Protein AF-A0A950EJH2-F1 (afdb_monomer_lite)

pLDDT: mean 76.8, std 22.94, range [27.56, 98.31]

Structure (mmCIF, N/CA/C/O backbone):
data_AF-A0A950EJH2-F1
#
_entry.id   AF-A0A950EJH2-F1
#
loop_
_atom_site.group_PDB
_atom_site.id
_atom_site.type_symbol
_atom_site.label_atom_id
_atom_site.label_alt_id
_atom_site.label_comp_id
_atom_site.label_asym_id
_atom_site.label_entity_id
_atom_site.label_seq_id
_atom_site.pdbx_PDB_ins_code
_atom_site.Cartn_x
_atom_site.Cartn_y
_atom_site.Cartn_z
_atom_site.occupancy
_atom_site.B_iso_or_equiv
_atom_site.auth_seq_id
_atom_site.auth_comp_id
_atom_site.auth_asym_id
_atom_site.auth_atom_id
_atom_site.pdbx_PDB_model_num
ATOM 1 N N . MET A 1 1 ? 50.706 -28.135 11.752 1.00 37.47 1 MET A N 1
ATOM 2 C CA . MET A 1 1 ? 50.086 -29.465 11.939 1.00 37.47 1 MET A CA 1
ATOM 3 C C . MET A 1 1 ? 48.617 -29.351 11.534 1.00 37.47 1 MET A C 1
ATOM 5 O O . MET A 1 1 ? 47.904 -28.573 12.141 1.00 37.47 1 MET A O 1
ATOM 9 N N . SER A 1 2 ? 48.320 -29.670 10.265 1.00 32.16 2 SER A N 1
ATOM 10 C CA . SER A 1 2 ? 47.531 -30.843 9.801 1.00 32.16 2 SER A CA 1
ATOM 11 C C . SER A 1 2 ? 46.023 -30.688 10.068 1.00 32.16 2 SER A C 1
ATOM 13 O O . SER A 1 2 ? 45.582 -30.885 11.189 1.00 32.16 2 SER A O 1
ATOM 15 N N . ARG A 1 3 ? 45.247 -30.133 9.116 1.00 37.31 3 ARG A N 1
ATOM 16 C CA . ARG A 1 3 ? 44.569 -30.818 7.975 1.00 37.31 3 ARG A CA 1
ATOM 17 C C . ARG A 1 3 ? 43.571 -31.875 8.483 1.00 37.31 3 ARG A C 1
ATOM 19 O O . ARG A 1 3 ? 43.980 -32.836 9.113 1.00 37.31 3 ARG A O 1
ATOM 26 N N . THR A 1 4 ? 42.278 -31.768 8.179 1.00 40.50 4 THR A N 1
ATOM 27 C CA . THR A 1 4 ? 41.761 -32.232 6.881 1.00 40.50 4 THR A CA 1
ATOM 28 C C . THR A 1 4 ? 40.369 -31.673 6.553 1.00 40.50 4 THR A C 1
ATOM 30 O O . THR A 1 4 ? 39.426 -31.779 7.325 1.00 40.50 4 THR A O 1
ATOM 33 N N . ALA A 1 5 ? 40.260 -31.146 5.334 1.00 41.28 5 ALA A N 1
ATOM 34 C CA . ALA A 1 5 ? 39.050 -31.091 4.524 1.00 41.28 5 ALA A CA 1
ATOM 35 C C . ALA A 1 5 ? 39.246 -32.046 3.331 1.00 41.28 5 ALA A C 1
ATOM 37 O O . ALA A 1 5 ? 40.377 -32.164 2.853 1.00 41.28 5 ALA A O 1
ATOM 38 N N . ARG A 1 6 ? 38.171 -32.696 2.864 1.00 37.28 6 ARG A N 1
ATOM 39 C CA . ARG A 1 6 ? 37.918 -33.286 1.520 1.00 37.28 6 ARG A CA 1
ATOM 40 C C . ARG A 1 6 ? 36.463 -33.794 1.569 1.00 37.28 6 ARG A C 1
ATOM 42 O O . ARG A 1 6 ? 36.162 -34.585 2.446 1.00 37.28 6 ARG A O 1
ATOM 49 N N . LEU A 1 7 ? 35.465 -33.304 0.833 1.00 33.44 7 LEU A N 1
ATOM 50 C CA . LEU A 1 7 ? 35.352 -32.910 -0.577 1.00 33.44 7 LEU A CA 1
ATOM 51 C C . LEU A 1 7 ? 35.467 -34.121 -1.512 1.00 33.44 7 LEU A C 1
ATOM 53 O O . LEU A 1 7 ? 36.568 -34.554 -1.842 1.00 33.44 7 LEU A O 1
ATOM 57 N N . TRP A 1 8 ? 34.311 -34.607 -1.976 1.00 28.58 8 TRP A N 1
ATOM 58 C CA . TRP A 1 8 ? 34.193 -35.281 -3.265 1.00 28.58 8 TRP A CA 1
ATOM 59 C C . TRP A 1 8 ? 32.993 -34.716 -4.038 1.00 28.58 8 TRP A C 1
ATOM 61 O O . TRP A 1 8 ? 31.855 -34.742 -3.579 1.00 28.58 8 TRP A O 1
ATOM 71 N N . LYS A 1 9 ? 33.327 -34.114 -5.183 1.00 33.38 9 LYS A N 1
ATOM 72 C CA . LYS A 1 9 ? 32.470 -33.682 -6.291 1.00 33.38 9 LYS A CA 1
ATOM 73 C C . LYS A 1 9 ? 32.571 -34.743 -7.393 1.00 33.38 9 LYS A C 1
ATOM 75 O O . LYS A 1 9 ? 33.629 -35.351 -7.534 1.00 33.38 9 LYS A O 1
ATOM 80 N N . GLY A 1 10 ? 31.550 -34.828 -8.243 1.00 31.44 10 GLY A N 1
ATOM 81 C CA . GLY A 1 10 ? 31.610 -35.495 -9.552 1.00 31.44 10 GLY A CA 1
ATOM 82 C C . GLY A 1 10 ? 30.213 -35.670 -10.158 1.00 31.44 10 GLY A C 1
ATOM 83 O O . GLY A 1 10 ? 29.572 -36.652 -9.828 1.00 31.44 10 GLY A O 1
ATOM 84 N N . VAL A 1 11 ? 29.623 -34.632 -10.778 1.00 32.41 11 VAL A N 1
ATOM 85 C CA . VAL A 1 11 ? 29.486 -34.443 -12.255 1.00 32.41 11 VAL A CA 1
ATOM 86 C C . VAL A 1 11 ? 28.396 -35.362 -12.840 1.00 32.41 11 VAL A C 1
ATOM 88 O O . VAL A 1 11 ? 28.562 -36.569 -12.826 1.00 32.41 11 VAL A O 1
ATOM 91 N N . GLY A 1 12 ? 27.207 -34.854 -13.203 1.00 28.64 12 GLY A N 1
ATOM 92 C CA . GLY A 1 12 ? 26.862 -34.269 -14.523 1.00 28.64 12 GLY A CA 1
ATOM 93 C C . GLY A 1 12 ? 26.102 -35.337 -15.346 1.00 28.64 12 GLY A C 1
ATOM 94 O O . GLY A 1 12 ? 26.446 -36.500 -15.232 1.00 28.64 12 GLY A O 1
ATOM 95 N N . ALA A 1 13 ? 25.063 -35.116 -16.153 1.00 29.58 13 ALA A N 1
ATOM 96 C CA . ALA A 1 13 ? 24.490 -33.950 -16.813 1.00 29.58 13 ALA A CA 1
ATOM 97 C C . ALA A 1 13 ? 23.046 -34.286 -17.287 1.00 29.58 13 ALA A C 1
ATOM 99 O O . ALA A 1 13 ? 22.673 -35.452 -17.282 1.00 29.58 13 ALA A O 1
ATOM 100 N N . LEU A 1 14 ? 22.307 -33.265 -17.755 1.00 33.78 14 LEU A N 1
ATOM 101 C CA . LEU A 1 14 ? 21.297 -33.312 -18.836 1.00 33.78 14 LEU A CA 1
ATOM 102 C C . LEU A 1 14 ? 20.178 -34.380 -18.785 1.00 33.78 14 LEU A C 1
ATOM 104 O O . LEU A 1 14 ? 20.426 -35.558 -18.995 1.00 33.78 14 LEU A O 1
ATOM 108 N N . MET A 1 15 ? 18.916 -33.938 -18.723 1.00 33.91 15 MET A N 1
ATOM 109 C CA . MET A 1 15 ? 18.020 -33.997 -19.893 1.00 33.91 15 MET A CA 1
ATOM 110 C C . MET A 1 15 ? 16.686 -33.275 -19.640 1.00 33.91 15 MET A C 1
ATOM 112 O O . MET A 1 15 ? 16.015 -33.449 -18.626 1.00 33.91 15 MET A O 1
ATOM 116 N N . LEU A 1 16 ? 16.337 -32.460 -20.629 1.00 32.06 16 LEU A N 1
ATOM 117 C CA . LEU A 1 16 ? 15.025 -31.905 -20.932 1.00 32.06 16 LEU A CA 1
ATOM 118 C C . LEU A 1 16 ? 14.125 -33.020 -21.495 1.00 32.06 16 LEU A C 1
ATOM 120 O O . LEU A 1 16 ? 14.595 -33.823 -22.293 1.00 32.06 16 LEU A O 1
ATOM 124 N N . GLY A 1 17 ? 12.825 -32.969 -21.193 1.00 27.56 17 GLY A N 1
ATOM 125 C CA . GLY A 1 17 ? 11.789 -33.382 -22.144 1.00 27.56 17 GLY A CA 1
ATOM 126 C C . GLY A 1 17 ? 11.150 -34.764 -21.961 1.00 27.56 17 GLY A C 1
ATOM 127 O O . GLY A 1 17 ? 11.725 -35.781 -22.317 1.00 27.56 17 GLY A O 1
ATOM 128 N N . GLY A 1 18 ? 9.865 -34.742 -21.596 1.00 30.12 18 GLY A N 1
ATOM 129 C CA . GLY A 1 18 ? 8.851 -35.411 -22.412 1.00 30.12 18 GLY A CA 1
ATOM 130 C C . GLY A 1 18 ? 8.385 -36.815 -22.013 1.00 30.12 18 GLY A C 1
ATOM 131 O O . GLY A 1 18 ? 9.153 -37.763 -21.950 1.00 30.12 18 GLY A O 1
ATOM 132 N N . LEU A 1 19 ? 7.054 -36.907 -21.964 1.00 32.12 19 LEU A N 1
ATOM 133 C CA . LEU A 1 19 ? 6.200 -38.059 -22.251 1.00 32.12 19 LEU A CA 1
ATOM 134 C C . LEU A 1 19 ? 5.862 -39.077 -21.141 1.00 32.12 19 LEU A C 1
ATOM 136 O O . LEU A 1 19 ? 6.678 -39.854 -20.667 1.00 32.12 19 LEU A O 1
ATOM 140 N N . LEU A 1 20 ? 4.538 -39.155 -20.959 1.00 33.28 20 LEU A N 1
ATOM 141 C CA . LEU A 1 20 ? 3.708 -40.363 -20.932 1.00 33.28 20 LEU A CA 1
ATOM 142 C C . LEU A 1 20 ? 3.545 -41.152 -19.627 1.00 33.28 20 LEU A C 1
ATOM 144 O O . LEU A 1 20 ? 4.464 -41.720 -19.052 1.00 33.28 20 LEU A O 1
ATOM 148 N N . LEU A 1 21 ? 2.259 -41.246 -19.273 1.00 44.56 21 LEU A N 1
ATOM 149 C CA . LEU A 1 21 ? 1.548 -42.384 -18.694 1.00 44.56 21 LEU A CA 1
ATOM 150 C C . LEU A 1 21 ? 2.399 -43.604 -18.294 1.00 44.56 21 LEU A C 1
ATOM 152 O O . LEU A 1 21 ? 2.775 -44.427 -19.122 1.00 44.56 21 LEU A O 1
ATOM 156 N N . SER A 1 22 ? 2.506 -43.808 -16.987 1.00 36.84 22 SER A N 1
ATOM 157 C CA . SER A 1 22 ? 2.388 -45.108 -16.310 1.00 36.84 22 SER A CA 1
ATOM 158 C C . SER A 1 22 ? 2.117 -44.774 -14.833 1.00 36.84 22 SER A C 1
ATOM 160 O O . SER A 1 22 ? 2.784 -43.932 -14.252 1.00 36.84 22 SER A O 1
ATOM 162 N N . GLY A 1 23 ? 1.045 -45.207 -14.177 1.00 32.94 23 GLY A N 1
ATOM 163 C CA . GLY A 1 23 ? 0.506 -46.557 -14.139 1.00 32.94 23 GLY A CA 1
ATOM 164 C C . GLY A 1 23 ? 0.749 -47.144 -12.745 1.00 32.94 23 GLY A C 1
ATOM 165 O O . GLY A 1 23 ? 1.410 -48.166 -12.629 1.00 32.94 23 GLY A O 1
ATOM 166 N N . VAL A 1 24 ? 0.247 -46.492 -11.686 1.00 36.75 24 VAL A N 1
ATOM 167 C CA . VAL A 1 24 ? 0.100 -47.116 -10.360 1.00 36.75 24 VAL A CA 1
ATOM 168 C C . VAL A 1 24 ? -1.387 -47.368 -10.148 1.00 36.75 24 VAL A C 1
ATOM 170 O O . VAL A 1 24 ? -2.164 -46.459 -9.865 1.00 36.75 24 VAL A O 1
ATOM 173 N N . THR A 1 25 ? -1.796 -48.617 -10.337 1.00 38.41 25 THR A N 1
ATOM 174 C CA . THR A 1 25 ? -3.146 -49.094 -10.047 1.00 38.41 25 THR A CA 1
ATOM 175 C C . THR A 1 25 ? -3.314 -49.265 -8.540 1.00 38.41 25 THR A C 1
ATOM 177 O O . THR A 1 25 ? -3.042 -50.332 -7.992 1.00 38.41 25 THR A O 1
ATOM 180 N N . ALA A 1 26 ? -3.796 -48.222 -7.871 1.00 38.12 26 ALA A N 1
ATOM 181 C CA . ALA A 1 26 ? -4.503 -48.345 -6.603 1.00 38.12 26 ALA A CA 1
ATOM 182 C C . ALA A 1 26 ? -5.965 -47.957 -6.857 1.00 38.12 26 ALA A C 1
ATOM 184 O O . ALA A 1 26 ? -6.248 -46.851 -7.308 1.00 38.12 26 ALA A O 1
ATOM 185 N N . ARG A 1 27 ? -6.888 -48.899 -6.628 1.00 41.88 27 ARG A N 1
ATOM 186 C CA . ARG A 1 27 ? -8.344 -48.699 -6.707 1.00 41.88 27 ARG A CA 1
ATOM 187 C C . ARG A 1 27 ? -8.755 -47.519 -5.814 1.00 41.88 27 ARG A C 1
ATOM 189 O O . ARG A 1 27 ? -8.909 -47.689 -4.609 1.00 41.88 27 ARG A O 1
ATOM 196 N N . ALA A 1 28 ? -8.973 -46.356 -6.410 1.00 35.62 28 ALA A N 1
ATOM 197 C CA . ALA A 1 28 ? -9.777 -45.286 -5.842 1.00 35.62 28 ALA A CA 1
ATOM 198 C C . ALA A 1 28 ? -11.057 -45.216 -6.677 1.00 35.62 28 ALA A C 1
ATOM 200 O O . ALA A 1 28 ? -10.993 -45.239 -7.906 1.00 35.62 28 ALA A O 1
ATOM 201 N N . ALA A 1 29 ? -12.210 -45.234 -6.009 1.00 41.62 29 ALA A N 1
ATOM 202 C CA . ALA A 1 29 ? -13.510 -45.095 -6.649 1.00 41.62 29 ALA A CA 1
ATOM 203 C C . ALA A 1 29 ? -13.505 -43.878 -7.587 1.00 41.62 29 ALA A C 1
ATOM 205 O O . ALA A 1 29 ? -12.955 -42.836 -7.226 1.00 41.62 29 ALA A O 1
ATOM 206 N N . GLU A 1 30 ? -14.092 -44.022 -8.779 1.00 42.00 30 GLU A N 1
ATOM 207 C CA . GLU A 1 30 ? -14.320 -42.892 -9.681 1.00 42.00 30 GLU A CA 1
ATOM 208 C C . GLU A 1 30 ? -14.913 -41.726 -8.878 1.00 42.00 30 GLU A C 1
ATOM 210 O O . GLU A 1 30 ? -15.883 -41.936 -8.134 1.00 42.00 30 GLU A O 1
ATOM 215 N N . PRO A 1 31 ? -14.342 -40.509 -8.967 1.00 59.56 31 PRO A N 1
ATOM 216 C CA . PRO A 1 31 ? -14.950 -39.365 -8.317 1.00 59.56 31 PRO A CA 1
ATOM 217 C C . PRO A 1 31 ? -16.378 -39.224 -8.858 1.00 59.56 31 PRO A C 1
ATOM 219 O O . PRO A 1 31 ? -16.589 -39.380 -10.066 1.00 59.56 31 PRO A O 1
ATOM 222 N N . PRO A 1 32 ? -17.375 -38.957 -7.995 1.00 68.94 32 PRO A N 1
ATOM 223 C CA . PRO A 1 32 ? -18.749 -38.817 -8.449 1.00 68.94 32 PRO A CA 1
ATOM 224 C C . PRO A 1 32 ? -18.810 -37.759 -9.560 1.00 68.94 32 PRO A C 1
ATOM 226 O O . PRO A 1 32 ? -18.068 -36.772 -9.486 1.00 68.94 32 PRO A O 1
ATOM 229 N N . PRO A 1 33 ? -19.668 -37.946 -10.583 1.00 83.31 33 PRO A N 1
ATOM 230 C CA . PRO A 1 33 ? -19.783 -37.009 -11.695 1.00 83.31 33 PRO A CA 1
ATOM 231 C C . PRO A 1 33 ? -19.969 -35.587 -11.167 1.00 83.31 33 PRO A C 1
ATOM 233 O O . PRO A 1 33 ? -20.661 -35.379 -10.170 1.00 83.31 33 PRO A O 1
ATOM 236 N N . LEU A 1 34 ? -19.355 -34.607 -11.829 1.00 85.56 34 LEU A N 1
ATOM 237 C CA . LEU A 1 34 ? -19.288 -33.216 -11.365 1.00 85.56 34 LEU A CA 1
ATOM 238 C C . LEU A 1 34 ? -20.676 -32.628 -11.044 1.00 85.56 34 LEU A C 1
ATOM 240 O O . LEU A 1 34 ? -20.832 -31.872 -10.087 1.00 85.56 34 LEU A O 1
ATOM 244 N N . THR A 1 35 ? -21.714 -33.062 -11.760 1.00 88.69 35 THR A N 1
ATOM 245 C CA . THR A 1 35 ? -23.112 -32.736 -11.460 1.00 88.69 35 THR A CA 1
ATOM 246 C C . THR A 1 35 ? -23.539 -33.173 -10.051 1.00 88.69 35 THR A C 1
ATOM 248 O O . THR A 1 35 ? -24.181 -32.396 -9.347 1.00 88.69 35 THR A O 1
ATOM 251 N N . ARG A 1 36 ? -23.152 -34.379 -9.600 1.00 88.56 36 ARG A N 1
ATOM 252 C CA . ARG A 1 36 ? -23.431 -34.874 -8.238 1.00 88.56 36 ARG A CA 1
ATOM 253 C C . ARG A 1 36 ? -22.708 -34.050 -7.175 1.00 88.56 36 ARG A C 1
ATOM 255 O O . ARG A 1 36 ? -23.319 -33.696 -6.169 1.00 88.56 36 ARG A O 1
ATOM 262 N N . GLN A 1 37 ? -21.454 -33.678 -7.429 1.00 91.75 37 GLN A N 1
ATOM 263 C CA . GLN A 1 37 ? -20.676 -32.832 -6.515 1.00 91.75 37 GLN A CA 1
ATOM 264 C C . GLN A 1 37 ? -21.333 -31.458 -6.331 1.00 91.75 37 GLN A C 1
ATOM 266 O O . GLN A 1 37 ? -21.461 -30.968 -5.212 1.00 91.75 37 GLN A O 1
ATOM 271 N N . LEU A 1 38 ? -21.826 -30.853 -7.418 1.00 91.62 38 LEU A N 1
ATOM 272 C CA . LEU A 1 38 ? -22.552 -29.582 -7.356 1.00 91.62 38 LEU A CA 1
ATOM 273 C C . LEU A 1 38 ? -23.886 -29.708 -6.611 1.00 91.62 38 LEU A C 1
ATOM 275 O O . LEU A 1 38 ? -24.236 -28.821 -5.833 1.00 91.62 38 LEU A O 1
ATOM 279 N N . THR A 1 39 ? -24.624 -30.806 -6.792 1.00 92.62 39 THR A N 1
ATOM 280 C CA . THR A 1 39 ? -25.850 -31.039 -6.013 1.00 92.62 39 THR A CA 1
ATOM 281 C C . THR A 1 39 ? -25.579 -31.278 -4.528 1.00 92.62 39 THR A C 1
ATOM 283 O O . THR A 1 39 ? -26.353 -30.808 -3.694 1.00 92.62 39 THR A O 1
ATOM 286 N N . GLU A 1 40 ? -24.482 -31.952 -4.173 1.00 93.31 40 GLU A N 1
ATOM 287 C CA . GLU A 1 40 ? -24.067 -32.156 -2.778 1.00 93.31 40 GLU A CA 1
ATOM 288 C C . GLU A 1 40 ? -23.628 -30.845 -2.120 1.00 93.31 40 GLU A C 1
ATOM 290 O O . GLU A 1 40 ? -24.105 -30.528 -1.030 1.00 93.31 40 GLU A O 1
ATOM 295 N N . LEU A 1 41 ? -22.828 -30.028 -2.813 1.00 93.19 41 LEU A N 1
ATOM 296 C CA . LEU A 1 41 ? -22.465 -28.680 -2.362 1.00 93.19 41 LEU A CA 1
ATOM 297 C C . LEU A 1 41 ? -23.703 -27.799 -2.158 1.00 93.19 41 LEU A C 1
ATOM 299 O O . LEU A 1 41 ? -23.807 -27.094 -1.155 1.00 93.19 41 LEU A O 1
ATOM 303 N N . GLY A 1 42 ? -24.687 -27.891 -3.057 1.00 92.62 42 GLY A N 1
ATOM 304 C CA . GLY A 1 42 ? -25.973 -27.215 -2.897 1.00 92.62 42 GLY A CA 1
ATOM 305 C C . GLY A 1 42 ? -26.721 -27.643 -1.628 1.00 92.62 42 GLY A C 1
ATOM 306 O O . GLY A 1 42 ? -27.253 -26.794 -0.913 1.00 92.62 42 GLY A O 1
ATOM 307 N N . ARG A 1 43 ? -26.734 -28.943 -1.296 1.00 93.31 43 ARG A N 1
ATOM 308 C CA . ARG A 1 43 ? -27.335 -29.453 -0.047 1.00 93.31 43 ARG A CA 1
ATOM 309 C C . ARG A 1 43 ? -26.569 -28.997 1.191 1.00 93.31 43 ARG A C 1
ATOM 311 O O . ARG A 1 43 ? -27.197 -28.628 2.179 1.00 93.31 43 ARG A O 1
ATOM 318 N N . GLN A 1 44 ? -25.242 -29.007 1.137 1.00 93.88 44 GLN A N 1
ATOM 319 C CA . GLN A 1 44 ? -24.404 -28.555 2.242 1.00 93.88 44 GLN A CA 1
ATOM 320 C C . GLN A 1 44 ? -24.635 -27.069 2.537 1.00 93.88 44 GLN A C 1
ATOM 322 O O . GLN A 1 44 ? -24.831 -26.705 3.693 1.00 93.88 44 GLN A O 1
ATOM 327 N N . ALA A 1 45 ? -24.719 -26.232 1.501 1.00 90.06 45 ALA A N 1
ATOM 328 C CA . ALA A 1 45 ? -25.052 -24.817 1.650 1.00 90.06 45 ALA A CA 1
ATOM 329 C C . ALA A 1 45 ? -26.457 -24.604 2.252 1.00 90.06 45 ALA A C 1
ATOM 331 O O . ALA A 1 45 ? -26.637 -23.727 3.093 1.00 90.06 45 ALA A O 1
ATOM 332 N N . LEU A 1 46 ? -27.450 -25.440 1.906 1.00 89.88 46 LEU A N 1
ATOM 333 C CA . LEU A 1 46 ? -28.770 -25.403 2.561 1.00 89.88 46 LEU A CA 1
ATOM 334 C C . LEU A 1 46 ? -28.700 -25.768 4.045 1.00 89.88 46 LEU A C 1
ATOM 336 O O . LEU A 1 46 ? -29.336 -25.105 4.860 1.00 89.88 46 LEU A O 1
ATOM 340 N N . ALA A 1 47 ? -27.939 -26.806 4.395 1.00 88.12 47 ALA A N 1
ATOM 341 C CA . ALA A 1 47 ? -27.751 -27.217 5.786 1.00 88.12 47 ALA A CA 1
ATOM 342 C C . ALA A 1 47 ? -27.021 -26.146 6.616 1.00 88.12 47 ALA A C 1
ATOM 344 O O . ALA A 1 47 ? -27.246 -26.044 7.817 1.00 88.12 47 ALA A O 1
ATOM 345 N N . GLN A 1 48 ? -26.188 -25.328 5.968 1.00 89.56 48 GLN A N 1
ATOM 346 C CA . GLN A 1 48 ? -25.487 -24.194 6.575 1.00 89.56 48 GLN A CA 1
ATOM 347 C C . GLN A 1 48 ? -26.328 -22.907 6.635 1.00 89.56 48 GLN A C 1
ATOM 349 O O . GLN A 1 48 ? -25.850 -21.902 7.147 1.00 89.56 48 GLN A O 1
ATOM 354 N N . GLY A 1 49 ? -27.574 -22.919 6.144 1.00 89.44 49 GLY A N 1
ATOM 355 C CA . GLY A 1 49 ? -28.443 -21.740 6.165 1.00 89.44 49 GLY A CA 1
ATOM 356 C C . GLY A 1 49 ? -28.110 -20.689 5.101 1.00 89.44 49 GLY A C 1
ATOM 357 O O . GLY A 1 49 ? -28.542 -19.549 5.230 1.00 89.44 49 GLY A O 1
ATOM 358 N N . GLU A 1 50 ? -27.398 -21.065 4.033 1.00 90.25 50 GLU A N 1
ATOM 359 C CA . GLU A 1 50 ? -26.965 -20.192 2.930 1.00 90.25 50 GLU A CA 1
ATOM 360 C C . GLU A 1 50 ? -27.784 -20.464 1.641 1.00 90.25 50 GLU A C 1
ATOM 362 O O . GLU A 1 50 ? -27.295 -21.073 0.678 1.00 90.25 50 GLU A O 1
ATOM 367 N N . PRO A 1 51 ? -29.066 -20.043 1.565 1.00 90.00 51 PRO A N 1
ATOM 368 C CA . PRO A 1 51 ? -29.970 -20.403 0.467 1.00 90.00 51 PRO A CA 1
ATOM 369 C C . PRO A 1 51 ? -29.596 -19.761 -0.878 1.00 90.00 51 PRO A C 1
ATOM 371 O O . PRO A 1 51 ? -29.924 -20.299 -1.939 1.00 90.00 51 PRO A O 1
ATOM 374 N N . THR A 1 52 ? -28.911 -18.616 -0.859 1.00 88.75 52 THR A N 1
ATOM 375 C CA . THR A 1 52 ? -28.404 -17.927 -2.056 1.00 88.75 52 THR A CA 1
ATOM 376 C C . THR A 1 52 ? -27.266 -18.711 -2.700 1.00 88.75 52 THR A C 1
ATOM 378 O O . THR A 1 52 ? -27.280 -18.914 -3.914 1.00 88.75 52 THR A O 1
ATOM 381 N N . GLN A 1 53 ? -26.329 -19.219 -1.897 1.00 89.12 53 GLN A N 1
ATOM 382 C CA . GLN A 1 53 ? -25.228 -20.062 -2.365 1.00 89.12 53 GLN A CA 1
ATOM 383 C C . GLN A 1 53 ? -25.739 -21.426 -2.831 1.00 89.12 53 GLN A C 1
ATOM 385 O O . GLN A 1 53 ? -25.397 -21.880 -3.919 1.00 89.12 53 GLN A O 1
ATOM 390 N N . ALA A 1 54 ? -26.654 -22.042 -2.080 1.00 91.25 54 ALA A N 1
ATOM 391 C CA . ALA A 1 54 ? -27.300 -23.280 -2.503 1.00 91.25 54 ALA A CA 1
ATOM 392 C C . ALA A 1 54 ? -27.952 -23.153 -3.890 1.00 91.25 54 ALA A C 1
ATOM 394 O O . ALA A 1 54 ? -27.787 -24.019 -4.752 1.00 91.25 54 ALA A O 1
ATOM 395 N N . ARG A 1 55 ? -28.648 -22.036 -4.143 1.00 93.25 55 ARG A N 1
ATOM 396 C CA . ARG A 1 55 ? -29.277 -21.753 -5.439 1.00 93.25 55 ARG A CA 1
ATOM 397 C C . ARG A 1 55 ? -28.267 -21.711 -6.585 1.00 93.25 55 ARG A C 1
ATOM 399 O O . ARG A 1 55 ? -28.570 -22.231 -7.657 1.00 93.25 55 ARG A O 1
ATOM 406 N N . THR A 1 56 ? -27.100 -21.097 -6.393 1.00 93.62 56 THR A N 1
ATOM 407 C CA . THR A 1 56 ? -26.092 -21.009 -7.463 1.00 93.62 56 THR A CA 1
ATOM 408 C C . THR A 1 56 ? -25.510 -22.380 -7.795 1.00 93.62 56 THR A C 1
ATOM 410 O O . THR A 1 56 ? -25.361 -22.692 -8.976 1.00 93.62 56 THR A O 1
ATOM 413 N N . PHE A 1 57 ? -25.270 -23.233 -6.795 1.00 94.12 57 PHE A N 1
ATOM 414 C CA . PHE A 1 57 ? -24.814 -24.607 -7.015 1.00 94.12 57 PHE A CA 1
ATOM 415 C C . PHE A 1 57 ? -25.842 -25.453 -7.776 1.00 94.12 57 PHE A C 1
ATOM 417 O O . PHE A 1 57 ? -25.478 -26.114 -8.748 1.00 94.12 57 PHE A O 1
ATOM 424 N N . PHE A 1 58 ? -27.131 -25.378 -7.423 1.00 94.19 58 PHE A N 1
ATOM 425 C CA . PHE A 1 58 ? -28.176 -26.106 -8.155 1.00 94.19 58 PHE A CA 1
ATOM 426 C C . PHE A 1 58 ? -28.375 -25.594 -9.589 1.00 94.19 58 PHE A C 1
ATOM 428 O O . PHE A 1 58 ? -28.599 -26.396 -10.491 1.00 94.19 58 PHE A O 1
ATOM 435 N N . LEU A 1 59 ? -28.253 -24.284 -9.832 1.00 94.12 59 LEU A N 1
ATOM 436 C CA . LEU A 1 59 ? -28.305 -23.737 -11.194 1.00 94.12 59 LEU A CA 1
ATOM 437 C C . LEU A 1 59 ? -27.120 -24.207 -12.042 1.00 94.12 59 LEU A C 1
ATOM 439 O O . LEU A 1 59 ? -27.314 -24.585 -13.194 1.00 94.12 59 LEU A O 1
ATOM 443 N N . LYS A 1 60 ? -25.911 -24.241 -11.471 1.00 93.44 60 LYS A N 1
ATOM 444 C CA . LYS A 1 60 ? -24.728 -24.785 -12.152 1.00 93.44 60 LYS A CA 1
ATOM 445 C C . LYS A 1 60 ? -24.865 -26.283 -12.424 1.00 93.44 60 LYS A C 1
ATOM 447 O O . LYS A 1 60 ? -24.476 -26.730 -13.495 1.00 93.44 60 LYS A O 1
ATOM 452 N N . ALA A 1 61 ? -25.464 -27.049 -11.509 1.00 91.88 61 ALA A N 1
ATOM 453 C CA . ALA A 1 61 ? -25.757 -28.461 -11.750 1.00 91.88 61 ALA A CA 1
ATOM 454 C C . ALA A 1 61 ? -26.705 -28.646 -12.952 1.00 91.88 61 ALA A C 1
ATOM 456 O O . ALA A 1 61 ? -26.444 -29.498 -13.796 1.00 91.88 61 ALA A O 1
ATOM 457 N N . LEU A 1 62 ? -27.739 -27.804 -13.084 1.00 91.12 62 LEU A N 1
ATOM 458 C CA . LEU A 1 62 ? -28.681 -27.846 -14.213 1.00 91.12 62 LEU A CA 1
ATOM 459 C C . LEU A 1 62 ? -28.109 -27.342 -15.540 1.00 91.12 62 LEU A C 1
ATOM 461 O O . LEU A 1 62 ? -28.586 -27.745 -16.596 1.00 91.12 62 LEU A O 1
ATOM 465 N N . GLN A 1 63 ? -27.099 -26.470 -15.504 1.00 92.31 63 GLN A N 1
ATOM 466 C CA . GLN A 1 63 ? -26.372 -26.062 -16.710 1.00 92.31 63 GLN A CA 1
ATOM 467 C C . GLN A 1 63 ? -25.566 -27.216 -17.319 1.00 92.31 63 GLN A C 1
ATOM 469 O O . GLN A 1 63 ? -25.332 -27.218 -18.522 1.00 92.31 63 GLN A O 1
ATOM 474 N N . ILE A 1 64 ? -25.137 -28.173 -16.493 1.00 88.69 64 ILE A N 1
ATOM 475 C CA . ILE A 1 64 ? -24.321 -29.319 -16.914 1.00 88.69 64 ILE A CA 1
ATOM 476 C C . ILE A 1 64 ? -25.203 -30.528 -17.231 1.00 88.69 64 ILE A C 1
ATOM 478 O O . ILE A 1 64 ? -24.943 -31.240 -18.196 1.00 88.69 64 ILE A O 1
ATOM 482 N N . ASP A 1 65 ? -26.256 -30.741 -16.444 1.00 88.81 65 ASP A N 1
ATOM 483 C CA . ASP A 1 65 ? -27.262 -31.776 -16.666 1.00 88.81 65 ASP A CA 1
ATOM 484 C C . ASP A 1 65 ? -28.662 -31.198 -16.446 1.00 88.81 65 ASP A C 1
ATOM 486 O O . ASP A 1 65 ? -29.136 -31.050 -15.314 1.00 88.81 65 ASP A O 1
ATOM 490 N N . SER A 1 66 ? -29.344 -30.886 -17.547 1.00 88.88 66 SER A N 1
ATOM 491 C CA . SER A 1 66 ? -30.694 -30.323 -17.522 1.00 88.88 66 SER A CA 1
ATOM 492 C C . SER A 1 66 ? -31.733 -31.271 -16.915 1.00 88.88 66 SER A C 1
ATOM 494 O O . SER A 1 66 ? -32.770 -30.800 -16.443 1.00 88.88 66 SER A O 1
ATOM 496 N N . ASN A 1 67 ? -31.459 -32.581 -16.897 1.00 89.25 67 ASN A N 1
ATOM 497 C CA . ASN A 1 67 ? -32.365 -33.623 -16.409 1.00 89.25 67 ASN A CA 1
ATOM 498 C C . ASN A 1 67 ? -32.102 -34.002 -14.942 1.00 89.25 67 ASN A C 1
ATOM 500 O O . ASN A 1 67 ? -32.622 -35.005 -14.454 1.00 89.25 67 ASN A O 1
ATOM 504 N N . ASN A 1 68 ? -31.318 -33.207 -14.206 1.00 90.06 68 ASN A N 1
ATOM 505 C CA . ASN A 1 68 ? -31.071 -33.462 -12.793 1.00 90.06 68 ASN A CA 1
ATOM 506 C C . ASN A 1 68 ? -32.302 -33.134 -11.923 1.00 90.06 68 ASN A C 1
ATOM 508 O O . ASN A 1 68 ? -32.481 -32.011 -11.437 1.00 90.06 68 ASN A O 1
ATOM 512 N N . ASP A 1 69 ? -33.123 -34.155 -11.679 1.00 88.62 69 ASP A N 1
ATOM 513 C CA . ASP A 1 69 ? -34.329 -34.097 -10.845 1.00 88.62 69 ASP A CA 1
ATOM 514 C C . ASP A 1 69 ? -34.086 -33.511 -9.448 1.00 88.62 69 ASP A C 1
ATOM 516 O O . ASP A 1 69 ? -34.936 -32.803 -8.899 1.00 88.62 69 ASP A O 1
ATOM 520 N N . GLU A 1 70 ? -32.940 -33.807 -8.834 1.00 88.19 70 GLU A N 1
ATOM 521 C CA . GLU A 1 70 ? -32.648 -33.366 -7.472 1.00 88.19 70 GLU A CA 1
ATOM 522 C C . GLU A 1 70 ? -32.406 -31.857 -7.406 1.00 88.19 70 GLU A C 1
ATOM 524 O O . GLU A 1 70 ? -32.943 -31.186 -6.520 1.00 88.19 70 GLU A O 1
ATOM 529 N N . ALA A 1 71 ? -31.657 -31.310 -8.367 1.00 88.69 71 ALA A N 1
ATOM 530 C CA . ALA A 1 71 ? -31.406 -29.877 -8.472 1.00 88.69 71 ALA A CA 1
ATOM 531 C C . ALA A 1 71 ? -32.698 -29.096 -8.774 1.00 88.69 71 ALA A C 1
ATOM 533 O O . ALA A 1 71 ? -32.958 -28.063 -8.148 1.00 88.69 71 ALA A O 1
ATOM 534 N N . GLN A 1 72 ? -33.560 -29.618 -9.657 1.00 90.69 72 GLN A N 1
ATOM 535 C CA . GLN A 1 72 ? -34.869 -29.013 -9.945 1.00 90.69 72 GLN A CA 1
ATOM 536 C C . GLN A 1 72 ? -35.787 -29.014 -8.707 1.00 90.69 72 GLN A C 1
ATOM 538 O O . GLN A 1 72 ? -36.405 -27.997 -8.359 1.00 90.69 72 GLN A O 1
ATOM 543 N N . ARG A 1 73 ? -35.850 -30.139 -7.979 1.00 89.81 73 ARG A N 1
ATOM 544 C CA . ARG A 1 73 ? -36.625 -30.249 -6.729 1.00 89.81 73 ARG A CA 1
ATOM 545 C C . ARG A 1 73 ? -36.087 -29.317 -5.641 1.00 89.81 73 ARG A C 1
ATOM 547 O O . ARG A 1 73 ? -36.876 -28.703 -4.927 1.00 89.81 73 ARG A O 1
ATOM 554 N N . ALA A 1 74 ? -34.772 -29.167 -5.512 1.00 87.75 74 ALA A N 1
ATOM 555 C CA . ALA A 1 74 ? -34.182 -28.268 -4.523 1.00 87.75 74 ALA A CA 1
ATOM 556 C C . ALA A 1 74 ? -34.479 -26.785 -4.823 1.00 87.75 74 ALA A C 1
ATOM 558 O O . ALA A 1 74 ? -34.864 -26.038 -3.919 1.00 87.75 74 ALA A O 1
ATOM 559 N N . LEU A 1 75 ? -34.404 -26.366 -6.093 1.00 89.50 75 LEU A N 1
ATOM 560 C CA . LEU A 1 75 ? -34.741 -24.998 -6.511 1.00 89.50 75 LEU A CA 1
ATOM 561 C C . LEU A 1 75 ? -36.226 -24.665 -6.327 1.00 89.50 75 LEU A C 1
ATOM 563 O O . LEU A 1 75 ? -36.561 -23.568 -5.876 1.00 89.50 75 LEU A O 1
ATOM 567 N N . SER A 1 76 ? -37.124 -25.606 -6.626 1.00 87.38 76 SER A N 1
ATOM 568 C CA . SER A 1 76 ? -38.564 -25.413 -6.401 1.00 87.38 76 SER A CA 1
ATOM 569 C C . SER A 1 76 ? -38.919 -25.304 -4.913 1.00 87.38 76 SER A C 1
ATOM 571 O O . SER A 1 76 ? -39.760 -24.478 -4.552 1.00 87.38 76 SER A O 1
ATOM 573 N N . ARG A 1 77 ? -38.241 -26.054 -4.028 1.00 85.38 77 ARG A N 1
ATOM 574 C CA . ARG A 1 77 ? -38.379 -25.896 -2.567 1.00 85.38 77 ARG A CA 1
ATOM 575 C C . ARG A 1 77 ? -37.899 -24.525 -2.098 1.00 85.38 77 ARG A C 1
ATOM 577 O O . ARG A 1 77 ? -38.636 -23.856 -1.382 1.00 85.38 77 ARG A O 1
ATOM 584 N N . LEU A 1 78 ? -36.729 -24.073 -2.557 1.00 85.56 78 LEU A N 1
ATOM 585 C CA . LEU A 1 78 ? -36.204 -22.732 -2.264 1.00 85.56 78 LEU A CA 1
ATOM 586 C C . LEU A 1 78 ? -37.166 -21.619 -2.716 1.00 85.56 78 LEU A C 1
ATOM 588 O O . LEU A 1 78 ? -37.396 -20.652 -1.989 1.00 85.56 78 LEU A O 1
ATOM 592 N N . ALA A 1 79 ? -37.780 -21.771 -3.892 1.00 78.25 79 ALA A N 1
ATOM 593 C CA . ALA A 1 79 ? -38.778 -20.830 -4.395 1.00 78.25 79 ALA A CA 1
ATOM 594 C C . ALA A 1 79 ? -40.079 -20.845 -3.569 1.00 78.25 79 ALA A C 1
ATOM 596 O O . ALA A 1 79 ? -40.690 -19.794 -3.368 1.00 78.25 79 ALA A O 1
ATOM 597 N N . ARG A 1 80 ? -40.497 -22.017 -3.070 1.00 74.75 80 ARG A N 1
ATOM 598 C CA . ARG A 1 80 ? -41.697 -22.165 -2.235 1.00 74.75 80 ARG A CA 1
ATOM 599 C C . ARG A 1 80 ? -41.493 -21.577 -0.836 1.00 74.75 80 ARG A C 1
ATOM 601 O O . ARG A 1 80 ? -42.371 -20.859 -0.377 1.00 74.75 80 ARG A O 1
ATOM 608 N N . VAL A 1 81 ? -40.328 -21.784 -0.215 1.00 67.12 81 VAL A N 1
ATOM 609 C CA . VAL A 1 81 ? -39.961 -21.155 1.073 1.00 67.12 81 VAL A CA 1
ATOM 610 C C . VAL A 1 81 ? -39.982 -19.629 0.958 1.00 67.12 81 VAL A C 1
ATOM 612 O O . VAL A 1 81 ? -40.537 -18.958 1.822 1.00 67.12 81 VAL A O 1
ATOM 615 N N . ARG A 1 82 ? -39.484 -19.074 -0.158 1.00 62.91 82 ARG A N 1
ATOM 616 C CA . ARG A 1 82 ? -39.582 -17.631 -0.417 1.00 62.91 82 ARG A CA 1
ATOM 617 C C . ARG A 1 82 ? -41.034 -17.160 -0.546 1.00 62.91 82 ARG A C 1
ATOM 619 O O . ARG A 1 82 ? -41.361 -16.130 0.015 1.00 62.91 82 ARG A O 1
ATOM 626 N N . ARG A 1 83 ? -41.912 -17.884 -1.254 1.00 55.16 83 ARG A N 1
ATOM 627 C CA . ARG A 1 83 ? -43.329 -17.480 -1.385 1.00 55.16 83 ARG A CA 1
ATOM 628 C C . ARG A 1 83 ? -44.091 -17.517 -0.061 1.00 55.16 83 ARG A C 1
ATOM 630 O O . ARG A 1 83 ? -44.906 -16.636 0.157 1.00 55.16 83 ARG A O 1
ATOM 637 N N . VAL A 1 84 ? -43.806 -18.483 0.812 1.00 51.88 84 VAL A N 1
ATOM 638 C CA . VAL A 1 84 ? -44.452 -18.576 2.134 1.00 51.88 84 VAL A CA 1
ATOM 639 C C . VAL A 1 84 ? -44.011 -17.431 3.056 1.00 51.88 84 VAL A C 1
ATOM 641 O O . VAL A 1 84 ? -44.823 -16.930 3.818 1.00 51.88 84 VAL A O 1
ATOM 644 N N . ALA A 1 85 ? -42.770 -16.947 2.932 1.00 54.09 85 ALA A N 1
ATOM 645 C CA . ALA A 1 85 ? -42.292 -15.776 3.673 1.00 54.09 85 ALA A CA 1
ATOM 646 C C . ALA A 1 85 ? -42.863 -14.427 3.175 1.00 54.09 85 ALA A C 1
ATOM 648 O O . ALA A 1 85 ? -42.672 -13.415 3.837 1.00 54.09 85 ALA A O 1
ATOM 649 N N . PHE A 1 86 ? -43.542 -14.399 2.021 1.00 48.38 86 PHE A N 1
ATOM 650 C CA . PHE A 1 86 ? -44.138 -13.189 1.432 1.00 48.38 86 PHE A CA 1
ATOM 651 C C . PHE A 1 86 ? -45.670 -13.264 1.329 1.00 48.38 86 PHE A C 1
ATOM 653 O O . PHE A 1 86 ? -46.261 -12.570 0.504 1.00 48.38 86 PHE A O 1
ATOM 660 N N . GLN A 1 87 ? -46.322 -14.112 2.129 1.00 35.19 87 GLN A N 1
ATOM 661 C CA . GLN A 1 87 ? -47.779 -14.225 2.137 1.00 35.19 87 GLN A CA 1
ATOM 662 C C . GLN A 1 87 ? -48.341 -13.702 3.466 1.00 35.19 87 GLN A C 1
ATOM 664 O O . GLN A 1 87 ? -48.410 -14.431 4.448 1.00 35.19 87 GLN A O 1
ATOM 669 N N . GLU A 1 88 ? -48.740 -12.430 3.465 1.00 33.91 88 GLU A N 1
ATOM 670 C CA . GLU A 1 88 ? -49.557 -11.777 4.499 1.00 33.91 88 GLU A CA 1
ATOM 671 C C . GLU A 1 88 ? -50.815 -11.185 3.814 1.00 33.91 88 GLU A C 1
ATOM 673 O O . GLU A 1 88 ? -50.804 -11.005 2.590 1.00 33.91 88 GLU A O 1
ATOM 678 N N . PRO A 1 89 ? -51.940 -11.029 4.538 1.00 39.19 89 PRO A N 1
ATOM 679 C CA . PRO A 1 89 ? -53.285 -11.170 4.005 1.00 39.19 89 PRO A CA 1
ATOM 680 C C . PRO A 1 89 ? -53.827 -9.895 3.357 1.00 39.19 89 PRO A C 1
ATOM 682 O O . PRO A 1 89 ? -53.431 -8.782 3.679 1.00 39.19 89 PRO A O 1
ATOM 685 N N . ASP A 1 90 ? -54.804 -10.138 2.491 1.00 31.84 90 ASP A N 1
ATOM 686 C CA . ASP A 1 90 ? -55.890 -9.269 2.053 1.00 31.84 90 ASP A CA 1
ATOM 687 C C . ASP A 1 90 ? -55.607 -7.907 1.406 1.00 31.84 90 ASP A C 1
ATOM 689 O O . ASP A 1 90 ? -54.977 -6.981 1.910 1.00 31.84 90 ASP A O 1
ATOM 693 N N . ALA A 1 91 ? -56.230 -7.795 0.236 1.00 41.47 91 ALA A N 1
ATOM 694 C CA . ALA A 1 91 ? -56.379 -6.603 -0.557 1.00 41.47 91 ALA A CA 1
ATOM 695 C C . ALA A 1 91 ? -57.177 -5.527 0.189 1.00 41.47 91 ALA A C 1
ATOM 697 O O . ALA A 1 91 ? -58.335 -5.724 0.544 1.00 41.47 91 ALA A O 1
ATOM 698 N N . SER A 1 92 ? -56.602 -4.336 0.307 1.00 32.94 92 SER A N 1
ATOM 699 C CA . SER A 1 92 ? -57.351 -3.079 0.295 1.00 32.94 92 SER A CA 1
ATOM 700 C C . SER A 1 92 ? -56.398 -1.942 -0.081 1.00 32.94 92 SER A C 1
ATOM 702 O O . SER A 1 92 ? -55.238 -1.913 0.320 1.00 32.94 92 SER A O 1
ATOM 704 N N . GLY A 1 93 ? -56.850 -1.108 -1.016 1.00 40.22 93 GLY A N 1
ATOM 705 C CA . GLY A 1 93 ? -55.985 -0.306 -1.871 1.00 40.22 93 GLY A CA 1
ATOM 706 C C . GLY A 1 93 ? -55.337 0.913 -1.223 1.00 40.22 93 GLY A C 1
ATOM 707 O O . GLY A 1 93 ? -55.866 1.516 -0.298 1.00 40.22 93 GLY A O 1
ATOM 708 N N . ALA A 1 94 ? -54.229 1.332 -1.828 1.00 31.52 94 ALA A N 1
ATOM 709 C CA . ALA A 1 94 ? -53.803 2.722 -1.869 1.00 31.52 94 ALA A CA 1
ATOM 710 C C . ALA A 1 94 ? -52.896 2.924 -3.092 1.00 31.52 94 ALA A C 1
ATOM 712 O O . ALA A 1 94 ? -51.876 2.262 -3.269 1.00 31.52 94 ALA A O 1
ATOM 713 N N . THR A 1 95 ? -53.338 3.821 -3.961 1.00 32.31 95 THR A N 1
ATOM 714 C CA . THR A 1 95 ? -52.710 4.275 -5.199 1.00 32.31 95 THR A CA 1
ATOM 715 C C . THR A 1 95 ? -51.326 4.886 -4.950 1.00 32.31 95 THR A C 1
ATOM 717 O O . THR A 1 95 ? -51.182 5.779 -4.119 1.00 32.31 95 THR A O 1
ATOM 720 N N . MET A 1 96 ? -50.317 4.462 -5.715 1.00 35.19 96 MET A N 1
ATOM 721 C CA . MET A 1 96 ? -49.045 5.185 -5.855 1.00 35.19 96 MET A CA 1
ATOM 722 C C . MET A 1 96 ? -49.192 6.404 -6.781 1.00 35.19 96 MET A C 1
ATOM 724 O O . MET A 1 96 ? -49.805 6.263 -7.842 1.00 35.19 96 MET A O 1
ATOM 728 N N . PRO A 1 97 ? -48.501 7.528 -6.518 1.00 36.91 97 PRO A N 1
ATOM 729 C CA . PRO A 1 97 ? -47.998 8.394 -7.574 1.00 36.91 97 PRO A CA 1
ATOM 730 C C . PRO A 1 97 ? -46.506 8.119 -7.857 1.00 36.91 97 PRO A C 1
ATOM 732 O O . PRO A 1 97 ? -45.732 7.747 -6.977 1.00 36.91 97 PRO A O 1
ATOM 735 N N . ALA A 1 98 ? -46.130 8.271 -9.127 1.00 34.91 98 ALA A N 1
ATOM 736 C CA . ALA A 1 98 ? -44.802 8.025 -9.694 1.00 34.91 98 ALA A CA 1
ATOM 737 C C . ALA A 1 98 ? -43.728 9.052 -9.247 1.00 34.91 98 ALA A C 1
ATOM 739 O O . ALA A 1 98 ? -44.084 10.179 -8.896 1.00 34.91 98 ALA A O 1
ATOM 740 N N . PRO A 1 99 ? -42.419 8.718 -9.306 1.00 36.62 99 PRO A N 1
ATOM 741 C CA . PRO A 1 99 ? -41.338 9.641 -8.957 1.00 36.62 99 PRO A CA 1
ATOM 742 C C . PRO A 1 99 ? -40.940 10.549 -10.138 1.00 36.62 99 PRO A C 1
ATOM 744 O O . PRO A 1 99 ? -40.793 10.088 -11.270 1.00 36.62 99 PRO A O 1
ATOM 747 N N . GLY A 1 100 ? -40.743 11.842 -9.856 1.00 35.28 100 GLY A N 1
ATOM 748 C CA . GLY A 1 100 ? -40.131 12.826 -10.761 1.00 35.28 100 GLY A CA 1
ATOM 749 C C . GLY A 1 100 ? -38.588 12.836 -10.693 1.00 35.28 100 GLY A C 1
ATOM 750 O O . GLY A 1 100 ? -38.019 12.233 -9.782 1.00 35.28 100 GLY A O 1
ATOM 751 N N . PRO A 1 101 ? -37.902 13.482 -11.659 1.00 39.41 101 PRO A N 1
ATOM 752 C CA . PRO A 1 101 ? -36.482 13.263 -11.942 1.00 39.41 101 PRO A CA 1
ATOM 753 C C . PRO A 1 101 ? -35.504 14.080 -11.077 1.00 39.41 101 PRO A C 1
ATOM 755 O O . PRO A 1 101 ? -35.856 15.063 -10.432 1.00 39.41 101 PRO A O 1
ATOM 758 N N . ALA A 1 102 ? -34.252 13.618 -11.115 1.00 32.81 102 ALA A N 1
ATOM 759 C CA . ALA A 1 102 ? -33.085 14.014 -10.331 1.00 32.81 102 ALA A CA 1
ATOM 760 C C . ALA A 1 102 ? -32.626 15.480 -10.478 1.00 32.81 102 ALA A C 1
ATOM 762 O O . ALA A 1 102 ? -32.671 16.053 -11.565 1.00 32.81 102 ALA A O 1
ATOM 763 N N . ALA A 1 103 ? -32.054 16.022 -9.394 1.00 30.12 103 ALA A N 1
ATOM 764 C CA . ALA A 1 103 ? -31.259 17.250 -9.378 1.00 30.12 103 ALA A CA 1
ATOM 765 C C . ALA A 1 103 ? -29.856 16.980 -8.794 1.00 30.12 103 ALA A C 1
ATOM 767 O O . ALA A 1 103 ? -29.703 16.233 -7.828 1.00 30.12 103 ALA A O 1
ATOM 768 N N . ALA A 1 104 ? -28.846 17.567 -9.440 1.00 34.28 104 ALA A N 1
ATOM 769 C CA . ALA A 1 104 ? -27.406 17.431 -9.202 1.00 34.28 104 ALA A CA 1
ATOM 770 C C . ALA A 1 104 ? -26.892 18.275 -8.000 1.00 34.28 104 ALA A C 1
ATOM 772 O O . ALA A 1 104 ? -27.616 19.159 -7.538 1.00 34.28 104 ALA A O 1
ATOM 773 N N . PRO A 1 105 ? -25.658 18.039 -7.494 1.00 41.56 105 PRO A N 1
ATOM 774 C CA . PRO A 1 105 ? -25.143 18.647 -6.260 1.00 41.56 105 PRO A CA 1
ATOM 775 C C . PRO A 1 105 ? -24.307 19.918 -6.518 1.00 41.56 105 PRO A C 1
ATOM 777 O O . PRO A 1 105 ? -23.758 20.064 -7.612 1.00 41.56 105 PRO A O 1
ATOM 780 N N . PRO A 1 106 ? -24.098 20.799 -5.518 1.00 41.06 106 PRO A N 1
ATOM 781 C CA . PRO A 1 106 ? -23.025 21.783 -5.563 1.00 41.06 106 PRO A CA 1
ATOM 782 C C . PRO A 1 106 ? -21.779 21.313 -4.795 1.00 41.06 106 PRO A C 1
ATOM 784 O O . PRO A 1 106 ? -21.858 20.686 -3.739 1.00 41.06 106 PRO A O 1
ATOM 787 N N . ALA A 1 107 ? -20.621 21.652 -5.357 1.00 30.67 107 ALA A N 1
ATOM 788 C CA . ALA A 1 107 ? -19.292 21.470 -4.794 1.00 30.67 107 ALA A CA 1
ATOM 789 C C . ALA A 1 107 ? -18.745 22.797 -4.245 1.00 30.67 107 ALA A C 1
ATOM 791 O O . ALA A 1 107 ? -19.043 23.854 -4.798 1.00 30.67 107 ALA A O 1
ATOM 792 N N . GLY A 1 108 ? -17.849 22.699 -3.257 1.00 30.17 108 GLY A N 1
ATOM 793 C CA . GLY A 1 108 ? -16.759 23.656 -3.057 1.00 30.17 108 GLY A CA 1
ATOM 794 C C . GLY A 1 108 ? -16.596 24.181 -1.633 1.00 30.17 108 GLY A C 1
ATOM 795 O O . GLY A 1 108 ? -17.324 25.079 -1.245 1.00 30.17 108 GLY A O 1
ATOM 796 N N . GLU A 1 109 ? -15.579 23.690 -0.915 1.00 28.42 109 GLU A N 1
ATOM 797 C CA . GLU A 1 109 ? -14.569 24.557 -0.281 1.00 28.42 109 GLU A CA 1
ATOM 798 C C . GLU A 1 109 ? -13.332 23.754 0.164 1.00 28.42 109 GLU A C 1
ATOM 800 O O . GLU A 1 109 ? -13.432 22.626 0.645 1.00 28.42 109 GLU A O 1
ATOM 805 N N . SER A 1 110 ? -12.157 24.343 -0.078 1.00 32.47 110 SER A N 1
ATOM 806 C CA . SER A 1 110 ? -10.807 23.808 0.163 1.00 32.47 110 SER A CA 1
ATOM 807 C C . SER A 1 110 ? -10.119 24.553 1.332 1.00 32.47 110 SER A C 1
ATOM 809 O O . SER A 1 110 ? -10.593 25.626 1.701 1.00 32.47 110 SER A O 1
ATOM 811 N N . PRO A 1 111 ? -9.008 24.035 1.908 1.00 46.41 111 PRO A N 1
ATOM 812 C CA . PRO A 1 111 ? -8.628 24.292 3.307 1.00 46.41 111 PRO A CA 1
ATOM 813 C C . PRO A 1 111 ? -7.243 24.956 3.546 1.00 46.41 111 PRO A C 1
ATOM 815 O O . PRO A 1 111 ? -6.474 25.166 2.609 1.00 46.41 111 PRO A O 1
ATOM 818 N N . ALA A 1 112 ? -6.919 25.100 4.851 1.00 30.81 112 ALA A N 1
ATOM 819 C CA . ALA A 1 112 ? -5.596 25.179 5.532 1.00 30.81 112 ALA A CA 1
ATOM 820 C C . ALA A 1 112 ? -5.107 26.592 5.970 1.00 30.81 112 ALA A C 1
ATOM 822 O O . ALA A 1 112 ? -5.652 27.568 5.460 1.00 30.81 112 ALA A O 1
ATOM 823 N N . PRO A 1 113 ? -4.075 26.758 6.854 1.00 45.38 113 PRO A N 1
ATOM 824 C CA . PRO A 1 113 ? -3.209 25.774 7.548 1.00 45.38 113 PRO A CA 1
ATOM 825 C C . PRO A 1 113 ? -2.869 26.067 9.053 1.00 45.38 113 PRO A C 1
ATOM 827 O O . PRO A 1 113 ? -3.383 26.994 9.670 1.00 45.38 113 PRO A O 1
ATOM 830 N N . ALA A 1 114 ? -1.990 25.222 9.623 1.00 36.34 114 ALA A N 1
ATOM 831 C CA . ALA A 1 114 ? -1.471 25.137 11.008 1.00 36.34 114 ALA A CA 1
ATOM 832 C C . ALA A 1 114 ? -0.347 26.141 11.398 1.00 36.34 114 ALA A C 1
ATOM 834 O O . ALA A 1 114 ? 0.154 26.856 10.530 1.00 36.34 114 ALA A O 1
ATOM 835 N N . PRO A 1 115 ? 0.130 26.121 12.671 1.00 39.97 115 PRO A N 1
ATOM 836 C CA . PRO A 1 115 ? 1.587 26.154 12.941 1.00 39.97 115 PRO A CA 1
ATOM 837 C C . PRO A 1 115 ? 2.092 25.258 14.117 1.00 39.97 115 PRO A C 1
ATOM 839 O O . PRO A 1 115 ? 1.304 24.607 14.800 1.00 39.97 115 PRO A O 1
ATOM 842 N N . ALA A 1 116 ? 3.428 25.215 14.294 1.00 30.67 116 ALA A N 1
ATOM 843 C CA . ALA A 1 116 ? 4.261 24.296 15.103 1.00 30.67 116 ALA A CA 1
ATOM 844 C C . ALA A 1 116 ? 4.886 24.899 16.405 1.00 30.67 116 ALA A C 1
ATOM 846 O O . ALA A 1 116 ? 4.912 26.118 16.529 1.00 30.67 116 ALA A O 1
ATOM 847 N N . ASP A 1 117 ? 5.375 24.005 17.304 1.00 32.12 117 ASP A N 1
ATOM 848 C CA . ASP A 1 117 ? 6.425 24.031 18.387 1.00 32.12 117 ASP A CA 1
ATOM 849 C C . ASP A 1 117 ? 7.011 25.369 18.921 1.00 32.12 117 ASP A C 1
ATOM 851 O O . ASP A 1 117 ? 7.292 26.251 18.122 1.00 32.12 117 ASP A O 1
ATOM 855 N N . SER A 1 118 ? 7.437 25.624 20.181 1.00 28.19 118 SER A N 1
ATOM 856 C CA . SER A 1 118 ? 7.629 25.004 21.537 1.00 28.19 118 SER A CA 1
ATOM 857 C C . SER A 1 118 ? 8.344 26.113 22.418 1.00 28.19 118 SER A C 1
ATOM 859 O O . SER A 1 118 ? 8.706 27.128 21.814 1.00 28.19 118 SER A O 1
ATOM 861 N N . PRO A 1 119 ? 8.746 26.015 23.726 1.00 48.38 119 PRO A N 1
ATOM 862 C CA . PRO A 1 119 ? 8.284 25.285 24.932 1.00 48.38 119 PRO A CA 1
ATOM 863 C C . PRO A 1 119 ? 8.255 26.129 26.273 1.00 48.38 119 PRO A C 1
ATOM 865 O O . PRO A 1 119 ? 8.602 27.307 26.298 1.00 48.38 119 PRO A O 1
ATOM 868 N N . ASP A 1 120 ? 7.929 25.443 27.388 1.00 30.62 120 ASP A N 1
ATOM 869 C CA . ASP A 1 120 ? 8.368 25.602 28.808 1.00 30.62 120 ASP A CA 1
ATOM 870 C C . ASP A 1 120 ? 7.511 26.251 29.944 1.00 30.62 120 ASP A C 1
ATOM 872 O O . ASP A 1 120 ? 7.164 27.429 29.929 1.00 30.62 120 ASP A O 1
ATOM 876 N N . ALA A 1 121 ? 7.381 25.440 31.021 1.00 29.81 121 ALA A N 1
ATOM 877 C CA . ALA A 1 121 ? 7.227 25.734 32.470 1.00 29.81 121 ALA A CA 1
ATOM 878 C C . ALA A 1 121 ? 5.812 26.004 33.092 1.00 29.81 121 ALA A C 1
ATOM 880 O O . ALA A 1 121 ? 4.900 26.446 32.401 1.00 29.81 121 ALA A O 1
ATOM 881 N N . PRO A 1 122 ? 5.563 25.661 34.389 1.00 41.06 122 PRO A N 1
ATOM 882 C CA . PRO A 1 122 ? 4.453 24.768 34.755 1.00 41.06 122 PRO A CA 1
ATOM 883 C C . PRO A 1 122 ? 3.417 25.283 35.789 1.00 41.06 122 PRO A C 1
ATOM 885 O O . PRO A 1 122 ? 3.693 26.140 36.618 1.00 41.06 122 PRO A O 1
ATOM 888 N N . ALA A 1 123 ? 2.244 24.634 35.739 1.00 30.19 123 ALA A N 1
ATOM 889 C CA . ALA A 1 123 ? 1.337 24.177 36.811 1.00 30.19 123 ALA A CA 1
ATOM 890 C C . ALA A 1 123 ? 1.000 25.056 38.042 1.00 30.19 123 ALA A C 1
ATOM 892 O O . ALA A 1 123 ? 1.812 25.141 38.954 1.00 30.19 123 ALA A O 1
ATOM 893 N N . THR A 1 124 ? -0.292 25.427 38.167 1.00 31.59 124 THR A N 1
ATOM 894 C CA . THR A 1 124 ? -1.161 25.115 39.338 1.00 31.59 124 THR A CA 1
ATOM 895 C C . THR A 1 124 ? -2.654 25.139 38.922 1.00 31.59 124 THR A C 1
ATOM 897 O O . THR A 1 124 ? -3.005 25.959 38.072 1.00 31.59 124 THR A O 1
ATOM 900 N N . PRO A 1 125 ? -3.552 24.281 39.461 1.00 36.97 125 PRO A N 1
ATOM 901 C CA . PRO A 1 125 ? -4.931 24.150 38.968 1.00 36.97 125 PRO A CA 1
ATOM 902 C C . PRO A 1 125 ? -5.924 25.129 39.609 1.00 36.97 125 PRO A C 1
ATOM 904 O O . PRO A 1 125 ? -5.893 25.361 40.816 1.00 36.97 125 PRO A O 1
ATOM 907 N N . ALA A 1 126 ? -6.852 25.616 38.783 1.00 28.19 126 ALA A N 1
ATOM 908 C CA . ALA A 1 126 ? -8.046 26.351 39.175 1.00 28.19 126 ALA A CA 1
ATOM 909 C C . ALA A 1 126 ? -9.261 25.414 39.308 1.00 28.19 126 ALA A C 1
ATOM 911 O O . ALA A 1 126 ? -9.509 24.546 38.471 1.00 28.19 126 ALA A O 1
ATOM 912 N N . GLU A 1 127 ? -10.016 25.649 40.371 1.00 32.88 127 GLU A N 1
ATOM 913 C CA . GLU A 1 127 ? -11.405 25.262 40.614 1.00 32.88 127 GLU A CA 1
ATOM 914 C C . GLU A 1 127 ? -12.365 25.950 39.618 1.00 32.88 127 GLU A C 1
ATOM 916 O O . GLU A 1 127 ? -12.075 27.069 39.185 1.00 32.88 127 GLU A O 1
ATOM 921 N N . PRO A 1 128 ? -13.531 25.360 39.284 1.00 41.75 128 PRO A N 1
ATOM 922 C CA . PRO A 1 128 ? -14.632 26.121 38.708 1.00 41.75 128 PRO A CA 1
ATOM 923 C C . PRO A 1 128 ? -15.871 26.133 39.616 1.00 41.75 128 PRO A C 1
ATOM 925 O O . PRO A 1 128 ? -16.370 25.101 40.061 1.00 41.75 128 PRO A O 1
ATOM 928 N N . ALA A 1 129 ? -16.399 27.337 39.818 1.00 30.02 129 ALA A N 1
ATOM 929 C CA . ALA A 1 129 ? -17.703 27.625 40.405 1.00 30.02 129 ALA A CA 1
ATOM 930 C C . ALA A 1 129 ? -18.793 27.733 39.322 1.00 30.02 129 ALA A C 1
ATOM 932 O O . ALA A 1 129 ? -18.469 28.108 38.195 1.00 30.02 129 ALA A O 1
ATOM 933 N N . ALA A 1 130 ? -20.066 27.497 39.690 1.00 34.31 130 ALA A N 1
ATOM 934 C CA . ALA A 1 130 ? -21.270 28.294 39.341 1.00 34.31 130 ALA A CA 1
ATOM 935 C C . ALA A 1 130 ? -22.576 27.595 39.860 1.00 34.31 130 ALA A C 1
ATOM 937 O O . ALA A 1 130 ? -22.523 26.410 40.175 1.00 34.31 130 ALA A O 1
ATOM 938 N N . PRO A 1 131 ? -23.774 28.233 39.895 1.00 45.03 131 PRO A N 1
ATOM 939 C CA . PRO A 1 131 ? -24.131 29.349 40.785 1.00 45.03 131 PRO A CA 1
ATOM 940 C C . PRO A 1 131 ? -25.586 29.317 41.371 1.00 45.03 131 PRO A C 1
ATOM 942 O O . PRO A 1 131 ? -26.524 28.831 40.754 1.00 45.03 131 PRO A O 1
ATOM 945 N N . ASN A 1 132 ? -25.729 29.944 42.547 1.00 33.41 132 ASN A N 1
ATOM 946 C CA . ASN A 1 132 ? -26.749 30.877 43.089 1.00 33.41 132 ASN A CA 1
ATOM 947 C C . ASN A 1 132 ? -28.298 30.710 43.127 1.00 33.41 132 ASN A C 1
ATOM 949 O O . ASN A 1 132 ? -28.949 30.361 42.148 1.00 33.41 132 ASN A O 1
ATOM 953 N N . ALA A 1 133 ? -28.809 31.309 44.232 1.00 29.95 133 ALA A N 1
ATOM 954 C CA . ALA A 1 133 ? -30.106 31.973 44.527 1.00 29.95 133 ALA A CA 1
ATOM 955 C C . ALA A 1 133 ? -31.139 31.149 45.349 1.00 29.95 133 ALA A C 1
ATOM 957 O O . ALA A 1 133 ? -31.492 30.054 44.940 1.00 29.95 133 ALA A O 1
ATOM 958 N N . ALA A 1 134 ? -31.727 31.594 46.481 1.00 28.64 134 ALA A N 1
ATOM 959 C CA . ALA A 1 134 ? -31.841 32.930 47.094 1.00 28.64 134 ALA A CA 1
ATOM 960 C C . ALA A 1 134 ? -32.489 32.921 48.528 1.00 28.64 134 ALA A C 1
ATOM 962 O O . ALA A 1 134 ? -33.459 32.197 48.727 1.00 28.64 134 ALA A O 1
ATOM 963 N N . VAL A 1 135 ? -32.042 33.858 49.411 1.00 33.66 135 VAL A N 1
ATOM 964 C CA . VAL A 1 135 ? -32.827 34.744 50.357 1.00 33.66 135 VAL A CA 1
ATOM 965 C C . VAL A 1 135 ? -33.194 34.192 51.792 1.00 33.66 135 VAL A C 1
ATOM 967 O O . VAL A 1 135 ? -33.343 32.985 51.921 1.00 33.66 135 VAL A O 1
ATOM 970 N N . PRO A 1 136 ? -33.281 35.006 52.901 1.00 41.41 136 PRO A N 1
ATOM 971 C CA . PRO A 1 136 ? -32.266 35.314 53.958 1.00 41.41 136 PRO A CA 1
ATOM 972 C C . PRO A 1 136 ? -32.860 35.059 55.407 1.00 41.41 136 PRO A C 1
ATOM 974 O O . PRO A 1 136 ? -33.698 34.164 55.484 1.00 41.41 136 PRO A O 1
ATOM 977 N N . PRO A 1 137 ? -32.667 35.824 56.529 1.00 44.75 137 PRO A N 1
ATOM 978 C CA . PRO A 1 137 ? -31.571 36.638 57.112 1.00 44.75 137 PRO A CA 1
ATOM 979 C C . PRO A 1 137 ? -31.252 36.349 58.632 1.00 44.75 137 PRO A C 1
ATOM 981 O O . PRO A 1 137 ? -31.915 35.553 59.283 1.00 44.75 137 PRO A O 1
ATOM 984 N N . ALA A 1 138 ? -30.274 37.105 59.170 1.00 29.02 138 ALA A N 1
ATOM 985 C CA . ALA A 1 138 ? -30.208 37.806 60.480 1.00 29.02 138 ALA A CA 1
ATOM 986 C C . ALA A 1 138 ? -30.075 37.099 61.864 1.00 29.02 138 ALA A C 1
ATOM 988 O O . ALA A 1 138 ? -30.964 36.402 62.334 1.00 29.02 138 ALA A O 1
ATOM 989 N N . GLU A 1 139 ? -28.981 37.502 62.536 1.00 31.16 139 GLU A N 1
ATOM 990 C CA . GLU A 1 139 ? -28.850 38.021 63.920 1.00 31.16 139 GLU A CA 1
ATOM 991 C C . GLU A 1 139 ? -29.116 37.129 65.152 1.00 31.16 139 GLU A C 1
ATOM 993 O O . GLU A 1 139 ? -30.230 36.715 65.459 1.00 31.16 139 GLU A O 1
ATOM 998 N N . GLU A 1 140 ? -28.049 36.970 65.946 1.00 42.47 140 GLU A N 1
ATOM 999 C CA . GLU A 1 140 ? -28.085 36.656 67.380 1.00 42.47 140 GLU A CA 1
ATOM 1000 C C . GLU A 1 140 ? -28.821 37.750 68.177 1.00 42.47 140 GLU A C 1
ATOM 1002 O O . GLU A 1 140 ? -28.765 38.930 67.819 1.00 42.47 140 GLU A O 1
ATOM 1007 N N . PRO A 1 141 ? -29.417 37.395 69.331 1.00 41.03 141 PRO A N 1
ATOM 1008 C CA . PRO A 1 141 ? -28.837 37.952 70.553 1.00 41.03 141 PRO A CA 1
ATOM 1009 C C . PRO A 1 141 ? -28.828 37.022 71.780 1.00 41.03 141 PRO A C 1
ATOM 1011 O O . PRO A 1 141 ? -29.618 36.096 71.952 1.00 41.03 141 PRO A O 1
ATOM 1014 N N . ILE A 1 142 ? -27.907 37.383 72.669 1.00 42.91 142 ILE A N 1
ATOM 1015 C CA . ILE A 1 142 ? -27.645 36.911 74.030 1.00 42.91 142 ILE A CA 1
ATOM 1016 C C . ILE A 1 142 ? -28.700 37.461 75.002 1.00 42.91 142 ILE A C 1
ATOM 1018 O O . ILE A 1 142 ? -28.845 38.674 75.057 1.00 42.91 142 ILE A O 1
ATOM 1022 N N . LEU A 1 143 ? -29.311 36.623 75.851 1.00 31.95 143 LEU A N 1
ATOM 1023 C CA . LEU A 1 143 ? -29.870 36.953 77.183 1.00 31.95 143 LEU A CA 1
ATOM 1024 C C . LEU A 1 143 ? -29.933 35.624 77.976 1.00 31.95 143 LEU A C 1
ATOM 1026 O O . LEU A 1 143 ? -30.383 34.621 77.441 1.00 31.95 143 LEU A O 1
ATOM 1030 N N . GLY A 1 144 ? -29.427 35.466 79.201 1.00 30.55 144 GLY A N 1
ATOM 1031 C CA . GLY A 1 144 ? -29.573 36.339 80.362 1.00 30.55 144 GLY A CA 1
ATOM 1032 C C . GLY A 1 144 ? -30.622 35.724 81.298 1.00 30.55 144 GLY A C 1
ATOM 1033 O O . GLY A 1 144 ? -31.794 36.062 81.200 1.00 30.55 144 GLY A O 1
ATOM 1034 N N . VAL A 1 145 ? -30.219 34.796 82.174 1.00 36.34 145 VAL A N 1
ATOM 1035 C CA . VAL A 1 145 ? -31.091 34.205 83.210 1.00 36.34 145 VAL A CA 1
ATOM 1036 C C . VAL A 1 145 ? -30.896 34.979 84.518 1.00 36.34 145 VAL A C 1
ATOM 1038 O O . VAL A 1 145 ? -29.776 34.979 85.033 1.00 36.34 145 VAL A O 1
ATOM 1041 N N . PRO A 1 146 ? -31.936 35.611 85.093 1.00 42.16 146 PRO A N 1
ATOM 1042 C CA . PRO A 1 146 ? -31.895 36.089 86.464 1.00 42.16 146 PRO A CA 1
ATOM 1043 C C . PRO A 1 146 ? -32.520 35.067 87.423 1.00 42.16 146 PRO A C 1
ATOM 1045 O O . PRO A 1 146 ? -33.551 34.453 87.146 1.00 42.16 146 PRO A O 1
ATOM 1048 N N . ALA A 1 147 ? -31.889 34.926 88.585 1.00 39.41 147 ALA A N 1
ATOM 1049 C CA . ALA A 1 147 ? -32.476 34.320 89.772 1.00 39.41 147 ALA A CA 1
ATOM 1050 C C . ALA A 1 147 ? -33.625 35.186 90.321 1.00 39.41 147 ALA A C 1
ATOM 1052 O O . ALA A 1 147 ? -33.597 36.411 90.166 1.00 39.41 147 ALA A O 1
ATOM 1053 N N . PRO A 1 148 ? -34.563 34.582 91.070 1.00 43.78 148 PRO A N 1
ATOM 1054 C CA . PRO A 1 148 ? -34.980 35.256 92.291 1.00 43.78 148 PRO A CA 1
ATOM 1055 C C . PRO A 1 148 ? -35.068 34.366 93.536 1.00 43.78 148 PRO A C 1
ATOM 1057 O O . PRO A 1 148 ? -35.218 33.147 93.499 1.00 43.78 148 PRO A O 1
ATOM 1060 N N . ALA A 1 149 ? -34.939 35.110 94.630 1.00 32.78 149 ALA A N 1
ATOM 1061 C CA . ALA A 1 149 ? -35.031 34.823 96.046 1.00 32.78 149 ALA A CA 1
ATOM 1062 C C . ALA A 1 149 ? -36.102 33.823 96.508 1.00 32.78 149 ALA A C 1
ATOM 1064 O O . ALA A 1 149 ? -37.218 33.755 95.999 1.00 32.78 149 ALA A O 1
ATOM 1065 N N . ALA A 1 150 ? -35.723 33.134 97.581 1.00 35.81 150 ALA A N 1
ATOM 1066 C CA . ALA A 1 150 ? -36.565 32.354 98.464 1.00 35.81 150 ALA A CA 1
ATOM 1067 C C . ALA A 1 150 ? -37.378 33.246 99.414 1.00 35.81 150 ALA A C 1
ATOM 1069 O O . ALA A 1 150 ? -36.827 34.187 99.975 1.00 35.81 150 ALA A O 1
ATOM 1070 N N . GLU A 1 151 ? -38.627 32.856 99.674 1.00 32.81 151 GLU A N 1
ATOM 1071 C CA . GLU A 1 151 ? -39.347 33.095 100.930 1.00 32.81 151 GLU A CA 1
ATOM 1072 C C . GLU A 1 151 ? -40.527 32.103 101.061 1.00 32.81 151 GLU A C 1
ATOM 1074 O O . GLU A 1 151 ? -41.256 31.876 100.100 1.00 32.81 151 GLU A O 1
ATOM 1079 N N . GLY A 1 152 ? -40.724 31.550 102.269 1.00 33.53 152 GLY A N 1
ATOM 1080 C CA . GLY A 1 152 ? -42.046 31.155 102.796 1.00 33.53 152 GLY A CA 1
ATOM 1081 C C . GLY A 1 152 ? -42.529 29.699 102.644 1.00 33.53 152 GLY A C 1
ATOM 1082 O O . GLY A 1 152 ? -43.007 29.292 101.595 1.00 33.53 152 GLY A O 1
ATOM 1083 N N . VAL A 1 153 ? -42.510 28.949 103.754 1.00 40.34 153 VAL A N 1
ATOM 1084 C CA . VAL A 1 153 ? -43.156 27.627 103.994 1.00 40.34 153 VAL A CA 1
ATOM 1085 C C . VAL A 1 153 ? -44.709 27.751 103.998 1.00 40.34 153 VAL A C 1
ATOM 1087 O O . VAL A 1 153 ? -45.193 28.860 104.223 1.00 40.34 153 VAL A O 1
ATOM 1090 N N . PRO A 1 154 ? -45.525 26.677 103.827 1.00 44.00 154 PRO A N 1
ATOM 1091 C CA . PRO A 1 154 ? -45.752 25.712 104.913 1.00 44.00 154 PRO A CA 1
ATOM 1092 C C . PRO A 1 154 ? -45.848 24.232 104.487 1.00 44.00 154 PRO A C 1
ATOM 1094 O O . PRO A 1 154 ? -46.148 23.869 103.352 1.00 44.00 154 PRO A O 1
ATOM 1097 N N . ALA A 1 155 ? -45.592 23.378 105.476 1.00 46.47 155 ALA A N 1
ATOM 1098 C CA . ALA A 1 155 ? -45.712 21.932 105.438 1.00 46.47 155 ALA A CA 1
ATOM 1099 C C . ALA A 1 155 ? -47.141 21.455 105.121 1.00 46.47 155 ALA A C 1
ATOM 1101 O O . ALA A 1 155 ? -48.113 21.935 105.705 1.00 46.47 155 ALA A O 1
ATOM 1102 N N . VAL A 1 156 ? -47.240 20.437 104.262 1.00 41.56 156 VAL A N 1
ATOM 1103 C CA . VAL A 1 156 ? -48.410 19.561 104.138 1.00 41.56 156 VAL A CA 1
ATOM 1104 C C . VAL A 1 156 ? -47.908 18.119 104.161 1.00 41.56 156 VAL A C 1
ATOM 1106 O O . VAL A 1 156 ? -47.232 17.663 103.244 1.00 41.56 156 VAL A O 1
ATOM 1109 N N . GLU A 1 157 ? -48.232 17.411 105.238 1.00 47.84 157 GLU A N 1
ATOM 1110 C CA . GLU A 1 157 ? -48.055 15.967 105.384 1.00 47.84 157 GLU A CA 1
ATOM 1111 C C . GLU A 1 157 ? -48.972 15.213 104.408 1.00 47.84 157 GLU A C 1
ATOM 1113 O O . GLU A 1 157 ? -50.186 15.408 104.463 1.00 47.84 157 GLU A O 1
ATOM 1118 N N . ARG A 1 158 ? -48.419 14.320 103.564 1.00 45.34 158 ARG A N 1
ATOM 1119 C CA . ARG A 1 158 ? -49.121 13.192 102.900 1.00 45.34 158 ARG A CA 1
ATOM 1120 C C . ARG A 1 158 ? -48.147 12.030 102.596 1.00 45.34 158 ARG A C 1
ATOM 1122 O O . ARG A 1 158 ? -46.949 12.269 102.472 1.00 45.34 158 ARG A O 1
ATOM 1129 N N . PRO A 1 159 ? -48.628 10.772 102.540 1.00 46.25 159 PRO A N 1
ATOM 1130 C CA . PRO A 1 159 ? -47.878 9.593 102.980 1.00 46.25 159 PRO A CA 1
ATOM 1131 C C . PRO A 1 159 ? -46.894 9.011 101.949 1.00 46.25 159 PRO A C 1
ATOM 1133 O O . PRO A 1 159 ? -47.119 9.014 100.740 1.00 46.25 159 PRO A O 1
ATOM 1136 N N . ALA A 1 160 ? -45.809 8.446 102.476 1.00 48.22 160 ALA A N 1
ATOM 1137 C CA . ALA A 1 160 ? -44.594 8.007 101.793 1.00 48.22 160 ALA A CA 1
ATOM 1138 C C . ALA A 1 160 ? -44.683 6.646 101.059 1.00 48.22 160 ALA A C 1
ATOM 1140 O O . ALA A 1 160 ? -43.822 5.791 101.256 1.00 48.22 160 ALA A O 1
ATOM 1141 N N . GLN A 1 161 ? -45.696 6.419 100.210 1.00 48.94 161 GLN A N 1
ATOM 1142 C CA . GLN A 1 161 ? -45.779 5.179 99.404 1.00 48.94 161 GLN A CA 1
ATOM 1143 C C . GLN A 1 161 ? -46.082 5.365 97.898 1.00 48.94 161 GLN A C 1
ATOM 1145 O O . GLN A 1 161 ? -46.013 4.389 97.162 1.00 48.94 161 GLN A O 1
ATOM 1150 N N . ALA A 1 162 ? -46.319 6.587 97.394 1.00 50.34 162 ALA A N 1
ATOM 1151 C CA . ALA A 1 162 ? -46.613 6.827 95.965 1.00 50.34 162 ALA A CA 1
ATOM 1152 C C . ALA A 1 162 ? -45.387 7.186 95.090 1.00 50.34 162 ALA A C 1
ATOM 1154 O O . ALA A 1 162 ? -45.424 7.039 93.873 1.00 50.34 162 ALA A O 1
ATOM 1155 N N . THR A 1 163 ? -44.271 7.629 95.676 1.00 59.19 163 THR A N 1
ATOM 1156 C CA . THR A 1 163 ? -43.127 8.170 94.913 1.00 59.19 163 THR A CA 1
ATOM 1157 C C . THR A 1 163 ? -42.241 7.100 94.267 1.00 59.19 163 THR A C 1
ATOM 1159 O O . THR A 1 163 ? -41.616 7.354 93.240 1.00 59.19 163 THR A O 1
ATOM 1162 N N . LEU A 1 164 ? -42.204 5.887 94.824 1.00 61.84 164 LEU A N 1
ATOM 1163 C CA . LEU A 1 164 ? -41.457 4.754 94.258 1.00 61.84 164 LEU A CA 1
ATOM 1164 C C . LEU A 1 164 ? -42.206 4.063 93.105 1.00 61.84 164 LEU A C 1
ATOM 1166 O O . LEU A 1 164 ? -41.583 3.596 92.156 1.00 61.84 164 LEU A O 1
ATOM 1170 N N . GLU A 1 165 ? -43.541 4.021 93.157 1.00 71.75 165 GLU A N 1
ATOM 1171 C CA . GLU A 1 165 ? -44.360 3.490 92.059 1.00 71.75 165 GLU A CA 1
ATOM 1172 C C . GLU A 1 165 ? -44.456 4.459 90.875 1.00 71.75 165 GLU A C 1
ATOM 1174 O O . GLU A 1 165 ? -44.527 4.042 89.724 1.00 71.75 165 GLU A O 1
ATOM 1179 N N . GLU A 1 166 ? -44.449 5.766 91.127 1.00 74.06 166 GLU A N 1
ATOM 1180 C CA . GLU A 1 166 ? -44.521 6.767 90.061 1.00 74.06 166 GLU A CA 1
ATOM 1181 C C . GLU A 1 166 ? -43.184 6.910 89.316 1.00 74.06 166 GLU A C 1
ATOM 1183 O O . GLU A 1 166 ? -43.156 7.032 88.090 1.00 74.06 166 GLU A O 1
ATOM 1188 N N . THR A 1 167 ? -42.062 6.780 90.032 1.00 76.19 167 THR A N 1
ATOM 1189 C CA . THR A 1 167 ? -40.721 6.726 89.426 1.00 76.19 167 THR A CA 1
ATOM 1190 C C . THR A 1 167 ? -40.494 5.451 88.617 1.00 76.19 167 THR A C 1
ATOM 1192 O O . THR A 1 167 ? -39.904 5.524 87.538 1.00 76.19 167 THR A O 1
ATOM 1195 N N . SER A 1 168 ? -41.009 4.300 89.066 1.00 76.12 168 SER A N 1
ATOM 1196 C CA . SER A 1 168 ? -40.934 3.058 88.285 1.00 76.12 168 SER A CA 1
ATOM 1197 C C . SER A 1 168 ? -41.796 3.115 87.019 1.00 76.12 168 SER A C 1
ATOM 1199 O O . SER A 1 168 ? -41.312 2.757 85.946 1.00 76.12 168 SER A O 1
ATOM 1201 N N . ARG A 1 169 ? -43.014 3.676 87.088 1.00 80.56 169 ARG A N 1
ATOM 1202 C CA . ARG A 1 169 ? -43.862 3.915 85.901 1.00 80.56 169 ARG A CA 1
ATOM 1203 C C . ARG A 1 169 ? -43.195 4.839 84.883 1.00 80.56 169 ARG A C 1
ATOM 1205 O O . ARG A 1 169 ? -43.259 4.571 83.686 1.00 80.56 169 ARG A O 1
ATOM 1212 N N . MET A 1 170 ? -42.546 5.910 85.340 1.00 78.25 170 MET A N 1
ATOM 1213 C CA . MET A 1 170 ? -41.837 6.838 84.452 1.00 78.25 170 MET A CA 1
ATOM 1214 C C . MET A 1 170 ? -40.643 6.161 83.763 1.00 78.25 170 MET A C 1
ATOM 1216 O O . MET A 1 170 ? -40.474 6.291 82.550 1.00 78.25 170 MET A O 1
ATOM 1220 N N . ALA A 1 171 ? -39.859 5.377 84.509 1.00 78.81 171 ALA A N 1
ATOM 1221 C CA . ALA A 1 171 ? -38.755 4.593 83.958 1.00 78.81 171 ALA A CA 1
ATOM 1222 C C . ALA A 1 171 ? -39.238 3.560 82.920 1.00 78.81 171 ALA A C 1
ATOM 1224 O O . ALA A 1 171 ? -38.589 3.358 81.892 1.00 78.81 171 ALA A O 1
ATOM 1225 N N . ASP A 1 172 ? -40.403 2.944 83.141 1.00 83.88 172 ASP A N 1
ATOM 1226 C CA . ASP A 1 172 ? -41.005 2.000 82.197 1.00 83.88 172 ASP A CA 1
ATOM 1227 C C . ASP A 1 172 ? -41.448 2.676 80.889 1.00 83.88 172 ASP A C 1
ATOM 1229 O O . ASP A 1 172 ? -41.217 2.126 79.808 1.00 83.88 172 ASP A O 1
ATOM 1233 N N . ILE A 1 173 ? -42.031 3.877 80.965 1.00 87.06 173 ILE A N 1
ATOM 1234 C CA . ILE A 1 173 ? -42.432 4.664 79.786 1.00 87.06 173 ILE A CA 1
ATOM 1235 C C . ILE A 1 173 ? -41.201 5.069 78.965 1.00 87.06 173 ILE A C 1
ATOM 1237 O O . ILE A 1 173 ? -41.184 4.865 77.749 1.00 87.06 173 ILE A O 1
ATOM 1241 N N . LEU A 1 174 ? -40.148 5.580 79.612 1.00 84.56 174 LEU A N 1
ATOM 1242 C CA . LEU A 1 174 ? -38.900 5.957 78.937 1.00 84.56 174 LEU A CA 1
ATOM 1243 C C . LEU A 1 174 ? -38.224 4.746 78.277 1.00 84.56 174 LEU A C 1
ATOM 1245 O O . LEU A 1 174 ? -37.744 4.838 77.145 1.00 84.56 174 LEU A O 1
ATOM 1249 N N . ARG A 1 175 ? -38.262 3.575 78.926 1.00 87.94 175 ARG A N 1
ATOM 1250 C CA . ARG A 1 175 ? -37.780 2.313 78.344 1.00 87.94 175 ARG A CA 1
ATOM 1251 C C . ARG A 1 175 ? -38.571 1.924 77.091 1.00 87.94 175 ARG A C 1
ATOM 1253 O O . ARG A 1 175 ? -37.982 1.523 76.083 1.00 87.94 175 ARG A O 1
ATOM 1260 N N . GLN A 1 176 ? -39.900 2.034 77.131 1.00 89.12 176 GLN A N 1
ATOM 1261 C CA . GLN A 1 176 ? -40.767 1.732 75.986 1.00 89.12 176 GLN A CA 1
ATOM 1262 C C . GLN A 1 176 ? -40.528 2.689 74.813 1.00 89.12 176 GLN A C 1
ATOM 1264 O O . GLN A 1 176 ? -40.443 2.237 73.673 1.00 89.12 176 GLN A O 1
ATOM 1269 N N . GLN A 1 177 ? -40.358 3.984 75.084 1.00 90.19 177 GLN A N 1
ATOM 1270 C CA . GLN A 1 177 ? -40.072 4.989 74.057 1.00 90.19 177 GLN A CA 1
ATOM 1271 C C . GLN A 1 177 ? -38.698 4.786 73.413 1.00 90.19 177 GLN A C 1
ATOM 1273 O O . GLN A 1 177 ? -38.575 4.806 72.192 1.00 90.19 177 GLN A O 1
ATOM 1278 N N . LEU A 1 178 ? -37.662 4.524 74.215 1.00 89.75 178 LEU A N 1
ATOM 1279 C CA . LEU A 1 178 ? -36.324 4.258 73.687 1.00 89.75 178 LEU A CA 1
ATOM 1280 C C . LEU A 1 178 ? -36.313 2.983 72.829 1.00 89.75 178 LEU A C 1
ATOM 1282 O O . LEU A 1 178 ? -35.743 2.955 71.740 1.00 89.75 178 LEU A O 1
ATOM 1286 N N . THR A 1 179 ? -36.972 1.919 73.295 1.00 91.62 179 THR A N 1
ATOM 1287 C CA . THR A 1 179 ? -37.052 0.658 72.541 1.00 91.62 179 THR A CA 1
ATOM 1288 C C . THR A 1 179 ? -37.860 0.785 71.249 1.00 91.62 179 THR A C 1
ATOM 1290 O O . THR A 1 179 ? -37.504 0.130 70.268 1.00 91.62 179 THR A O 1
ATOM 1293 N N . SER A 1 180 ? -38.913 1.610 71.200 1.00 93.88 180 SER A N 1
ATOM 1294 C CA . SER A 1 180 ? -39.665 1.856 69.964 1.00 93.88 180 SER A CA 1
ATOM 1295 C C . SER A 1 180 ? -38.878 2.707 68.964 1.00 93.88 180 SER A C 1
ATOM 1297 O O . SER A 1 180 ? -38.819 2.323 67.796 1.00 93.88 180 SER A O 1
ATOM 1299 N N . ASP A 1 181 ? -38.214 3.780 69.410 1.00 93.50 181 ASP A N 1
ATOM 1300 C CA . ASP A 1 181 ? -37.384 4.635 68.546 1.00 93.50 181 ASP A CA 1
ATOM 1301 C C . ASP A 1 181 ? -36.236 3.836 67.914 1.00 93.50 181 ASP A C 1
ATOM 1303 O O . ASP A 1 181 ? -36.024 3.864 66.702 1.00 93.50 181 ASP A O 1
ATOM 1307 N N . ILE A 1 182 ? -35.540 3.018 68.709 1.00 94.88 182 ILE A N 1
ATOM 1308 C CA . ILE A 1 182 ? -34.454 2.177 68.190 1.00 94.88 182 ILE A CA 1
ATOM 1309 C C . ILE A 1 182 ? -34.986 1.152 67.195 1.00 94.88 182 ILE A C 1
ATOM 1311 O O . ILE A 1 182 ? -34.378 0.973 66.144 1.00 94.88 182 ILE A O 1
ATOM 1315 N N . ARG A 1 183 ? -36.123 0.501 67.473 1.00 94.69 183 ARG A N 1
ATOM 1316 C CA . ARG A 1 183 ? -36.738 -0.429 66.511 1.00 94.69 183 ARG A CA 1
ATOM 1317 C C . ARG A 1 183 ? -37.091 0.265 65.199 1.00 94.69 183 ARG A C 1
ATOM 1319 O O . ARG A 1 183 ? -36.858 -0.308 64.138 1.00 94.69 183 ARG A O 1
ATOM 1326 N N . GLN A 1 184 ? -37.612 1.488 65.259 1.00 95.81 184 GLN A N 1
ATOM 1327 C CA . GLN A 1 184 ? -37.914 2.274 64.068 1.00 95.81 184 GLN A CA 1
ATOM 1328 C C . GLN A 1 184 ? -36.643 2.575 63.263 1.00 95.81 184 GLN A C 1
ATOM 1330 O O . GLN A 1 184 ? -36.615 2.317 62.061 1.00 95.81 184 GLN A O 1
ATOM 1335 N N . ARG A 1 185 ? -35.564 3.020 63.919 1.00 94.75 185 ARG A N 1
ATOM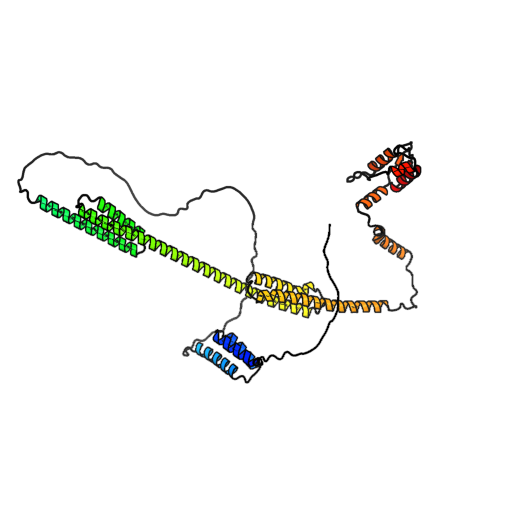 1336 C CA . ARG A 1 185 ? -34.264 3.275 63.269 1.00 94.75 185 ARG A CA 1
ATOM 1337 C C . ARG A 1 185 ? -33.621 2.004 62.708 1.00 94.75 185 ARG A C 1
ATOM 1339 O O . ARG A 1 185 ? -33.020 2.038 61.640 1.00 94.75 185 ARG A O 1
ATOM 1346 N N . GLN A 1 186 ? -33.766 0.867 63.389 1.00 94.81 186 GLN A N 1
ATOM 1347 C CA . GLN A 1 186 ? -33.308 -0.434 62.890 1.00 94.81 186 GLN A CA 1
ATOM 1348 C C . GLN A 1 186 ? -34.074 -0.859 61.633 1.00 94.81 186 GLN A C 1
ATOM 1350 O O . GLN A 1 186 ? -33.464 -1.384 60.698 1.00 94.81 186 GLN A O 1
ATOM 1355 N N . GLN A 1 187 ? -35.386 -0.609 61.592 1.00 95.19 187 GLN A N 1
ATOM 1356 C CA . GLN A 1 187 ? -36.223 -0.876 60.425 1.00 95.19 187 GLN A CA 1
ATOM 1357 C C . GLN A 1 187 ? -35.882 0.062 59.258 1.00 95.19 187 GLN A C 1
ATOM 1359 O O . GLN A 1 187 ? -35.812 -0.377 58.112 1.00 95.19 187 GLN A O 1
ATOM 1364 N N . GLU A 1 188 ? -35.630 1.339 59.537 1.00 95.62 188 GLU A N 1
ATOM 1365 C CA . GLU A 1 188 ? -35.170 2.312 58.546 1.00 95.62 188 GLU A CA 1
ATOM 1366 C C . GLU A 1 188 ? -33.820 1.901 57.948 1.00 95.62 188 GLU A C 1
ATOM 1368 O O . GLU A 1 188 ? -33.687 1.819 56.729 1.00 95.62 188 GLU A O 1
ATOM 1373 N N . ALA A 1 189 ? -32.850 1.534 58.789 1.00 95.25 189 ALA A N 1
ATOM 1374 C CA . ALA A 1 189 ? -31.561 1.018 58.343 1.00 95.25 189 ALA A CA 1
ATOM 1375 C C . ALA A 1 189 ? -31.714 -0.252 57.487 1.00 95.25 189 ALA A C 1
ATOM 1377 O O . ALA A 1 189 ? -31.048 -0.392 56.463 1.00 95.25 189 ALA A O 1
ATOM 1378 N N . PHE A 1 190 ? -32.622 -1.161 57.856 1.00 93.62 190 PHE A N 1
ATOM 1379 C CA . PHE A 1 190 ? -32.935 -2.336 57.040 1.00 93.62 190 PHE A CA 1
ATOM 1380 C C . PHE A 1 190 ? -33.489 -1.948 55.659 1.00 93.62 190 PHE A C 1
ATOM 1382 O O . PHE A 1 190 ? -33.042 -2.476 54.640 1.00 93.62 190 PHE A O 1
ATOM 1389 N N . ASN A 1 191 ? -34.407 -0.981 55.602 1.00 96.00 191 ASN A N 1
ATOM 1390 C CA . ASN A 1 191 ? -34.946 -0.468 54.342 1.00 96.00 191 ASN A CA 1
ATOM 1391 C C . ASN A 1 191 ? -33.860 0.209 53.483 1.00 96.00 191 ASN A C 1
ATOM 1393 O O . ASN A 1 191 ? -33.856 0.028 52.268 1.00 96.00 191 ASN A O 1
ATOM 1397 N N . LEU A 1 192 ? -32.918 0.928 54.102 1.00 94.62 192 LEU A N 1
ATOM 1398 C CA . LEU A 1 192 ? -31.785 1.568 53.425 1.00 94.62 192 LEU A CA 1
ATOM 1399 C C . LEU A 1 192 ? -30.799 0.552 52.832 1.00 94.62 192 LEU A C 1
ATOM 1401 O O . LEU A 1 192 ? -30.300 0.739 51.726 1.00 94.62 192 LEU A O 1
ATOM 1405 N N . VAL A 1 193 ? -30.545 -0.566 53.515 1.00 93.69 193 VAL A N 1
ATOM 1406 C CA . VAL A 1 193 ? -29.749 -1.660 52.934 1.00 93.69 193 VAL A CA 1
ATOM 1407 C C . VAL A 1 193 ? -30.466 -2.262 51.725 1.00 93.69 193 VAL A C 1
ATOM 1409 O O . VAL A 1 193 ? -29.840 -2.469 50.686 1.00 93.69 193 VAL A O 1
ATOM 1412 N N . ASN A 1 194 ? -31.782 -2.473 51.819 1.00 91.62 194 ASN A N 1
ATOM 1413 C CA . ASN A 1 194 ? -32.582 -3.005 50.711 1.00 91.62 194 ASN A CA 1
ATOM 1414 C C . ASN A 1 194 ? -32.678 -2.040 49.519 1.00 91.62 194 ASN A C 1
ATOM 1416 O O . ASN A 1 194 ? -32.811 -2.493 48.385 1.00 91.62 194 ASN A O 1
ATOM 1420 N N . SER A 1 195 ? -32.576 -0.728 49.748 1.00 93.62 195 SER A N 1
ATOM 1421 C CA . SER A 1 195 ? -32.494 0.277 48.682 1.00 93.62 195 SER A CA 1
ATOM 1422 C C . SER A 1 195 ? -31.077 0.459 48.117 1.00 93.62 195 SER A C 1
ATOM 1424 O O . SER A 1 195 ? -30.866 1.293 47.236 1.00 93.62 195 SER A O 1
ATOM 1426 N N . GLY A 1 196 ? -30.096 -0.323 48.586 1.00 90.69 196 GLY A N 1
ATOM 1427 C CA . GLY A 1 196 ? -28.710 -0.271 48.121 1.00 90.69 196 GLY A CA 1
ATOM 1428 C C . GLY A 1 196 ? -27.888 0.870 48.727 1.00 90.69 196 GLY A C 1
ATOM 1429 O O . GLY A 1 196 ? -26.872 1.259 48.150 1.00 90.69 196 GLY A O 1
ATOM 1430 N N . GLN A 1 197 ? -28.299 1.412 49.873 1.00 93.56 197 GLN A N 1
ATOM 1431 C CA . GLN A 1 197 ? -27.617 2.492 50.594 1.00 93.56 197 GLN A CA 1
ATOM 1432 C C . GLN A 1 197 ? -27.098 2.018 51.968 1.00 93.56 197 GLN A C 1
ATOM 1434 O O . GLN A 1 197 ? -27.549 2.493 53.015 1.00 93.56 197 GLN A O 1
ATOM 1439 N N . PRO A 1 198 ? -26.135 1.078 51.999 1.00 93.44 198 PRO A N 1
ATOM 1440 C CA . PRO A 1 198 ? -25.610 0.529 53.247 1.00 93.44 198 PRO A CA 1
ATOM 1441 C C . PRO A 1 198 ? -24.829 1.561 54.081 1.00 93.44 198 PRO A C 1
ATOM 1443 O O . PRO A 1 198 ? -24.861 1.491 55.306 1.00 93.44 198 PRO A O 1
ATOM 1446 N N . GLU A 1 199 ? -24.202 2.563 53.457 1.00 93.69 199 GLU A N 1
ATOM 1447 C CA . GLU A 1 199 ? -23.502 3.652 54.161 1.00 93.69 199 GLU A CA 1
ATOM 1448 C C . GLU A 1 199 ? -24.470 4.524 54.980 1.00 93.69 199 GLU A C 1
ATOM 1450 O O . GLU A 1 199 ? -24.228 4.824 56.151 1.00 93.69 199 GLU A O 1
ATOM 1455 N N . ALA A 1 200 ? -25.620 4.876 54.392 1.00 94.38 200 ALA A N 1
ATOM 1456 C CA . ALA A 1 200 ? -26.682 5.601 55.087 1.00 94.38 200 ALA A CA 1
ATOM 1457 C C . ALA A 1 200 ? -27.283 4.754 56.225 1.00 94.38 200 ALA A C 1
ATOM 1459 O O . ALA A 1 200 ? -27.534 5.262 57.322 1.00 94.38 200 ALA A O 1
ATOM 1460 N N . ALA A 1 201 ? -27.442 3.443 56.005 1.00 94.69 201 ALA A N 1
ATOM 1461 C CA . ALA A 1 201 ? -27.859 2.500 57.043 1.00 94.69 201 ALA A CA 1
ATOM 1462 C C . ALA A 1 201 ? -26.845 2.414 58.204 1.00 94.69 201 ALA A C 1
ATOM 1464 O O . ALA A 1 201 ? -27.223 2.372 59.371 1.00 94.69 201 ALA A O 1
ATOM 1465 N N . LEU A 1 202 ? -25.542 2.439 57.919 1.00 95.25 202 LEU A N 1
ATOM 1466 C CA . LEU A 1 202 ? -24.504 2.437 58.952 1.00 95.25 202 LEU A CA 1
ATOM 1467 C C . LEU A 1 202 ? -24.501 3.725 59.777 1.00 95.25 202 LEU A C 1
ATOM 1469 O O . LEU A 1 202 ? -24.349 3.672 60.998 1.00 95.25 202 LEU A O 1
ATOM 1473 N N . ASN A 1 203 ? -24.700 4.874 59.134 1.00 95.88 203 ASN A N 1
ATOM 1474 C CA . ASN A 1 203 ? -24.770 6.161 59.822 1.00 95.88 203 ASN A CA 1
ATOM 1475 C C . ASN A 1 203 ? -25.993 6.246 60.746 1.00 95.88 203 ASN A C 1
ATOM 1477 O O . ASN A 1 203 ? -25.858 6.669 61.895 1.00 95.88 203 ASN A O 1
ATOM 1481 N N . THR A 1 204 ? -27.160 5.775 60.293 1.00 94.94 204 THR A N 1
ATOM 1482 C CA . THR A 1 204 ? -28.382 5.718 61.118 1.00 94.94 204 THR A CA 1
ATOM 1483 C C . THR A 1 204 ? -28.219 4.788 62.326 1.00 94.94 204 THR A C 1
ATOM 1485 O O . THR A 1 204 ? -28.590 5.165 63.440 1.00 94.94 204 THR A O 1
ATOM 1488 N N . LEU A 1 205 ? -27.581 3.623 62.156 1.00 95.31 205 LEU A N 1
ATOM 1489 C CA . LEU A 1 205 ? -27.303 2.687 63.254 1.00 95.31 205 LEU A CA 1
ATOM 1490 C C . LEU A 1 205 ? -26.259 3.211 64.252 1.00 95.31 205 LEU A C 1
ATOM 1492 O O . LEU A 1 205 ? -26.433 3.043 65.459 1.00 95.31 205 LEU A O 1
ATOM 1496 N N . ARG A 1 206 ? -25.193 3.875 63.784 1.00 96.19 206 ARG A N 1
ATOM 1497 C CA . ARG A 1 206 ? -24.181 4.503 64.657 1.00 96.19 206 ARG A CA 1
ATOM 1498 C C . ARG A 1 206 ? -24.768 5.659 65.462 1.00 96.19 206 ARG A C 1
ATOM 1500 O O . ARG A 1 206 ? -24.487 5.777 66.650 1.00 96.19 206 ARG A O 1
ATOM 1507 N N . LEU A 1 207 ? -25.620 6.476 64.844 1.00 95.56 207 LEU A N 1
ATOM 1508 C CA . LEU A 1 207 ? -26.339 7.543 65.536 1.00 95.56 207 LEU A CA 1
ATOM 1509 C C . LEU A 1 207 ? -27.269 6.963 66.619 1.00 95.56 207 LEU A C 1
ATOM 1511 O O . LEU A 1 207 ? -27.250 7.435 67.754 1.00 95.56 207 LEU A O 1
ATOM 1515 N N . ALA A 1 208 ? -28.020 5.900 66.303 1.00 94.25 208 ALA A N 1
ATOM 1516 C CA . ALA A 1 208 ? -28.859 5.193 67.275 1.00 94.25 208 ALA A CA 1
ATOM 1517 C C . ALA A 1 208 ? -28.035 4.612 68.441 1.00 94.25 208 ALA A C 1
ATOM 1519 O O . ALA A 1 208 ? -28.454 4.678 69.595 1.00 94.25 208 ALA A O 1
ATOM 1520 N N . GLN A 1 209 ? -26.836 4.096 68.160 1.00 94.38 209 GLN A N 1
ATOM 1521 C CA . GLN A 1 209 ? -25.912 3.607 69.182 1.00 94.38 209 GLN A CA 1
ATOM 1522 C C . GLN A 1 209 ? -25.431 4.726 70.117 1.00 94.38 209 GLN A C 1
ATOM 1524 O O . GLN A 1 209 ? -25.378 4.522 71.331 1.00 94.38 209 GLN A O 1
ATOM 1529 N N . THR A 1 210 ? -25.118 5.911 69.587 1.00 94.62 210 THR A N 1
ATOM 1530 C CA . THR A 1 210 ? -24.764 7.079 70.409 1.00 94.62 210 THR A CA 1
ATOM 1531 C C . THR A 1 210 ? -25.910 7.459 71.347 1.00 94.62 210 THR A C 1
ATOM 1533 O O . THR A 1 210 ? -25.667 7.642 72.537 1.00 94.62 210 THR A O 1
ATOM 1536 N N . VAL A 1 211 ? -27.154 7.473 70.847 1.00 92.56 211 VAL A N 1
ATOM 1537 C CA . VAL A 1 211 ? -28.367 7.764 71.639 1.00 92.56 211 VAL A CA 1
ATOM 1538 C C . VAL A 1 211 ? -28.566 6.749 72.776 1.00 92.56 211 VAL A C 1
ATOM 1540 O O . VAL A 1 211 ? -28.837 7.143 73.910 1.00 92.56 211 VAL A O 1
ATOM 1543 N N . VAL A 1 212 ? -28.371 5.450 72.512 1.00 92.81 212 VAL A N 1
ATOM 1544 C CA . VAL A 1 212 ? -28.458 4.388 73.539 1.00 92.81 212 VAL A CA 1
ATOM 1545 C C . VAL A 1 212 ? -27.405 4.558 74.631 1.00 92.81 212 VAL A C 1
ATOM 1547 O O . VAL A 1 212 ? -27.697 4.355 75.809 1.00 92.81 212 VAL A O 1
ATOM 1550 N N . ARG A 1 213 ? -26.178 4.923 74.250 1.00 91.12 213 ARG A N 1
ATOM 1551 C CA . ARG A 1 213 ? -25.054 5.080 75.183 1.00 91.12 213 ARG A CA 1
ATOM 1552 C C . ARG A 1 213 ? -25.164 6.340 76.038 1.00 91.12 213 ARG A C 1
ATOM 1554 O O . ARG A 1 213 ? -24.697 6.327 77.172 1.00 91.12 213 ARG A O 1
ATOM 1561 N N . SER A 1 214 ? -25.782 7.403 75.522 1.00 91.56 214 SER A N 1
ATOM 1562 C CA . SER A 1 214 ? -25.991 8.657 76.256 1.00 91.56 214 SER A CA 1
ATOM 1563 C C . SER A 1 214 ? -27.214 8.653 77.179 1.00 91.56 214 SER A C 1
ATOM 1565 O O . SER A 1 214 ? -27.333 9.544 78.012 1.00 91.56 214 SER A O 1
ATOM 1567 N N . ALA A 1 215 ? -28.130 7.688 77.052 1.00 88.44 215 ALA A N 1
ATOM 1568 C CA . ALA A 1 215 ? -29.338 7.626 77.875 1.00 88.44 215 ALA A CA 1
ATOM 1569 C C . ALA A 1 215 ? -29.007 7.184 79.315 1.00 88.44 215 ALA A C 1
ATOM 1571 O O . ALA A 1 215 ? -28.730 6.008 79.553 1.00 88.44 215 ALA A O 1
ATOM 1572 N N . THR A 1 216 ? -29.024 8.102 80.284 1.00 83.31 216 THR A N 1
ATOM 1573 C CA . THR A 1 216 ? -28.779 7.813 81.716 1.00 83.31 216 THR A CA 1
ATOM 1574 C C . THR A 1 216 ? -30.020 7.354 82.476 1.00 83.31 216 THR A C 1
ATOM 1576 O O . THR A 1 216 ? -29.889 6.743 83.531 1.00 83.31 216 THR A O 1
ATOM 1579 N N . ASP A 1 217 ? -31.207 7.595 81.919 1.00 82.50 217 ASP A N 1
ATOM 1580 C CA . ASP A 1 217 ? -32.495 7.446 82.613 1.00 82.50 217 ASP A CA 1
ATOM 1581 C C . ASP A 1 217 ? -33.113 6.041 82.465 1.00 82.50 217 ASP A C 1
ATOM 1583 O O . ASP A 1 217 ? -34.225 5.783 82.922 1.00 82.50 217 ASP A O 1
ATOM 1587 N N . VAL A 1 218 ? -32.394 5.119 81.812 1.00 83.00 218 VAL A N 1
ATOM 1588 C CA . VAL A 1 218 ? -32.819 3.739 81.531 1.00 83.00 218 VAL A CA 1
ATOM 1589 C C . VAL A 1 218 ? -31.873 2.750 82.205 1.00 83.00 218 VAL A C 1
ATOM 1591 O O . VAL A 1 218 ? -30.664 2.973 82.303 1.00 83.00 218 VAL A O 1
ATOM 1594 N N . ASP A 1 219 ? -32.423 1.620 82.642 1.00 85.56 219 ASP A N 1
ATOM 1595 C CA . ASP A 1 219 ? -31.686 0.557 83.310 1.00 85.56 219 ASP A CA 1
ATOM 1596 C C . ASP A 1 219 ? -30.537 -0.010 82.446 1.00 85.56 219 ASP A C 1
ATOM 1598 O O . ASP A 1 219 ? -30.638 -0.210 81.232 1.00 85.56 219 ASP A O 1
ATOM 1602 N N . GLU A 1 220 ? -29.404 -0.281 83.097 1.00 87.12 220 GLU A N 1
ATOM 1603 C CA . GLU A 1 220 ? -28.192 -0.827 82.481 1.00 87.12 220 GLU A CA 1
ATOM 1604 C C . GLU A 1 220 ? -28.390 -2.142 81.693 1.00 87.12 220 GLU A C 1
ATOM 1606 O O . GLU A 1 220 ? -27.856 -2.236 80.581 1.00 87.12 220 GLU A O 1
ATOM 1611 N N . PRO A 1 221 ? -29.174 -3.141 82.163 1.00 89.19 221 PRO A N 1
ATOM 1612 C CA . PRO A 1 221 ? -29.383 -4.361 81.389 1.00 89.19 221 PRO A CA 1
ATOM 1613 C C . PRO A 1 221 ? -30.134 -4.110 80.074 1.00 89.19 221 PRO A C 1
ATOM 1615 O O . PRO A 1 221 ? -29.774 -4.715 79.059 1.00 89.19 221 PRO A O 1
ATOM 1618 N N . THR A 1 222 ? -31.107 -3.191 80.039 1.00 87.94 222 THR A N 1
ATOM 1619 C CA . THR A 1 222 ? -31.806 -2.835 78.794 1.00 87.94 222 THR A CA 1
ATOM 1620 C C . THR A 1 222 ? -30.886 -2.115 77.806 1.00 87.94 222 THR A C 1
ATOM 1622 O O . THR A 1 222 ? -30.865 -2.473 76.624 1.00 87.94 222 THR A O 1
ATOM 1625 N N . ARG A 1 223 ? -30.054 -1.168 78.264 1.00 90.75 223 ARG A N 1
ATOM 1626 C CA . ARG A 1 223 ? -29.063 -0.491 77.399 1.00 90.75 223 ARG A CA 1
ATOM 1627 C C . ARG A 1 223 ? -28.070 -1.478 76.788 1.00 90.75 223 ARG A C 1
ATOM 1629 O O . ARG A 1 223 ? -27.832 -1.447 75.583 1.00 90.75 223 ARG A O 1
ATOM 1636 N N . ASN A 1 224 ? -27.572 -2.421 77.587 1.00 92.50 224 ASN A N 1
ATOM 1637 C CA . ASN A 1 224 ? -26.653 -3.464 77.126 1.00 92.50 224 ASN A CA 1
ATOM 1638 C C . ASN A 1 224 ? -27.308 -4.457 76.150 1.00 92.50 224 ASN A C 1
ATOM 1640 O O . ASN A 1 224 ? -26.633 -5.028 75.290 1.00 92.50 224 ASN A O 1
ATOM 1644 N N . ALA A 1 225 ? -28.616 -4.708 76.265 1.00 92.69 225 ALA A N 1
ATOM 1645 C CA . ALA A 1 225 ? -29.351 -5.514 75.291 1.00 92.69 225 ALA A CA 1
ATOM 1646 C C . ALA A 1 225 ? -29.496 -4.783 73.944 1.00 92.69 225 ALA A C 1
ATOM 1648 O O . ALA A 1 225 ? -29.229 -5.375 72.896 1.00 92.69 225 ALA A O 1
ATOM 1649 N N . LEU A 1 226 ? -29.853 -3.494 73.974 1.00 92.31 226 LEU A N 1
ATOM 1650 C CA . LEU A 1 226 ? -30.004 -2.654 72.782 1.00 92.31 226 LEU A CA 1
ATOM 1651 C C . LEU A 1 226 ? -28.668 -2.407 72.070 1.00 92.31 226 LEU A C 1
ATOM 1653 O O . LEU A 1 226 ? -28.609 -2.533 70.848 1.00 92.31 226 LEU A O 1
ATOM 1657 N N . ASP A 1 227 ? -27.588 -2.133 72.810 1.00 94.19 227 ASP A N 1
ATOM 1658 C CA . ASP A 1 227 ? -26.255 -1.939 72.222 1.00 94.19 227 ASP A CA 1
ATOM 1659 C C . ASP A 1 227 ? -25.761 -3.221 71.538 1.00 94.19 227 ASP A C 1
ATOM 1661 O O . ASP A 1 227 ? -25.276 -3.163 70.412 1.00 94.19 227 ASP A O 1
ATOM 1665 N N . ARG A 1 228 ? -25.962 -4.403 72.143 1.00 94.81 228 ARG A N 1
ATOM 1666 C CA . ARG A 1 228 ? -25.618 -5.688 71.503 1.00 94.81 228 ARG A CA 1
ATOM 1667 C C . ARG A 1 228 ? -26.428 -5.949 70.232 1.00 94.81 228 ARG A C 1
ATOM 1669 O O . ARG A 1 228 ? -25.866 -6.428 69.249 1.00 94.81 228 ARG A O 1
ATOM 1676 N N . ALA A 1 229 ? -27.722 -5.621 70.232 1.00 92.75 229 ALA A N 1
ATOM 1677 C CA . ALA A 1 229 ? -28.566 -5.752 69.045 1.00 92.75 229 ALA A CA 1
ATOM 1678 C C . ALA A 1 229 ? -28.106 -4.813 67.913 1.00 92.75 229 ALA A C 1
ATOM 1680 O O . ALA A 1 229 ? -27.961 -5.253 66.772 1.00 92.75 229 ALA A O 1
ATOM 1681 N N . LEU A 1 230 ? -27.805 -3.548 68.233 1.00 95.25 230 LEU A N 1
ATOM 1682 C CA . LEU A 1 230 ? -27.273 -2.576 67.273 1.00 95.25 230 LEU A CA 1
ATOM 1683 C C . LEU A 1 230 ? -25.891 -2.981 66.748 1.00 95.25 230 LEU A C 1
ATOM 1685 O O . LEU A 1 230 ? -25.668 -2.931 65.543 1.00 95.25 230 LEU A O 1
ATOM 1689 N N . GLN A 1 231 ? -24.984 -3.449 67.609 1.00 95.75 231 GLN A N 1
ATOM 1690 C CA . GLN A 1 231 ? -23.669 -3.949 67.194 1.00 95.75 231 GLN A CA 1
ATOM 1691 C C . GLN A 1 231 ? -23.781 -5.137 66.229 1.00 95.75 231 GLN A C 1
ATOM 1693 O O . GLN A 1 231 ? -23.086 -5.169 65.212 1.00 95.75 231 GLN A O 1
ATOM 1698 N N . ALA A 1 232 ? -24.674 -6.093 66.506 1.00 94.94 232 ALA A N 1
ATOM 1699 C CA . ALA A 1 232 ? -24.913 -7.227 65.616 1.00 94.94 232 ALA A CA 1
ATOM 1700 C C . ALA A 1 232 ? -25.436 -6.776 64.243 1.00 94.94 232 ALA A C 1
ATOM 1702 O O . ALA A 1 232 ? -24.965 -7.265 63.213 1.00 94.94 232 ALA A O 1
ATOM 1703 N N . GLN A 1 233 ? -26.359 -5.808 64.217 1.00 94.69 233 GLN A N 1
ATOM 1704 C CA . GLN A 1 233 ? -26.879 -5.256 62.969 1.00 94.69 233 GLN A CA 1
ATOM 1705 C C . GLN A 1 233 ? -25.806 -4.478 62.199 1.00 94.69 233 GLN A C 1
ATOM 1707 O O . GLN A 1 233 ? -25.675 -4.699 61.000 1.00 94.69 233 GLN A O 1
ATOM 1712 N N . ILE A 1 234 ? -24.985 -3.662 62.873 1.00 95.75 234 ILE A N 1
ATOM 1713 C CA . ILE A 1 234 ? -23.862 -2.929 62.261 1.00 95.75 234 ILE A CA 1
ATOM 1714 C C . ILE A 1 234 ? -22.897 -3.894 61.563 1.00 95.75 234 ILE A C 1
ATOM 1716 O O . ILE A 1 234 ? -22.524 -3.679 60.411 1.00 95.75 234 ILE A O 1
ATOM 1720 N N . LEU A 1 235 ? -22.510 -4.990 62.222 1.00 95.25 235 LEU A N 1
ATOM 1721 C CA . LEU A 1 235 ? -21.637 -6.000 61.613 1.00 95.25 235 LEU A CA 1
ATOM 1722 C C . LEU A 1 235 ? -22.290 -6.661 60.389 1.00 95.25 235 LEU A C 1
ATOM 1724 O O . LEU A 1 235 ? -21.610 -6.931 59.398 1.00 95.25 235 LEU A O 1
ATOM 1728 N N . GLY A 1 236 ? -23.603 -6.900 60.440 1.00 94.62 236 GLY A N 1
ATOM 1729 C CA . GLY A 1 236 ? -24.378 -7.383 59.298 1.00 94.62 236 GLY A CA 1
ATOM 1730 C C . GLY A 1 236 ? -24.397 -6.390 58.132 1.00 94.62 236 GLY A C 1
ATOM 1731 O O . GLY A 1 236 ? -24.187 -6.791 56.988 1.00 94.62 236 GLY A O 1
ATOM 1732 N N . THR A 1 237 ? -24.581 -5.097 58.411 1.00 94.31 237 THR A N 1
ATOM 1733 C CA . THR A 1 237 ? -24.618 -4.045 57.387 1.00 94.31 237 THR A CA 1
ATOM 1734 C C . THR A 1 237 ? -23.252 -3.770 56.765 1.00 94.31 237 THR A C 1
ATOM 1736 O O . THR A 1 237 ? -23.204 -3.554 55.562 1.00 94.31 237 THR A O 1
ATOM 1739 N N . VAL A 1 238 ? -22.146 -3.865 57.518 1.00 95.75 238 VAL A N 1
ATOM 1740 C CA . VAL A 1 238 ? -20.782 -3.765 56.950 1.00 95.75 238 VAL A CA 1
ATOM 1741 C C . VAL A 1 238 ? -20.521 -4.899 55.952 1.00 95.75 238 VAL A C 1
ATOM 1743 O O . VAL A 1 238 ? -20.008 -4.672 54.862 1.00 95.75 238 VAL A O 1
ATOM 1746 N N . ARG A 1 239 ? -20.927 -6.134 56.274 1.00 94.69 239 ARG A N 1
ATOM 1747 C CA . ARG A 1 239 ? -20.804 -7.262 55.329 1.00 94.69 239 ARG A CA 1
ATOM 1748 C C . ARG A 1 239 ? -21.685 -7.072 54.093 1.00 94.69 239 ARG A C 1
ATOM 1750 O O . ARG A 1 239 ? -21.291 -7.444 52.991 1.00 94.69 239 ARG A O 1
ATOM 1757 N N . ALA A 1 240 ? -22.884 -6.515 54.273 1.00 92.25 240 ALA A N 1
ATOM 1758 C CA . ALA A 1 240 ? -23.775 -6.193 53.163 1.00 92.25 240 ALA A CA 1
ATOM 1759 C C . ALA A 1 240 ? -23.203 -5.076 52.274 1.00 92.25 240 ALA A C 1
ATOM 1761 O O . ALA A 1 240 ? -23.307 -5.170 51.056 1.00 92.25 240 ALA A O 1
ATOM 1762 N N . GLU A 1 241 ? -22.564 -4.060 52.858 1.00 92.62 241 GLU A N 1
ATOM 1763 C CA . GLU A 1 241 ? -21.853 -2.996 52.142 1.00 92.62 241 GLU A CA 1
ATOM 1764 C C . GLU A 1 241 ? -20.747 -3.555 51.253 1.00 92.62 241 GLU A C 1
ATOM 1766 O O . GLU A 1 241 ? -20.718 -3.281 50.054 1.00 92.62 241 GLU A O 1
ATOM 1771 N N . GLU A 1 242 ? -19.873 -4.383 51.821 1.00 93.31 242 GLU A N 1
ATOM 1772 C CA . GLU A 1 242 ? -18.784 -5.010 51.080 1.00 93.31 242 GLU A CA 1
ATOM 1773 C C . GLU A 1 242 ? -19.323 -5.848 49.912 1.00 93.31 242 GLU A C 1
ATOM 1775 O O . GLU A 1 242 ? -18.852 -5.723 48.785 1.00 93.31 242 GLU A O 1
ATOM 1780 N N . ARG A 1 243 ? -20.387 -6.625 50.137 1.00 93.12 243 ARG A N 1
ATOM 1781 C CA . ARG A 1 243 ? -21.044 -7.379 49.064 1.00 93.12 243 ARG A CA 1
ATOM 1782 C C . ARG A 1 243 ? -21.617 -6.468 47.974 1.00 93.12 243 ARG A C 1
ATOM 1784 O O . ARG A 1 243 ? -21.368 -6.703 46.799 1.00 93.12 243 ARG A O 1
ATOM 1791 N N . ILE A 1 244 ? -22.371 -5.429 48.338 1.00 93.50 244 ILE A N 1
ATOM 1792 C CA . ILE A 1 244 ? -23.012 -4.520 47.371 1.00 93.50 244 ILE A CA 1
ATOM 1793 C C . ILE A 1 244 ? -21.958 -3.749 46.565 1.00 93.50 244 ILE A C 1
ATOM 1795 O O . ILE A 1 244 ? -22.116 -3.549 45.360 1.00 93.50 244 ILE A O 1
ATOM 1799 N N . THR A 1 245 ? -20.882 -3.303 47.212 1.00 91.44 245 THR A N 1
ATOM 1800 C CA . THR A 1 245 ? -19.775 -2.600 46.547 1.00 91.44 245 THR A CA 1
ATOM 1801 C C . THR A 1 245 ? -19.006 -3.528 45.609 1.00 91.44 245 THR A C 1
ATOM 1803 O O . THR A 1 245 ? -18.705 -3.125 44.483 1.00 91.44 245 THR A O 1
ATOM 1806 N N . GLN A 1 246 ? -18.766 -4.782 46.007 1.00 93.19 246 GLN A N 1
ATOM 1807 C CA . GLN A 1 246 ? -18.199 -5.815 45.137 1.00 93.19 246 GLN A CA 1
ATOM 1808 C C . GLN A 1 246 ? -19.110 -6.106 43.935 1.00 93.19 246 GLN A C 1
ATOM 1810 O O . GLN A 1 246 ? -18.641 -6.038 42.800 1.00 93.19 246 GLN A O 1
ATOM 1815 N N . ASP A 1 247 ? -20.409 -6.324 44.155 1.00 93.62 247 ASP A N 1
ATOM 1816 C CA . ASP A 1 247 ? -21.393 -6.577 43.093 1.00 93.62 247 ASP A CA 1
ATOM 1817 C C . ASP A 1 247 ? -21.445 -5.408 42.085 1.00 93.62 247 ASP A C 1
ATOM 1819 O O . ASP A 1 247 ? -21.465 -5.621 40.868 1.00 93.62 247 ASP A O 1
ATOM 1823 N N . ARG A 1 248 ? -21.391 -4.155 42.565 1.00 92.19 248 ARG A N 1
ATOM 1824 C CA . ARG A 1 248 ? -21.301 -2.952 41.714 1.00 92.19 248 ARG A CA 1
ATOM 1825 C C . ARG A 1 248 ? -20.004 -2.903 40.913 1.00 92.19 248 ARG A C 1
ATOM 1827 O O . ARG A 1 248 ? -20.035 -2.609 39.719 1.00 92.19 248 ARG A O 1
ATOM 1834 N N . ALA A 1 249 ? -18.869 -3.196 41.545 1.00 94.56 249 ALA A N 1
ATOM 1835 C CA . ALA A 1 249 ? -17.580 -3.225 40.865 1.00 94.56 249 ALA A CA 1
ATOM 1836 C C . ALA A 1 249 ? -17.538 -4.318 39.782 1.00 94.56 249 ALA A C 1
ATOM 1838 O O . ALA A 1 249 ? -16.999 -4.093 38.698 1.00 94.56 249 ALA A O 1
ATOM 1839 N N . GLU A 1 250 ? -18.138 -5.484 40.034 1.00 95.56 250 GLU A N 1
ATOM 1840 C CA . GLU A 1 250 ? -18.293 -6.538 39.031 1.00 95.56 250 GLU A CA 1
ATOM 1841 C C . GLU A 1 250 ? -19.198 -6.117 37.872 1.00 95.56 250 GLU A C 1
ATOM 1843 O O . GLU A 1 250 ? -18.855 -6.370 36.716 1.00 95.56 250 GLU A O 1
ATOM 1848 N N . ALA A 1 251 ? -20.327 -5.463 38.157 1.00 95.69 251 ALA A N 1
ATOM 1849 C CA . ALA A 1 251 ? -21.236 -4.963 37.129 1.00 95.69 251 ALA A CA 1
ATOM 1850 C C . ALA A 1 251 ? -20.534 -3.962 36.197 1.00 95.69 251 ALA A C 1
ATOM 1852 O O . ALA A 1 251 ? -20.560 -4.148 34.981 1.00 95.69 251 ALA A O 1
ATOM 1853 N N . LEU A 1 252 ? -19.808 -2.990 36.760 1.00 95.75 252 LEU A N 1
ATOM 1854 C CA . LEU A 1 252 ? -19.019 -2.023 35.989 1.00 95.75 252 LEU A CA 1
ATOM 1855 C C . LEU A 1 252 ? -17.924 -2.700 35.154 1.00 95.75 252 LEU A C 1
ATOM 1857 O O . LEU A 1 252 ? -17.702 -2.331 34.003 1.00 95.75 252 LEU A O 1
ATOM 1861 N N . ARG A 1 253 ? -17.249 -3.727 35.693 1.00 94.75 253 ARG A N 1
ATOM 1862 C CA . ARG A 1 253 ? -16.260 -4.511 34.929 1.00 94.75 253 ARG A CA 1
ATOM 1863 C C . ARG A 1 253 ? -16.904 -5.247 33.753 1.00 94.75 253 ARG A C 1
ATOM 1865 O O . ARG A 1 253 ? -16.322 -5.274 32.669 1.00 94.75 253 ARG A O 1
ATOM 1872 N N . ARG A 1 254 ? -18.089 -5.838 33.951 1.00 95.12 254 ARG A N 1
ATOM 1873 C CA . ARG A 1 254 ? -18.836 -6.530 32.887 1.00 95.12 254 ARG A CA 1
ATOM 1874 C C . ARG A 1 254 ? -19.260 -5.549 31.798 1.00 95.12 254 ARG A C 1
ATOM 1876 O O . ARG A 1 254 ? -19.011 -5.824 30.627 1.00 95.12 254 ARG A O 1
ATOM 1883 N N . GLU A 1 255 ? -19.810 -4.401 32.175 1.00 96.44 255 GLU A N 1
ATOM 1884 C CA . GLU A 1 255 ? -20.220 -3.343 31.248 1.00 96.44 255 GLU A CA 1
ATOM 1885 C C . GLU A 1 255 ? -19.034 -2.798 30.441 1.00 96.44 255 GLU A C 1
ATOM 1887 O O . GLU A 1 255 ? -19.062 -2.831 29.212 1.00 96.44 255 GLU A O 1
ATOM 1892 N N . ALA A 1 256 ? -17.930 -2.441 31.105 1.00 95.81 256 ALA A N 1
ATOM 1893 C CA . ALA A 1 256 ? -16.718 -1.976 30.432 1.00 95.81 256 ALA A CA 1
ATOM 1894 C C . ALA A 1 256 ? -16.154 -3.022 29.450 1.00 95.81 256 ALA A C 1
ATOM 1896 O O . ALA A 1 256 ? -15.698 -2.674 28.357 1.00 95.81 256 ALA A O 1
ATOM 1897 N N . SER A 1 257 ? -16.210 -4.313 29.804 1.00 96.62 257 SER A N 1
ATOM 1898 C CA . SER A 1 257 ? -15.788 -5.401 28.911 1.00 96.62 257 SER A CA 1
ATOM 1899 C C . SER A 1 257 ? -16.705 -5.545 27.690 1.00 96.62 257 SER A C 1
ATOM 1901 O O . SER A 1 257 ? -16.215 -5.738 26.576 1.00 96.62 257 SER A O 1
ATOM 1903 N N . ALA A 1 258 ? -18.019 -5.382 27.874 1.00 96.44 258 ALA A N 1
ATOM 1904 C CA . ALA A 1 258 ? -19.001 -5.435 26.798 1.00 96.44 258 ALA A CA 1
ATOM 1905 C C . ALA A 1 258 ? -18.826 -4.251 25.834 1.00 96.44 258 ALA A C 1
ATOM 1907 O O . ALA A 1 258 ? -18.803 -4.442 24.620 1.00 96.44 258 ALA A O 1
ATOM 1908 N N . GLU A 1 259 ? -18.593 -3.042 26.348 1.00 96.19 259 GLU A N 1
ATOM 1909 C CA . GLU A 1 259 ? -18.291 -1.874 25.515 1.00 96.19 259 GLU A CA 1
ATOM 1910 C C . GLU A 1 259 ? -17.006 -2.044 24.698 1.00 96.19 259 GLU A C 1
ATOM 1912 O O . GLU A 1 259 ? -16.947 -1.666 23.526 1.00 96.19 259 GLU A O 1
ATOM 1917 N N . GLN A 1 260 ? -15.950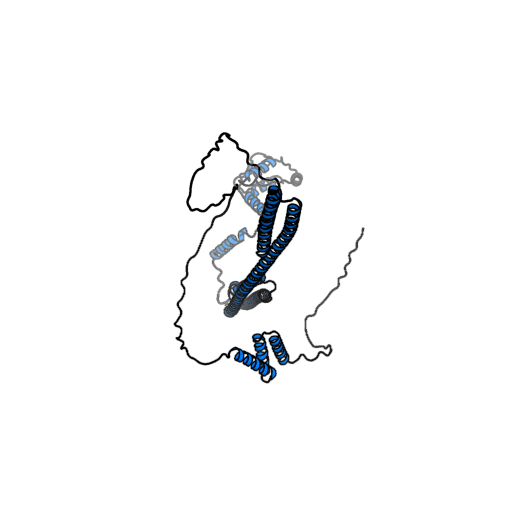 -2.604 25.297 1.00 95.19 260 GLN A N 1
ATOM 1918 C CA . GLN A 1 260 ? -14.707 -2.893 24.578 1.00 95.19 260 GLN A CA 1
ATOM 1919 C C . GLN A 1 260 ? -14.931 -3.904 23.449 1.00 95.19 260 GLN A C 1
ATOM 1921 O O . GLN A 1 260 ? -14.407 -3.708 22.351 1.00 95.19 260 GLN A O 1
ATOM 1926 N N . GLN A 1 261 ? -15.743 -4.937 23.687 1.00 94.88 261 GLN A N 1
ATOM 1927 C CA . GLN A 1 261 ? -16.128 -5.900 22.655 1.00 94.88 261 GLN A CA 1
ATOM 1928 C C . GLN A 1 261 ? -16.917 -5.229 21.525 1.00 94.88 261 GLN A C 1
ATOM 1930 O O . GLN A 1 261 ? -16.580 -5.426 20.359 1.00 94.88 261 GLN A O 1
ATOM 1935 N N . LEU A 1 262 ? -17.900 -4.381 21.847 1.00 96.69 262 LEU A N 1
ATOM 1936 C CA . LEU A 1 262 ? -18.683 -3.641 20.851 1.00 96.69 262 LEU A CA 1
ATOM 1937 C C . LEU A 1 262 ? -17.805 -2.720 19.995 1.00 96.69 262 LEU A C 1
ATOM 1939 O O . LEU A 1 262 ? -17.913 -2.742 18.770 1.00 96.69 262 LEU A O 1
ATOM 1943 N N . ARG A 1 263 ? -16.877 -1.972 20.610 1.00 96.06 263 ARG A N 1
ATOM 1944 C CA . ARG A 1 263 ? -15.899 -1.146 19.877 1.00 96.06 263 ARG A CA 1
ATOM 1945 C C . ARG A 1 263 ? -15.006 -1.991 18.967 1.00 96.06 263 ARG A C 1
ATOM 1947 O O . ARG A 1 263 ? -14.739 -1.596 17.835 1.00 96.06 263 ARG A O 1
ATOM 1954 N N . GLY A 1 264 ? -14.563 -3.157 19.437 1.00 95.19 264 GLY A N 1
ATOM 1955 C CA . GLY A 1 264 ? -13.768 -4.091 18.637 1.00 95.19 264 GLY A CA 1
ATOM 1956 C C . GLY A 1 264 ? -14.523 -4.619 17.413 1.00 95.19 264 GLY A C 1
ATOM 1957 O O . GLY A 1 264 ? -13.956 -4.674 16.320 1.00 95.19 264 GLY A O 1
ATOM 1958 N N . LEU A 1 265 ? -15.805 -4.960 17.574 1.00 96.25 265 LEU A N 1
ATOM 1959 C CA . LEU A 1 265 ? -16.666 -5.416 16.479 1.00 96.25 265 LEU A CA 1
ATOM 1960 C C . LEU A 1 265 ? -16.956 -4.304 15.464 1.00 96.25 265 LEU A C 1
ATOM 1962 O O . LEU A 1 265 ? -16.868 -4.552 14.263 1.00 96.25 265 LEU A O 1
ATOM 1966 N N . ASP A 1 266 ? -17.231 -3.082 15.923 1.00 97.06 266 ASP A N 1
ATOM 1967 C CA . ASP A 1 266 ? -17.439 -1.925 15.043 1.00 97.06 266 ASP A CA 1
ATOM 1968 C C . ASP A 1 266 ? -16.178 -1.617 14.215 1.00 97.06 266 ASP A C 1
ATOM 1970 O O . ASP A 1 266 ? -16.246 -1.473 12.994 1.00 97.06 266 ASP A O 1
ATOM 1974 N N . LEU A 1 267 ? -14.994 -1.625 14.840 1.00 95.38 267 LEU A N 1
ATOM 1975 C CA . LEU A 1 267 ? -13.723 -1.477 14.122 1.00 95.38 267 LEU A CA 1
ATOM 1976 C C . LEU A 1 267 ? -13.510 -2.587 13.084 1.00 95.38 267 LEU A C 1
ATOM 1978 O O . LEU A 1 267 ? -13.095 -2.303 11.958 1.00 95.38 267 LEU A O 1
ATOM 1982 N N . LEU A 1 268 ? -13.814 -3.842 13.430 1.00 94.69 268 LEU A N 1
ATOM 1983 C CA . LEU A 1 268 ? -13.723 -4.962 12.495 1.00 94.69 268 LEU A CA 1
ATOM 1984 C C . LEU A 1 268 ? -14.660 -4.763 11.295 1.00 94.69 268 LEU A C 1
ATOM 1986 O O . LEU A 1 268 ? -14.236 -4.946 10.154 1.00 94.69 268 LEU A O 1
ATOM 1990 N N . GLN A 1 269 ? -15.904 -4.349 11.534 1.00 95.69 269 GLN A N 1
ATOM 1991 C CA . GLN A 1 269 ? -16.888 -4.097 10.485 1.00 95.69 269 GLN A CA 1
ATOM 1992 C C . GLN A 1 269 ? -16.467 -2.938 9.571 1.00 95.69 269 GLN A C 1
ATOM 1994 O O . GLN A 1 269 ? -16.518 -3.073 8.346 1.00 95.69 269 GLN A O 1
ATOM 1999 N N . ARG A 1 270 ? -15.981 -1.826 10.136 1.00 96.31 270 ARG A N 1
ATOM 2000 C CA . ARG A 1 270 ? -15.443 -0.694 9.360 1.00 96.31 270 ARG A CA 1
ATOM 2001 C C . ARG A 1 270 ? -14.241 -1.106 8.516 1.00 96.31 270 ARG A C 1
ATOM 2003 O O . ARG A 1 270 ? -14.147 -0.720 7.349 1.00 96.31 270 ARG A O 1
ATOM 2010 N N . ASN A 1 271 ? -13.346 -1.929 9.066 1.00 95.50 271 ASN A N 1
ATOM 2011 C CA . ASN A 1 271 ? -12.212 -2.472 8.320 1.00 95.50 271 ASN A CA 1
ATOM 2012 C C . ASN A 1 271 ? -12.681 -3.368 7.168 1.00 95.50 271 ASN A C 1
ATOM 2014 O O . ASN A 1 271 ? -12.178 -3.228 6.056 1.00 95.50 271 ASN A O 1
ATOM 2018 N N . GLN A 1 272 ? -13.675 -4.234 7.387 1.00 94.31 272 GLN A N 1
ATOM 2019 C CA . GLN A 1 272 ? -14.252 -5.072 6.330 1.00 94.31 272 GLN A CA 1
ATOM 2020 C C . GLN A 1 272 ? -14.889 -4.238 5.210 1.00 94.31 272 GLN A C 1
ATOM 2022 O O . GLN A 1 272 ? -14.635 -4.504 4.035 1.00 94.31 272 GLN A O 1
ATOM 2027 N N . GLN A 1 273 ? -15.659 -3.201 5.551 1.00 96.38 273 GLN A N 1
ATOM 2028 C CA . GLN A 1 273 ? -16.244 -2.278 4.571 1.00 96.38 273 GLN A CA 1
ATOM 2029 C C . GLN A 1 273 ? -15.161 -1.537 3.780 1.00 96.38 273 GLN A C 1
ATOM 2031 O O . GLN A 1 273 ? -15.211 -1.488 2.552 1.00 96.38 273 GLN A O 1
ATOM 2036 N N . THR A 1 274 ? -14.140 -1.027 4.470 1.00 96.94 274 THR A N 1
ATOM 2037 C CA . THR A 1 274 ? -13.006 -0.332 3.844 1.00 96.94 274 THR A CA 1
ATOM 2038 C C . THR A 1 274 ? -12.257 -1.253 2.882 1.00 96.94 274 THR A C 1
ATOM 2040 O O . THR A 1 274 ? -11.980 -0.871 1.746 1.00 96.94 274 THR A O 1
ATOM 2043 N N . VAL A 1 275 ? -11.984 -2.494 3.297 1.00 96.81 275 VAL A N 1
ATOM 2044 C CA . VAL A 1 275 ? -11.358 -3.517 2.449 1.00 96.81 275 VAL A CA 1
ATOM 2045 C C . VAL A 1 275 ? -12.231 -3.829 1.236 1.00 96.81 275 VAL A C 1
ATOM 2047 O O . VAL A 1 275 ? -11.707 -3.890 0.128 1.00 96.81 275 VAL A O 1
ATOM 2050 N N . SER A 1 276 ? -13.548 -3.971 1.407 1.00 95.88 276 SER A N 1
ATOM 2051 C CA . SER A 1 276 ? -14.475 -4.198 0.293 1.00 95.88 276 SER A CA 1
ATOM 2052 C C . SER A 1 276 ? -14.414 -3.067 -0.735 1.00 95.88 276 SER A C 1
ATOM 2054 O O . SER A 1 276 ? -14.291 -3.331 -1.928 1.00 95.88 276 SER A O 1
ATOM 2056 N N . THR A 1 277 ? -14.435 -1.809 -0.289 1.00 97.50 277 THR A N 1
ATOM 2057 C CA . THR A 1 277 ? -14.326 -0.640 -1.176 1.00 97.50 277 THR A CA 1
ATOM 2058 C C . THR A 1 277 ? -12.990 -0.615 -1.917 1.00 97.50 277 THR A C 1
ATOM 2060 O O . THR A 1 277 ? -12.957 -0.380 -3.125 1.00 97.50 277 THR A O 1
ATOM 2063 N N . MET A 1 278 ? -11.888 -0.922 -1.225 1.00 97.06 278 MET A N 1
ATOM 2064 C CA . MET A 1 278 ? -10.572 -1.052 -1.856 1.00 97.06 278 MET A CA 1
ATOM 2065 C C . MET A 1 278 ? -10.545 -2.175 -2.901 1.00 97.06 278 MET A C 1
ATOM 2067 O O . MET A 1 278 ? -9.896 -2.023 -3.928 1.00 97.06 278 MET A O 1
ATOM 2071 N N . MET A 1 279 ? -11.242 -3.295 -2.685 1.00 96.62 279 MET A N 1
ATOM 2072 C CA . MET A 1 279 ? -11.282 -4.384 -3.671 1.00 96.62 279 MET A CA 1
ATOM 2073 C C . MET A 1 279 ? -12.131 -4.043 -4.901 1.00 96.62 279 MET A C 1
ATOM 2075 O O . MET A 1 279 ? -11.751 -4.395 -6.009 1.00 96.62 279 MET A O 1
ATOM 2079 N N . VAL A 1 280 ? -13.206 -3.268 -4.750 1.00 97.94 280 VAL A N 1
ATOM 2080 C CA . VAL A 1 280 ? -13.960 -2.751 -5.908 1.00 97.94 280 VAL A CA 1
ATOM 2081 C C . VAL A 1 280 ? -13.092 -1.813 -6.757 1.00 97.94 280 VAL A C 1
ATOM 2083 O O . VAL A 1 280 ? -13.051 -1.919 -7.981 1.00 97.94 280 VAL A O 1
ATOM 2086 N N . GLN A 1 281 ? -12.354 -0.909 -6.109 1.00 97.94 281 GLN A N 1
ATOM 2087 C CA . GLN A 1 281 ? -11.401 -0.028 -6.790 1.00 97.94 281 GLN A CA 1
ATOM 2088 C C . GLN A 1 281 ? -10.261 -0.824 -7.447 1.00 97.94 281 GLN A C 1
ATOM 2090 O O . GLN A 1 281 ? -9.865 -0.517 -8.571 1.00 97.94 281 GLN A O 1
ATOM 2095 N N . PHE A 1 282 ? -9.775 -1.878 -6.787 1.00 98.31 282 PHE A N 1
ATOM 2096 C CA . PHE A 1 282 ? -8.784 -2.798 -7.343 1.00 98.31 282 PHE A CA 1
ATOM 2097 C C . PHE A 1 282 ? -9.279 -3.417 -8.649 1.00 98.31 282 PHE A C 1
ATOM 2099 O O . PHE A 1 282 ? -8.567 -3.356 -9.648 1.00 98.31 282 PHE A O 1
ATOM 2106 N N . ASP A 1 283 ? -10.503 -3.948 -8.666 1.00 97.56 283 ASP A N 1
ATOM 2107 C CA . ASP A 1 283 ? -11.080 -4.559 -9.865 1.00 97.56 283 ASP A CA 1
ATOM 2108 C C . ASP A 1 283 ? -11.191 -3.543 -11.010 1.00 97.56 283 ASP A C 1
ATOM 2110 O O . ASP A 1 283 ? -10.878 -3.864 -12.158 1.00 97.56 283 ASP A O 1
ATOM 2114 N N . SER A 1 284 ? -11.549 -2.290 -10.701 1.00 98.19 284 SER A N 1
ATOM 2115 C CA . SER A 1 284 ? -11.606 -1.225 -11.709 1.00 98.19 284 SER A CA 1
ATOM 2116 C C . SER A 1 284 ? -10.231 -0.893 -12.305 1.00 98.19 284 SER A C 1
ATOM 2118 O O . SER A 1 284 ? -10.109 -0.761 -13.522 1.00 98.19 284 SER A O 1
ATOM 2120 N N . LEU A 1 285 ? -9.179 -0.841 -11.478 1.00 97.81 285 LEU A N 1
ATOM 2121 C CA . LEU A 1 285 ? -7.805 -0.601 -11.928 1.00 97.81 285 LEU A CA 1
ATOM 2122 C C . LEU A 1 285 ? -7.258 -1.784 -12.732 1.00 97.81 285 LEU A C 1
ATOM 2124 O O . LEU A 1 285 ? -6.583 -1.588 -13.741 1.00 97.81 285 LEU A O 1
ATOM 2128 N N . MET A 1 286 ? -7.581 -3.015 -12.327 1.00 97.94 286 MET A N 1
ATOM 2129 C CA . MET A 1 286 ? -7.223 -4.216 -13.082 1.00 97.94 286 MET A CA 1
ATOM 2130 C C . MET A 1 286 ? -7.866 -4.208 -14.471 1.00 97.94 286 MET A C 1
ATOM 2132 O O . MET A 1 286 ? -7.181 -4.467 -15.460 1.00 97.94 286 MET A O 1
ATOM 2136 N N . ALA A 1 287 ? -9.155 -3.867 -14.559 1.00 97.31 287 ALA A N 1
ATOM 2137 C CA . ALA A 1 287 ? -9.864 -3.747 -15.829 1.00 97.31 287 ALA A CA 1
ATOM 2138 C C . ALA A 1 287 ? -9.289 -2.620 -16.703 1.00 97.31 287 ALA A C 1
ATOM 2140 O O . ALA A 1 287 ? -9.098 -2.805 -17.904 1.00 97.31 287 ALA A O 1
ATOM 2141 N N . GLN A 1 288 ? -8.947 -1.476 -16.103 1.00 95.94 288 GLN A N 1
ATOM 2142 C CA . GLN A 1 288 ? -8.300 -0.370 -16.808 1.00 95.94 288 GLN A CA 1
ATOM 2143 C C . GLN A 1 288 ? -6.922 -0.767 -17.351 1.00 95.94 288 GLN A C 1
ATOM 2145 O O . GLN A 1 288 ? -6.620 -0.490 -18.508 1.00 95.94 288 GLN A O 1
ATOM 2150 N N . GLY A 1 289 ? -6.095 -1.447 -16.553 1.00 93.94 289 GLY A N 1
ATOM 2151 C CA . GLY A 1 289 ? -4.792 -1.943 -16.996 1.00 93.94 289 GLY A CA 1
ATOM 2152 C C . GLY A 1 289 ? -4.923 -2.916 -18.165 1.00 93.94 289 GLY A C 1
ATOM 2153 O O . GLY A 1 289 ? -4.214 -2.789 -19.160 1.00 93.94 289 GLY A O 1
ATOM 2154 N N . GLN A 1 290 ? -5.882 -3.843 -18.090 1.00 92.69 290 GLN A N 1
ATOM 2155 C CA . GLN A 1 290 ? -6.178 -4.763 -19.191 1.00 92.69 290 GLN A CA 1
ATOM 2156 C C . GLN A 1 290 ? -6.611 -4.015 -20.455 1.00 92.69 290 GLN A C 1
ATOM 2158 O O . GLN A 1 290 ? -6.093 -4.295 -21.534 1.00 92.69 290 GLN A O 1
ATOM 2163 N N . TYR A 1 291 ? -7.510 -3.038 -20.325 1.00 93.12 291 TYR A N 1
ATOM 2164 C CA . TYR A 1 291 ? -7.942 -2.210 -21.446 1.00 93.12 291 TYR A CA 1
ATOM 2165 C C . TYR A 1 291 ? -6.771 -1.445 -22.072 1.00 93.12 291 TYR A C 1
ATOM 2167 O O . TYR A 1 291 ? -6.606 -1.476 -23.288 1.00 93.12 291 TYR A O 1
ATOM 2175 N N . ASN A 1 292 ? -5.922 -0.812 -21.259 1.00 91.75 292 ASN A N 1
ATOM 2176 C CA . ASN A 1 292 ? -4.768 -0.052 -21.739 1.00 91.75 292 ASN A CA 1
ATOM 2177 C C . ASN A 1 292 ? -3.794 -0.931 -22.530 1.00 91.75 292 ASN A C 1
ATOM 2179 O O . ASN A 1 292 ? -3.321 -0.518 -23.585 1.00 91.75 292 ASN A O 1
ATOM 2183 N N . VAL A 1 293 ? -3.516 -2.144 -22.043 1.00 88.94 293 VAL A N 1
ATOM 2184 C CA . VAL A 1 293 ? -2.637 -3.106 -22.727 1.00 88.94 293 VAL A CA 1
ATOM 2185 C C . VAL A 1 293 ? -3.235 -3.547 -24.061 1.00 88.94 293 VAL A C 1
ATOM 2187 O O . VAL A 1 293 ? -2.530 -3.568 -25.069 1.00 88.94 293 VAL A O 1
ATOM 2190 N N . LEU A 1 294 ? -4.535 -3.858 -24.086 1.00 88.19 294 LEU A N 1
ATOM 2191 C CA . LEU A 1 294 ? -5.232 -4.266 -25.307 1.00 88.19 294 LEU A CA 1
ATOM 2192 C C . LEU A 1 294 ? -5.327 -3.126 -26.330 1.00 88.19 294 LEU A C 1
ATOM 2194 O O . LEU A 1 294 ? -5.181 -3.369 -27.523 1.00 88.19 294 LEU A O 1
ATOM 2198 N N . TYR A 1 295 ? -5.548 -1.892 -25.872 1.00 87.69 295 TYR A N 1
ATOM 2199 C CA . TYR A 1 295 ? -5.674 -0.717 -26.732 1.00 87.69 295 TYR A CA 1
ATOM 2200 C C . TYR A 1 295 ? -4.326 -0.254 -27.299 1.00 87.69 295 TYR A C 1
ATOM 2202 O O . TYR A 1 295 ? -4.242 0.089 -28.475 1.00 87.69 295 TYR A O 1
ATOM 2210 N N . ALA A 1 296 ? -3.265 -0.252 -26.487 1.00 81.75 296 ALA A N 1
ATOM 2211 C CA . ALA A 1 296 ? -1.938 0.183 -26.923 1.00 81.75 296 ALA A CA 1
ATOM 2212 C C . ALA A 1 296 ? -1.230 -0.841 -27.829 1.00 81.75 296 ALA A C 1
ATOM 2214 O O . ALA A 1 296 ? -0.281 -0.483 -28.520 1.00 81.75 296 ALA A O 1
ATOM 2215 N N . GLY A 1 297 ? -1.665 -2.108 -27.831 1.00 68.88 297 GLY A N 1
ATOM 2216 C CA . GLY A 1 297 ? -1.174 -3.117 -28.776 1.00 68.88 297 GLY A CA 1
ATOM 2217 C C . GLY A 1 297 ? 0.347 -3.305 -28.747 1.00 68.88 297 GLY A C 1
ATOM 2218 O O . GLY A 1 297 ? 0.964 -3.409 -29.799 1.00 68.88 297 GLY A O 1
ATOM 2219 N N . GLY A 1 298 ? 0.959 -3.240 -27.558 1.00 67.62 298 GLY A N 1
ATOM 2220 C CA . GLY A 1 298 ? 2.404 -3.425 -27.349 1.00 67.62 298 GLY A CA 1
ATOM 2221 C C . GLY A 1 298 ? 3.317 -2.307 -27.873 1.00 67.62 298 GLY A C 1
ATOM 2222 O O . GLY A 1 298 ? 4.508 -2.313 -27.564 1.00 67.62 298 GLY A O 1
ATOM 2223 N N . MET A 1 299 ? 2.788 -1.317 -28.600 1.00 65.19 299 MET A N 1
ATOM 2224 C CA . MET A 1 299 ? 3.536 -0.159 -29.092 1.00 65.19 299 MET A CA 1
ATOM 2225 C C . MET A 1 299 ? 3.095 1.116 -28.365 1.00 65.19 299 MET A C 1
ATOM 2227 O O . MET A 1 299 ? 1.993 1.618 -28.550 1.00 65.19 299 MET A O 1
ATOM 2231 N N . GLY A 1 300 ? 3.971 1.661 -27.519 1.00 75.06 300 GLY A N 1
ATOM 2232 C CA . GLY A 1 300 ? 3.695 2.875 -26.753 1.00 75.06 300 GLY A CA 1
ATOM 2233 C C . GLY A 1 300 ? 4.549 2.981 -25.494 1.00 75.06 300 GLY A C 1
ATOM 2234 O O . GLY A 1 300 ? 5.551 2.280 -25.343 1.00 75.06 300 GLY A O 1
ATOM 2235 N N . ASP A 1 301 ? 4.148 3.859 -24.578 1.00 87.94 301 ASP A N 1
ATOM 2236 C CA . ASP A 1 301 ? 4.775 3.951 -23.261 1.00 87.94 301 ASP A CA 1
ATOM 2237 C C . ASP A 1 301 ? 4.344 2.757 -22.386 1.00 87.94 301 ASP A C 1
ATOM 2239 O O . ASP A 1 301 ? 3.238 2.704 -21.835 1.00 87.94 301 ASP A O 1
ATOM 2243 N N . ILE A 1 302 ? 5.237 1.768 -22.282 1.00 88.75 302 ILE A N 1
ATOM 2244 C CA . ILE A 1 302 ? 5.039 0.535 -21.504 1.00 88.75 302 ILE A CA 1
ATOM 2245 C C . ILE A 1 302 ? 4.810 0.856 -20.018 1.00 88.75 302 ILE A C 1
ATOM 2247 O O . ILE A 1 302 ? 4.045 0.169 -19.335 1.00 88.75 302 ILE A O 1
ATOM 2251 N N . VAL A 1 303 ? 5.430 1.921 -19.503 1.00 90.69 303 VAL A N 1
ATOM 2252 C CA . VAL A 1 303 ? 5.283 2.317 -18.099 1.00 90.69 303 VAL A CA 1
ATOM 2253 C C . VAL A 1 303 ? 3.886 2.881 -17.867 1.00 90.69 303 VAL A C 1
ATOM 2255 O O . VAL A 1 303 ? 3.196 2.442 -16.948 1.00 90.69 303 VAL A O 1
ATOM 2258 N N . ALA A 1 304 ? 3.429 3.791 -18.729 1.00 91.50 304 ALA A N 1
ATOM 2259 C CA . ALA A 1 304 ? 2.104 4.397 -18.606 1.00 91.50 304 ALA A CA 1
ATOM 2260 C C . ALA A 1 304 ? 0.967 3.376 -18.784 1.00 91.50 304 ALA A C 1
ATOM 2262 O O . ALA A 1 304 ? -0.009 3.380 -18.035 1.00 91.50 304 ALA A O 1
ATOM 2263 N N . THR A 1 305 ? 1.098 2.464 -19.750 1.00 91.06 305 THR A N 1
ATOM 2264 C CA . THR A 1 305 ? 0.073 1.442 -20.033 1.00 91.06 305 THR A CA 1
ATOM 2265 C C . THR A 1 305 ? -0.090 0.437 -18.894 1.00 91.06 305 THR A C 1
ATOM 2267 O O . THR A 1 305 ? -1.209 0.002 -18.621 1.00 91.06 305 THR A O 1
ATOM 2270 N N . THR A 1 306 ? 0.997 0.108 -18.189 1.00 92.75 306 THR A N 1
ATOM 2271 C CA . THR A 1 306 ? 0.993 -0.874 -17.090 1.00 92.75 306 THR A CA 1
ATOM 2272 C C . THR A 1 306 ? 0.865 -0.257 -15.693 1.00 92.75 306 THR A C 1
ATOM 2274 O O . THR A 1 306 ? 0.707 -0.994 -14.715 1.00 92.75 306 THR A O 1
ATOM 2277 N N . ALA A 1 307 ? 0.838 1.076 -15.582 1.00 95.44 307 ALA A N 1
ATOM 2278 C CA . ALA A 1 307 ? 0.667 1.800 -14.321 1.00 95.44 307 ALA A CA 1
ATOM 2279 C C . ALA A 1 307 ? -0.565 1.366 -13.491 1.00 95.44 307 ALA A C 1
ATOM 2281 O O . ALA A 1 307 ? -0.401 1.160 -12.284 1.00 95.44 307 ALA A O 1
ATOM 2282 N N . PRO A 1 308 ? -1.757 1.108 -14.077 1.00 96.94 308 PRO A N 1
ATOM 2283 C CA . PRO A 1 308 ? -2.921 0.690 -13.291 1.00 96.94 308 PRO A CA 1
ATOM 2284 C C . PRO A 1 308 ? -2.709 -0.622 -12.520 1.00 96.94 308 PRO A C 1
ATOM 2286 O O . PRO A 1 308 ? -3.219 -0.775 -11.412 1.00 96.94 308 PRO A O 1
ATOM 2289 N N . PHE A 1 309 ? -1.905 -1.560 -13.042 1.00 97.06 309 PHE A N 1
ATOM 2290 C CA . PHE A 1 309 ? -1.579 -2.799 -12.322 1.00 97.06 309 PHE A CA 1
ATOM 2291 C C . PHE A 1 309 ? -0.716 -2.536 -11.085 1.00 97.06 309 PHE A C 1
ATOM 2293 O O . PHE A 1 309 ? -0.886 -3.181 -10.048 1.00 97.06 309 PHE A O 1
ATOM 2300 N N . TYR A 1 310 ? 0.204 -1.573 -11.169 1.00 96.94 310 TYR A N 1
ATOM 2301 C CA . TYR A 1 310 ? 1.001 -1.159 -10.020 1.00 96.94 310 TYR A CA 1
ATOM 2302 C C . TYR A 1 310 ? 0.124 -0.501 -8.947 1.00 96.94 310 TYR A C 1
ATOM 2304 O O . TYR A 1 310 ? 0.216 -0.851 -7.768 1.00 96.94 310 TYR A O 1
ATOM 2312 N N . GLU A 1 311 ? -0.779 0.393 -9.347 1.00 97.44 311 GLU A N 1
ATOM 2313 C CA . GLU A 1 311 ? -1.725 1.039 -8.432 1.00 97.44 311 GLU A CA 1
ATOM 2314 C C . GLU A 1 311 ? -2.662 0.022 -7.768 1.00 97.44 311 GLU A C 1
ATOM 2316 O O . GLU A 1 311 ? -2.824 0.037 -6.543 1.00 97.44 311 GLU A O 1
ATOM 2321 N N . ALA A 1 312 ? -3.191 -0.931 -8.542 1.00 98.06 312 ALA A N 1
ATOM 2322 C CA . ALA A 1 312 ? -3.994 -2.039 -8.032 1.00 98.06 312 ALA A CA 1
ATOM 2323 C C . ALA A 1 312 ? -3.213 -2.851 -6.985 1.00 98.06 312 ALA A C 1
ATOM 2325 O O . ALA A 1 312 ? -3.712 -3.123 -5.890 1.00 98.06 312 ALA A O 1
ATOM 2326 N N . ARG A 1 313 ? -1.942 -3.176 -7.253 1.00 97.50 313 ARG A N 1
ATOM 2327 C CA . ARG A 1 313 ? -1.081 -3.860 -6.278 1.00 97.50 313 ARG A CA 1
ATOM 2328 C C . ARG A 1 313 ? -0.947 -3.058 -4.982 1.00 97.50 313 ARG A C 1
ATOM 2330 O O . ARG A 1 313 ? -1.076 -3.642 -3.904 1.00 97.50 313 ARG A O 1
ATOM 2337 N N . MET A 1 314 ? -0.685 -1.754 -5.064 1.00 97.62 314 MET A N 1
ATOM 2338 C CA . MET A 1 314 ? -0.549 -0.893 -3.882 1.00 97.62 314 MET A CA 1
ATOM 2339 C C . MET A 1 314 ? -1.842 -0.856 -3.060 1.00 97.62 314 MET A C 1
ATOM 2341 O O . MET A 1 314 ? -1.807 -0.925 -1.829 1.00 97.62 314 MET A O 1
ATOM 2345 N N . LEU A 1 315 ? -2.990 -0.816 -3.732 1.00 97.12 315 LEU A N 1
ATOM 2346 C CA . LEU A 1 315 ? -4.296 -0.854 -3.089 1.00 97.12 315 LEU A CA 1
ATOM 2347 C C . LEU A 1 315 ? -4.550 -2.195 -2.380 1.00 97.12 315 LEU A C 1
ATOM 2349 O O . LEU A 1 315 ? -4.966 -2.217 -1.221 1.00 97.12 315 LEU A O 1
ATOM 2353 N N . ALA A 1 316 ? -4.201 -3.313 -3.022 1.00 97.44 316 ALA A N 1
ATOM 2354 C CA . ALA A 1 316 ? -4.284 -4.641 -2.418 1.00 97.44 316 ALA A CA 1
ATOM 2355 C C . ALA A 1 316 ? -3.344 -4.812 -1.214 1.00 97.44 316 ALA A C 1
ATOM 2357 O O . ALA A 1 316 ? -3.710 -5.454 -0.227 1.00 97.44 316 ALA A O 1
ATOM 2358 N N . GLN A 1 317 ? -2.158 -4.195 -1.241 1.00 97.50 317 GLN A N 1
ATOM 2359 C CA . GLN A 1 317 ? -1.247 -4.177 -0.093 1.00 97.50 317 GLN A CA 1
ATOM 2360 C C . GLN A 1 317 ? -1.846 -3.420 1.099 1.00 97.50 317 GLN A C 1
ATOM 2362 O O . GLN A 1 317 ? -1.770 -3.913 2.226 1.00 97.50 317 GLN A O 1
ATOM 2367 N N . ARG A 1 318 ? -2.489 -2.269 0.862 1.00 97.62 318 ARG A N 1
ATOM 2368 C CA . ARG A 1 318 ? -3.187 -1.501 1.910 1.00 97.62 318 ARG A CA 1
ATOM 2369 C C . ARG A 1 318 ? -4.360 -2.287 2.495 1.00 97.62 318 ARG A C 1
ATOM 2371 O O . ARG A 1 318 ? -4.461 -2.414 3.712 1.00 97.62 318 ARG A O 1
ATOM 2378 N N . ALA A 1 319 ? -5.180 -2.899 1.644 1.00 97.19 319 ALA A N 1
ATOM 2379 C CA . ALA A 1 319 ? -6.279 -3.755 2.085 1.00 97.19 319 ALA A CA 1
ATOM 2380 C C . ALA A 1 319 ? -5.781 -4.960 2.906 1.00 97.19 319 ALA A C 1
ATOM 2382 O O . ALA A 1 319 ? -6.375 -5.319 3.921 1.00 97.19 319 ALA A O 1
ATOM 2383 N N . ARG A 1 320 ? -4.644 -5.555 2.524 1.00 96.12 320 ARG A N 1
ATOM 2384 C CA . ARG A 1 320 ? -4.009 -6.642 3.282 1.00 96.12 320 ARG A CA 1
ATOM 2385 C C . ARG A 1 320 ? -3.487 -6.181 4.643 1.00 96.12 320 ARG A C 1
ATOM 2387 O O . ARG A 1 320 ? -3.525 -6.969 5.580 1.00 96.12 320 ARG A O 1
ATOM 2394 N N . ALA A 1 321 ? -2.999 -4.948 4.763 1.00 96.44 321 ALA A N 1
ATOM 2395 C CA . ALA A 1 321 ? -2.556 -4.406 6.046 1.00 96.44 321 ALA A CA 1
ATOM 2396 C C . ALA A 1 321 ? -3.726 -4.247 7.032 1.00 96.44 321 ALA A C 1
ATOM 2398 O O . ALA A 1 321 ? -3.566 -4.541 8.213 1.00 96.44 321 ALA A O 1
ATOM 2399 N N . LEU A 1 322 ? -4.909 -3.860 6.539 1.00 95.25 322 LEU A N 1
ATOM 2400 C CA . LEU A 1 322 ? -6.137 -3.779 7.341 1.00 95.25 322 LEU A CA 1
ATOM 2401 C C . LEU A 1 322 ? -6.704 -5.161 7.701 1.00 95.25 322 LEU A C 1
ATOM 2403 O O . LEU A 1 322 ? -7.278 -5.335 8.773 1.00 95.25 322 LEU A O 1
ATOM 2407 N N . ALA A 1 323 ? -6.541 -6.147 6.814 1.00 93.50 323 ALA A N 1
ATOM 2408 C CA . ALA A 1 323 ? -7.095 -7.490 6.970 1.00 93.50 323 ALA A CA 1
ATOM 2409 C C . ALA A 1 323 ? -6.093 -8.603 6.571 1.00 93.50 323 ALA A C 1
ATOM 2411 O O . ALA A 1 323 ? -6.248 -9.236 5.521 1.00 93.50 323 ALA A O 1
ATOM 2412 N N . PRO A 1 324 ? -5.072 -8.906 7.403 1.00 93.06 324 PRO A N 1
ATOM 2413 C CA . PRO A 1 324 ? -3.969 -9.807 7.025 1.00 93.06 324 PRO A CA 1
ATOM 2414 C C . PRO A 1 324 ? -4.364 -11.273 6.782 1.00 93.06 324 PRO A C 1
ATOM 2416 O O . PRO A 1 324 ? -3.699 -11.998 6.024 1.00 93.06 324 PRO A O 1
ATOM 2419 N N . SER A 1 325 ? -5.428 -11.724 7.448 1.00 91.50 325 SER A N 1
ATOM 2420 C CA . SER A 1 325 ? -5.979 -13.078 7.346 1.00 91.50 325 SER A CA 1
ATOM 2421 C C . SER A 1 325 ? -6.881 -13.268 6.125 1.00 91.50 325 SER A C 1
ATOM 2423 O O . SER A 1 325 ? -7.056 -14.401 5.679 1.00 91.50 325 SER A O 1
ATOM 2425 N N . HIS A 1 326 ? -7.422 -12.190 5.548 1.00 92.88 326 HIS A N 1
ATOM 2426 C CA . HIS A 1 326 ? -8.323 -12.289 4.405 1.00 92.88 326 HIS A CA 1
ATOM 2427 C C . HIS A 1 326 ? -7.574 -12.723 3.136 1.00 92.88 326 HIS A C 1
ATOM 2429 O O . HIS A 1 326 ? -6.524 -12.184 2.775 1.00 92.88 326 HIS A O 1
ATOM 2435 N N . ALA A 1 327 ? -8.147 -13.700 2.429 1.00 93.81 327 ALA A N 1
ATOM 2436 C CA . ALA A 1 327 ? -7.551 -14.263 1.220 1.00 93.81 327 ALA A CA 1
ATOM 2437 C C . ALA A 1 327 ? -7.584 -13.290 0.029 1.00 93.81 327 ALA A C 1
ATOM 2439 O O . ALA A 1 327 ? -6.624 -13.252 -0.738 1.00 93.81 327 ALA A O 1
ATOM 2440 N N . ALA A 1 328 ? -8.644 -12.481 -0.108 1.00 94.00 328 ALA A N 1
ATOM 2441 C CA . ALA A 1 328 ? -8.843 -11.633 -1.287 1.00 94.00 328 ALA A CA 1
ATOM 2442 C C . ALA A 1 328 ? -7.730 -10.578 -1.464 1.00 94.00 328 ALA A C 1
ATOM 2444 O O . ALA A 1 328 ? -7.082 -10.594 -2.509 1.00 94.00 328 ALA A O 1
ATOM 2445 N N . PRO A 1 329 ? -7.379 -9.753 -0.451 1.00 96.38 329 PRO A N 1
ATOM 2446 C CA . PRO A 1 329 ? -6.278 -8.795 -0.588 1.00 96.38 329 PRO A CA 1
ATOM 2447 C C . PRO A 1 329 ? -4.921 -9.472 -0.801 1.00 96.38 329 PRO A C 1
ATOM 2449 O O . PRO A 1 329 ? -4.078 -8.981 -1.547 1.00 96.38 329 PRO A O 1
ATOM 2452 N N . ARG A 1 330 ? -4.702 -10.639 -0.177 1.00 95.25 330 ARG A N 1
ATOM 2453 C CA . ARG A 1 330 ? -3.476 -11.427 -0.366 1.00 95.25 330 ARG A CA 1
ATOM 2454 C C . ARG A 1 330 ? -3.325 -11.889 -1.816 1.00 95.25 330 ARG A C 1
ATOM 2456 O O . ARG A 1 330 ? -2.242 -11.743 -2.377 1.00 95.25 330 ARG A O 1
ATOM 2463 N N . ALA A 1 331 ? -4.393 -12.427 -2.399 1.00 96.50 331 ALA A N 1
ATOM 2464 C CA . ALA A 1 331 ? -4.421 -12.834 -3.796 1.00 96.50 331 ALA A CA 1
ATOM 2465 C C . ALA A 1 331 ? -4.296 -11.623 -4.729 1.00 96.50 331 ALA A C 1
ATOM 2467 O O . ALA A 1 331 ? -3.514 -11.674 -5.672 1.00 96.50 331 ALA A O 1
ATOM 2468 N N . GLY A 1 332 ? -4.975 -10.513 -4.422 1.00 96.44 332 GLY A N 1
ATOM 2469 C CA . GLY A 1 332 ? -4.926 -9.279 -5.209 1.00 96.44 332 GLY A CA 1
ATOM 2470 C C . GLY A 1 332 ? -3.506 -8.745 -5.403 1.00 96.44 332 GLY A C 1
ATOM 2471 O O . GLY A 1 332 ? -3.129 -8.413 -6.523 1.00 96.44 332 GLY A O 1
ATOM 2472 N N . VAL A 1 333 ? -2.669 -8.758 -4.354 1.00 97.19 333 VAL A N 1
ATOM 2473 C CA . VAL A 1 333 ? -1.249 -8.360 -4.468 1.00 97.19 333 VAL A CA 1
ATOM 2474 C C . VAL A 1 333 ? -0.509 -9.223 -5.489 1.00 97.19 333 VAL A C 1
ATOM 2476 O O . VAL A 1 333 ? 0.228 -8.697 -6.321 1.00 97.19 333 VAL A O 1
ATOM 2479 N N . PHE A 1 334 ? -0.702 -10.541 -5.427 1.00 97.25 334 PHE A N 1
ATOM 2480 C CA . PHE A 1 334 ? -0.045 -11.481 -6.330 1.00 97.25 334 PHE A CA 1
ATOM 2481 C C . PHE A 1 334 ? -0.555 -11.341 -7.769 1.00 97.25 334 PHE A C 1
ATOM 2483 O O . PHE A 1 334 ? 0.245 -11.266 -8.699 1.00 97.25 334 PHE A O 1
ATOM 2490 N N . VAL A 1 335 ? -1.873 -11.262 -7.957 1.00 97.44 335 VAL A N 1
ATOM 2491 C CA . VAL A 1 335 ? -2.499 -11.151 -9.280 1.00 97.44 335 VAL A CA 1
ATOM 2492 C C . VAL A 1 335 ? -2.102 -9.844 -9.961 1.00 97.44 335 VAL A C 1
ATOM 2494 O O . VAL A 1 335 ? -1.633 -9.879 -11.091 1.00 97.44 335 VAL A O 1
ATOM 2497 N N . ALA A 1 336 ? -2.202 -8.699 -9.283 1.00 97.62 336 ALA A N 1
ATOM 2498 C CA . ALA A 1 336 ? -1.811 -7.421 -9.877 1.00 97.62 336 ALA A CA 1
ATOM 2499 C C . ALA A 1 336 ? -0.316 -7.370 -10.215 1.00 97.62 336 ALA A C 1
ATOM 2501 O O . ALA A 1 336 ? 0.065 -6.896 -11.283 1.00 97.62 336 ALA A O 1
ATOM 2502 N N . GLN A 1 337 ? 0.538 -7.920 -9.344 1.00 96.38 337 GLN A N 1
ATOM 2503 C CA . GLN A 1 337 ? 1.970 -8.018 -9.618 1.00 96.38 337 GLN A CA 1
ATOM 2504 C C . GLN A 1 337 ? 2.258 -8.875 -10.856 1.00 96.38 337 GLN A C 1
ATOM 2506 O O . GLN A 1 337 ? 3.007 -8.453 -11.732 1.00 96.38 337 GLN A O 1
ATOM 2511 N N . THR A 1 338 ? 1.696 -10.081 -10.916 1.00 97.06 338 THR A N 1
ATOM 2512 C CA . THR A 1 338 ? 1.961 -11.025 -12.011 1.00 97.06 338 THR A CA 1
ATOM 2513 C C . THR A 1 338 ? 1.386 -10.536 -13.333 1.00 97.06 338 THR A C 1
ATOM 2515 O O . THR A 1 338 ? 2.078 -10.604 -14.341 1.00 97.06 338 THR A O 1
ATOM 2518 N N . MET A 1 339 ? 0.178 -9.969 -13.325 1.00 95.38 339 MET A N 1
ATOM 2519 C CA . MET A 1 339 ? -0.438 -9.375 -14.514 1.00 95.38 339 MET A CA 1
ATOM 2520 C C . MET A 1 339 ? 0.344 -8.163 -15.021 1.00 95.38 339 MET A C 1
ATOM 2522 O O . MET A 1 339 ? 0.558 -8.050 -16.223 1.00 95.38 339 MET A O 1
ATOM 2526 N N . GLY A 1 340 ? 0.821 -7.294 -14.122 1.00 94.81 340 GLY A N 1
ATOM 2527 C CA . GLY A 1 340 ? 1.658 -6.156 -14.499 1.00 94.81 340 GLY A CA 1
ATOM 2528 C C . GLY A 1 340 ? 2.952 -6.591 -15.187 1.00 94.81 340 GLY A C 1
ATOM 2529 O O . GLY A 1 340 ? 3.248 -6.116 -16.278 1.00 94.81 340 GLY A O 1
ATOM 2530 N N . PHE A 1 341 ? 3.689 -7.539 -14.598 1.00 95.06 341 PHE A N 1
ATOM 2531 C CA . PHE A 1 341 ? 4.911 -8.063 -15.220 1.00 95.06 341 PHE A CA 1
ATOM 2532 C C . PHE A 1 341 ? 4.635 -8.794 -16.533 1.00 95.06 341 PHE A C 1
ATOM 2534 O O . PHE A 1 341 ? 5.348 -8.575 -17.504 1.00 95.06 341 PHE A O 1
ATOM 2541 N N . LEU A 1 342 ? 3.584 -9.615 -16.591 1.00 93.62 342 LEU A N 1
ATOM 2542 C CA . LEU A 1 342 ? 3.201 -10.306 -17.819 1.00 93.62 342 LEU A CA 1
ATOM 2543 C C . LEU A 1 342 ? 2.894 -9.313 -18.946 1.00 93.62 342 LEU A C 1
ATOM 2545 O O . LEU A 1 342 ? 3.381 -9.482 -20.059 1.00 93.62 342 LEU A O 1
ATOM 2549 N N . ALA A 1 343 ? 2.128 -8.260 -18.658 1.00 92.12 343 ALA A N 1
ATOM 2550 C CA . ALA A 1 343 ? 1.817 -7.221 -19.632 1.00 92.12 343 ALA A CA 1
ATOM 2551 C C . ALA A 1 343 ? 3.076 -6.500 -20.139 1.00 92.12 343 ALA A C 1
ATOM 2553 O O . ALA A 1 343 ? 3.196 -6.246 -21.336 1.00 92.12 343 ALA A O 1
ATOM 2554 N N . GLN A 1 344 ? 4.023 -6.199 -19.243 1.00 92.31 344 GLN A N 1
ATOM 2555 C CA . GLN A 1 344 ? 5.301 -5.590 -19.619 1.00 92.31 344 GLN A CA 1
ATOM 2556 C C . GLN A 1 344 ? 6.129 -6.516 -20.513 1.00 92.31 344 GLN A C 1
ATOM 2558 O O . GLN A 1 344 ? 6.627 -6.068 -21.541 1.00 92.31 344 GLN A O 1
ATOM 2563 N N . GLU A 1 345 ? 6.252 -7.798 -20.160 1.00 92.12 345 GLU A N 1
ATOM 2564 C CA . GLU A 1 345 ? 7.001 -8.776 -20.958 1.00 92.12 345 GLU A CA 1
ATOM 2565 C C . GLU A 1 345 ? 6.409 -8.938 -22.361 1.00 92.12 345 GLU A C 1
ATOM 2567 O O . GLU A 1 345 ? 7.147 -8.847 -23.341 1.00 92.12 345 GLU A O 1
ATOM 2572 N N . LEU A 1 346 ? 5.082 -9.065 -22.479 1.00 89.31 346 LEU A N 1
ATOM 2573 C CA . LEU A 1 346 ? 4.402 -9.146 -23.778 1.00 89.31 346 LEU A CA 1
ATOM 2574 C C . LEU A 1 346 ? 4.633 -7.892 -24.637 1.00 89.31 346 LEU A C 1
ATOM 2576 O O . LEU A 1 346 ? 4.785 -7.994 -25.855 1.00 89.31 346 LEU A O 1
ATOM 2580 N N . ALA A 1 347 ? 4.681 -6.707 -24.021 1.00 89.88 347 ALA A N 1
ATOM 2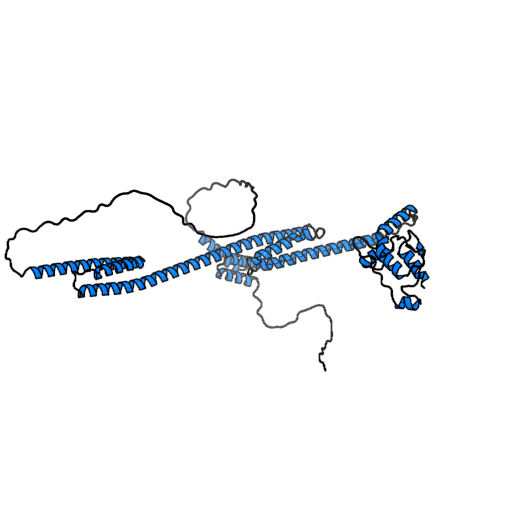581 C CA . ALA A 1 347 ? 4.989 -5.467 -24.730 1.00 89.88 347 ALA A CA 1
ATOM 2582 C C . ALA A 1 347 ? 6.460 -5.410 -25.177 1.00 89.88 347 ALA A C 1
ATOM 2584 O O . ALA A 1 347 ? 6.756 -5.005 -26.301 1.00 89.88 347 ALA A O 1
ATOM 2585 N N . TYR A 1 348 ? 7.399 -5.850 -24.332 1.00 90.62 348 TYR A N 1
ATOM 2586 C CA . TYR A 1 348 ? 8.810 -5.927 -24.709 1.00 90.62 348 TYR A CA 1
ATOM 2587 C C . TYR A 1 348 ? 9.070 -6.954 -25.807 1.00 90.62 348 TYR A C 1
ATOM 2589 O O . TYR A 1 348 ? 9.945 -6.725 -26.639 1.00 90.62 348 TYR A O 1
ATOM 2597 N N . GLU A 1 349 ? 8.349 -8.070 -25.818 1.00 90.56 349 GLU A N 1
ATOM 2598 C CA . GLU A 1 349 ? 8.433 -9.076 -26.875 1.00 90.56 349 GLU A CA 1
ATOM 2599 C C . GLU A 1 349 ? 8.024 -8.485 -28.228 1.00 90.56 349 GLU A C 1
ATOM 2601 O O . GLU A 1 349 ? 8.833 -8.478 -29.155 1.00 90.56 349 GLU A O 1
ATOM 2606 N N . GLN A 1 350 ? 6.860 -7.835 -28.301 1.00 88.62 350 GLN A N 1
ATOM 2607 C CA . GLN A 1 350 ? 6.418 -7.136 -29.515 1.00 88.62 350 GLN A CA 1
ATOM 2608 C C . GLN A 1 350 ? 7.397 -6.037 -29.948 1.00 88.62 350 GLN A C 1
ATOM 2610 O O . GLN A 1 350 ? 7.714 -5.899 -31.131 1.00 88.62 350 GLN A O 1
ATOM 2615 N N . LEU A 1 351 ? 7.939 -5.269 -28.997 1.00 89.00 351 LEU A N 1
ATOM 2616 C CA . LEU A 1 351 ? 8.930 -4.239 -29.304 1.00 89.00 351 LEU A CA 1
ATOM 2617 C C . LEU A 1 351 ? 10.230 -4.837 -29.863 1.00 89.00 351 LEU A C 1
ATOM 2619 O O . LEU A 1 351 ? 10.834 -4.249 -30.765 1.00 89.00 351 LEU A O 1
ATOM 2623 N N . LYS A 1 352 ? 10.679 -5.983 -29.333 1.00 91.00 352 LYS A N 1
ATOM 2624 C CA . LYS A 1 352 ? 11.853 -6.707 -29.842 1.00 91.00 352 LYS A CA 1
ATOM 2625 C C . LYS A 1 352 ? 11.606 -7.176 -31.269 1.00 91.00 352 LYS A C 1
ATOM 2627 O O . LYS A 1 352 ? 12.458 -6.924 -32.113 1.00 91.00 352 LYS A O 1
ATOM 2632 N N . GLU A 1 353 ? 10.457 -7.788 -31.545 1.00 91.00 353 GLU A N 1
ATOM 2633 C CA . GLU A 1 353 ? 10.081 -8.242 -32.889 1.00 91.00 353 GLU A CA 1
ATOM 2634 C C . GLU A 1 353 ? 10.056 -7.082 -33.888 1.00 91.00 353 GLU A C 1
ATOM 2636 O O . GLU A 1 353 ? 10.684 -7.147 -34.946 1.00 91.00 353 GLU A O 1
ATOM 2641 N N . PHE A 1 354 ? 9.408 -5.974 -33.526 1.00 90.62 354 PHE A N 1
ATOM 2642 C CA . PHE A 1 354 ? 9.329 -4.799 -34.387 1.00 90.62 354 PHE A CA 1
ATOM 2643 C C . PHE A 1 354 ? 10.711 -4.196 -34.673 1.00 90.62 354 PHE A C 1
ATOM 2645 O O . PHE A 1 354 ? 11.060 -3.937 -35.825 1.00 90.62 354 PHE A O 1
ATOM 2652 N N . ARG A 1 355 ? 11.538 -4.007 -33.637 1.00 90.31 355 ARG A N 1
ATOM 2653 C CA . ARG A 1 355 ? 12.895 -3.457 -33.800 1.00 90.31 355 ARG A CA 1
ATOM 2654 C C . ARG A 1 355 ? 13.824 -4.399 -34.551 1.00 90.31 355 ARG A C 1
ATOM 2656 O O . ARG A 1 355 ? 14.684 -3.929 -35.289 1.00 90.31 355 ARG A O 1
ATOM 2663 N N . PHE A 1 356 ? 13.646 -5.704 -34.383 1.00 95.25 356 PHE A N 1
ATOM 2664 C CA . PHE A 1 356 ? 14.354 -6.706 -35.164 1.00 95.25 356 PHE A CA 1
ATOM 2665 C C . PHE A 1 356 ? 14.036 -6.533 -36.652 1.00 95.25 356 PHE A C 1
ATOM 2667 O O . PHE A 1 356 ? 14.956 -6.344 -37.444 1.00 95.25 356 PHE A O 1
ATOM 2674 N N . MET A 1 357 ? 12.758 -6.465 -37.029 1.00 95.94 357 MET A N 1
ATOM 2675 C CA . MET A 1 357 ? 12.359 -6.244 -38.424 1.00 95.94 357 MET A CA 1
ATOM 2676 C C . MET A 1 357 ? 12.883 -4.917 -38.988 1.00 95.94 357 MET A C 1
ATOM 2678 O O . MET A 1 357 ? 13.405 -4.899 -40.100 1.00 95.94 357 MET A O 1
ATOM 2682 N N . LEU A 1 358 ? 12.826 -3.828 -38.210 1.00 95.19 358 LEU A N 1
ATOM 2683 C CA . LEU A 1 358 ? 13.413 -2.543 -38.609 1.00 95.19 358 LEU A CA 1
ATOM 2684 C C . LEU A 1 358 ? 14.920 -2.647 -38.860 1.00 95.19 358 LEU A C 1
ATOM 2686 O O . LEU A 1 358 ? 15.417 -2.110 -39.843 1.00 95.19 358 LEU A O 1
ATOM 2690 N N . SER A 1 359 ? 15.648 -3.371 -38.009 1.00 95.75 359 SER A N 1
ATOM 2691 C CA . SER A 1 359 ? 17.088 -3.551 -38.202 1.00 95.75 359 SER A CA 1
ATOM 2692 C C . SER A 1 359 ? 17.415 -4.338 -39.475 1.00 95.75 359 SER A C 1
ATOM 2694 O O . SER A 1 359 ? 18.363 -3.991 -40.173 1.00 95.75 359 SER A O 1
ATOM 2696 N N . PHE A 1 360 ? 16.606 -5.342 -39.833 1.00 96.44 360 PHE A N 1
ATOM 2697 C CA . PHE A 1 360 ? 16.756 -6.047 -41.110 1.00 96.44 360 PHE A CA 1
ATOM 2698 C C . PHE A 1 360 ? 16.413 -5.155 -42.302 1.00 96.44 360 PHE A C 1
ATOM 2700 O O . PHE A 1 360 ? 17.123 -5.179 -43.302 1.00 96.44 360 PHE A O 1
ATOM 2707 N N . GLN A 1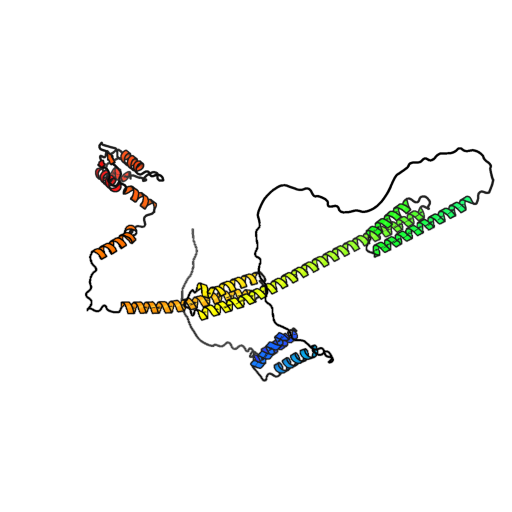 361 ? 15.399 -4.300 -42.169 1.00 97.06 361 GLN A N 1
ATOM 2708 C CA . GLN A 1 361 ? 15.084 -3.304 -43.188 1.00 97.06 361 GLN A CA 1
ATOM 2709 C C . GLN A 1 361 ? 16.240 -2.312 -43.400 1.00 97.06 361 GLN A C 1
ATOM 2711 O O . GLN A 1 361 ? 16.522 -1.931 -44.536 1.00 97.06 361 GLN A O 1
ATOM 2716 N N . ASP A 1 362 ? 16.933 -1.906 -42.335 1.00 95.38 362 ASP A N 1
ATOM 2717 C CA . ASP A 1 362 ? 18.116 -1.047 -42.439 1.00 95.38 362 ASP A CA 1
ATOM 2718 C C . ASP A 1 362 ? 19.287 -1.758 -43.134 1.00 95.38 362 ASP A C 1
ATOM 2720 O O . ASP A 1 362 ? 19.999 -1.130 -43.921 1.00 95.38 362 ASP A O 1
ATOM 2724 N N . VAL A 1 363 ? 19.470 -3.064 -42.900 1.00 96.38 363 VAL A N 1
ATOM 2725 C CA . VAL A 1 363 ? 20.456 -3.882 -43.629 1.00 96.38 363 VAL A CA 1
ATOM 2726 C C . VAL A 1 363 ? 20.120 -3.927 -45.118 1.00 96.38 363 VAL A C 1
ATOM 2728 O O . VAL A 1 363 ? 20.997 -3.650 -45.934 1.00 96.38 363 VAL A O 1
ATOM 2731 N N . ASP A 1 364 ? 18.864 -4.198 -45.478 1.00 95.12 364 ASP A N 1
ATOM 2732 C CA . ASP A 1 364 ? 18.422 -4.208 -46.878 1.00 95.12 364 ASP A CA 1
ATOM 2733 C C . ASP A 1 364 ? 18.616 -2.836 -47.531 1.00 95.12 364 ASP A C 1
ATOM 2735 O O . ASP A 1 364 ? 19.090 -2.735 -48.663 1.00 95.12 364 ASP A O 1
ATOM 2739 N N . ARG A 1 365 ? 18.318 -1.758 -46.796 1.00 92.69 365 ARG A N 1
ATOM 2740 C CA . ARG A 1 365 ? 18.541 -0.384 -47.250 1.00 92.69 365 ARG A CA 1
ATOM 2741 C C . ARG A 1 365 ? 20.022 -0.092 -47.487 1.00 92.69 365 ARG A C 1
ATOM 2743 O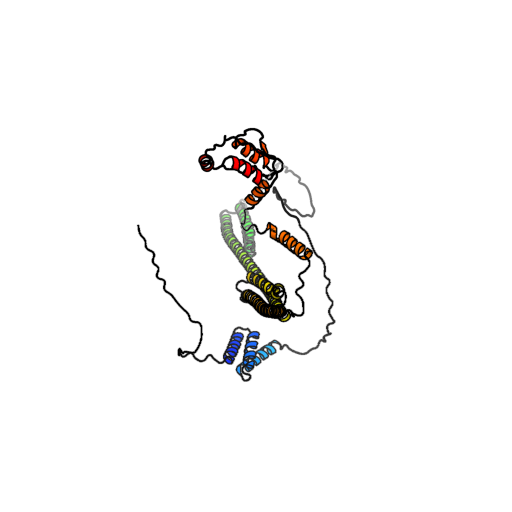 O . ARG A 1 365 ? 20.349 0.568 -48.469 1.00 92.69 365 ARG A O 1
ATOM 2750 N N . ALA A 1 366 ? 20.907 -0.548 -46.603 1.00 92.00 366 ALA A N 1
ATOM 2751 C CA . ALA A 1 366 ? 22.352 -0.387 -46.756 1.00 92.00 366 ALA A CA 1
ATOM 2752 C C . ALA A 1 366 ? 22.929 -1.275 -47.870 1.00 92.00 366 ALA A C 1
ATOM 2754 O O . ALA A 1 366 ? 23.956 -0.934 -48.453 1.00 92.00 366 ALA A O 1
ATOM 2755 N N . ALA A 1 367 ? 22.270 -2.396 -48.172 1.00 92.00 367 ALA A N 1
ATOM 2756 C CA . ALA A 1 367 ? 22.640 -3.300 -49.252 1.00 92.00 367 ALA A CA 1
ATOM 2757 C C . ALA A 1 367 ? 22.247 -2.779 -50.644 1.00 92.00 367 ALA A C 1
ATOM 2759 O O . ALA A 1 367 ? 22.731 -3.328 -51.633 1.00 92.00 367 ALA A O 1
ATOM 2760 N N . VAL A 1 368 ? 21.405 -1.737 -50.742 1.00 85.88 368 VAL A N 1
ATOM 2761 C CA . VAL A 1 368 ? 21.091 -1.071 -52.016 1.00 85.88 368 VAL A CA 1
ATOM 2762 C C . VAL A 1 368 ? 22.395 -0.542 -52.629 1.00 85.88 368 VAL A C 1
ATOM 2764 O O . VAL A 1 368 ? 22.999 0.372 -52.061 1.00 85.88 368 VAL A O 1
ATOM 2767 N N . PRO A 1 369 ? 22.849 -1.085 -53.776 1.00 82.19 369 PRO A N 1
ATOM 2768 C CA . PRO A 1 369 ? 24.094 -0.648 -54.389 1.00 82.19 369 PRO A CA 1
ATOM 2769 C C . PRO A 1 369 ? 24.000 0.809 -54.835 1.00 82.19 369 PRO A C 1
ATOM 2771 O O . PRO A 1 369 ? 22.963 1.256 -55.334 1.00 82.19 369 PRO A O 1
ATOM 2774 N N . PHE A 1 370 ? 25.102 1.544 -54.708 1.00 75.62 370 PHE A N 1
ATOM 2775 C CA . PHE A 1 370 ? 25.213 2.852 -55.339 1.00 75.62 370 PHE A CA 1
ATOM 2776 C C . PHE A 1 370 ? 25.233 2.654 -56.861 1.00 75.62 370 PHE A C 1
ATOM 2778 O O . PHE A 1 370 ? 25.983 1.805 -57.344 1.00 75.62 370 PHE A O 1
ATOM 2785 N N . PRO A 1 371 ? 24.415 3.384 -57.636 1.00 78.88 371 PRO A N 1
ATOM 2786 C CA . PRO A 1 371 ? 24.487 3.298 -59.084 1.00 78.88 371 PRO A CA 1
ATOM 2787 C C . PRO A 1 371 ? 25.844 3.839 -59.559 1.00 78.88 371 PRO A C 1
ATOM 2789 O O . PRO A 1 371 ? 26.165 4.997 -59.294 1.00 78.88 371 PRO A O 1
ATOM 2792 N N . ASP A 1 372 ? 26.602 3.036 -60.315 1.00 66.62 372 ASP A N 1
ATOM 2793 C CA . ASP A 1 372 ? 27.905 3.411 -60.909 1.00 66.62 372 ASP A CA 1
ATOM 2794 C C . ASP A 1 372 ? 27.829 4.643 -61.836 1.00 66.62 372 ASP A C 1
ATOM 2796 O O . ASP A 1 372 ? 28.844 5.199 -62.247 1.00 66.62 372 ASP A O 1
ATOM 2800 N N . THR A 1 373 ? 26.619 5.094 -62.177 1.00 75.31 373 THR A N 1
ATOM 2801 C CA . THR A 1 373 ? 26.371 6.323 -62.939 1.00 75.31 373 THR A CA 1
ATOM 2802 C C . THR A 1 373 ? 26.540 7.598 -62.109 1.00 75.31 373 THR A C 1
ATOM 2804 O O . THR A 1 373 ? 26.559 8.686 -62.677 1.00 75.31 373 THR A O 1
ATOM 2807 N N . SER A 1 374 ? 26.620 7.490 -60.780 1.00 72.06 374 SER A N 1
ATOM 2808 C CA . SER A 1 374 ? 26.935 8.601 -59.883 1.00 72.06 374 SER A CA 1
ATOM 2809 C C . SER A 1 374 ? 28.434 8.599 -59.604 1.00 72.06 374 SER A C 1
ATOM 2811 O O . SER A 1 374 ? 28.917 7.778 -58.827 1.00 72.06 374 SER A O 1
ATOM 2813 N N . THR A 1 375 ? 29.178 9.531 -60.200 1.00 77.62 375 THR A N 1
ATOM 2814 C CA . THR A 1 375 ? 30.581 9.762 -59.834 1.00 77.62 375 THR A CA 1
ATOM 2815 C C . THR A 1 375 ? 30.675 10.018 -58.328 1.00 77.62 375 THR A C 1
ATOM 2817 O O . THR A 1 375 ? 29.902 10.806 -57.782 1.00 77.62 375 THR A O 1
ATOM 2820 N N . ILE A 1 376 ? 31.607 9.351 -57.641 1.00 76.06 376 ILE A N 1
ATOM 2821 C CA . ILE A 1 376 ? 31.921 9.656 -56.240 1.00 76.06 376 ILE A CA 1
ATOM 2822 C C . ILE A 1 376 ? 32.586 11.034 -56.218 1.00 76.06 376 ILE A C 1
ATOM 2824 O O . ILE A 1 376 ? 33.792 11.164 -56.426 1.00 76.06 376 ILE A O 1
ATOM 2828 N N . GLU A 1 377 ? 31.786 12.072 -56.006 1.00 77.50 377 GLU A N 1
ATOM 2829 C CA . GLU A 1 377 ? 32.281 13.427 -55.813 1.00 77.50 377 GLU A CA 1
ATOM 2830 C C . GLU A 1 377 ? 32.698 13.586 -54.353 1.00 77.50 377 GLU A C 1
ATOM 2832 O O . GLU A 1 377 ? 31.878 13.590 -53.431 1.00 77.50 377 GLU A O 1
ATOM 2837 N N . TYR A 1 378 ? 34.010 13.670 -54.130 1.00 81.25 378 TYR A N 1
ATOM 2838 C CA . TYR A 1 378 ? 34.519 14.066 -52.827 1.00 81.25 378 TYR A CA 1
ATOM 2839 C C . TYR A 1 378 ? 34.130 15.523 -52.572 1.00 81.25 378 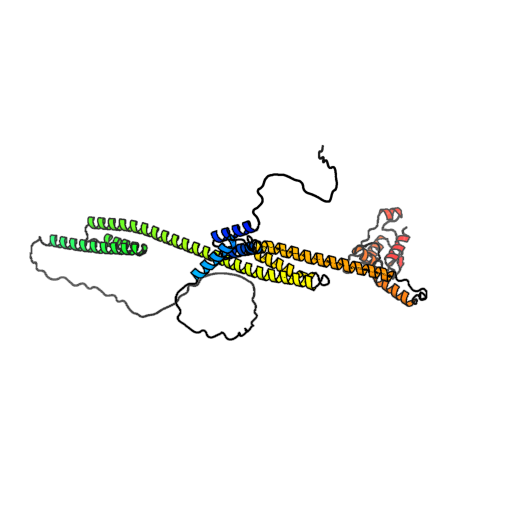TYR A C 1
ATOM 2841 O O . TYR A 1 378 ? 34.303 16.356 -53.461 1.00 81.25 378 TYR A O 1
ATOM 2849 N N . PRO A 1 379 ? 33.642 15.855 -51.367 1.00 86.19 379 PRO A N 1
ATOM 2850 C CA . PRO A 1 379 ? 33.357 17.238 -51.036 1.00 86.19 379 PRO A CA 1
ATOM 2851 C C . PRO A 1 379 ? 34.655 18.056 -51.005 1.00 86.19 379 PRO A C 1
ATOM 2853 O O . PRO A 1 379 ? 35.737 17.511 -50.756 1.00 86.19 379 PRO A O 1
ATOM 2856 N N . ASP A 1 380 ? 34.533 19.364 -51.232 1.00 90.12 380 ASP A N 1
ATOM 2857 C CA . ASP A 1 380 ? 35.661 20.297 -51.258 1.00 90.12 380 ASP A CA 1
ATOM 2858 C C . ASP A 1 380 ? 36.508 20.244 -49.975 1.00 90.12 380 ASP A C 1
ATOM 2860 O O . ASP A 1 380 ? 36.044 19.872 -48.889 1.00 90.12 380 ASP A O 1
ATOM 2864 N N . ALA A 1 381 ? 37.771 20.669 -50.081 1.00 88.88 381 ALA A N 1
ATOM 2865 C CA . ALA A 1 381 ? 38.735 20.653 -48.977 1.00 88.88 381 ALA A CA 1
ATOM 2866 C C . ALA A 1 381 ? 38.229 21.375 -47.712 1.00 88.88 381 ALA A C 1
ATOM 2868 O O . ALA A 1 381 ? 38.532 20.955 -46.590 1.00 88.88 381 ALA A O 1
ATOM 2869 N N . ASP A 1 382 ? 37.411 22.416 -47.876 1.00 92.25 382 ASP A N 1
ATOM 2870 C CA . ASP A 1 382 ? 36.824 23.166 -46.766 1.00 92.25 382 ASP A CA 1
ATOM 2871 C C . ASP A 1 382 ? 35.861 22.314 -45.930 1.00 92.25 382 ASP A C 1
ATOM 2873 O O . ASP A 1 382 ? 35.862 22.395 -44.699 1.00 92.25 382 ASP A O 1
ATOM 2877 N N . VAL A 1 383 ? 35.097 21.418 -46.562 1.00 91.88 383 VAL A N 1
ATOM 2878 C CA . VAL A 1 383 ? 34.189 20.497 -45.862 1.00 91.88 383 VAL A CA 1
ATOM 2879 C C . VAL A 1 383 ? 34.989 19.508 -45.018 1.00 91.88 383 VAL A C 1
ATOM 2881 O O . VAL A 1 383 ? 34.674 19.280 -43.847 1.00 91.88 383 VAL A O 1
ATOM 2884 N N . TRP A 1 384 ? 36.078 18.969 -45.571 1.00 90.38 384 TRP A N 1
ATOM 2885 C CA . TRP A 1 384 ? 36.988 18.088 -44.838 1.00 90.38 384 TRP A CA 1
ATOM 2886 C C . TRP A 1 384 ? 37.658 18.785 -43.658 1.00 90.38 384 TRP A C 1
ATOM 2888 O O . TRP A 1 384 ? 37.816 18.180 -42.591 1.00 90.38 384 TRP A O 1
ATOM 2898 N N . LYS A 1 385 ? 38.013 20.063 -43.812 1.00 91.38 385 LYS A N 1
ATOM 2899 C CA . LYS A 1 385 ? 38.566 20.881 -42.733 1.00 91.38 385 LYS A CA 1
ATOM 2900 C C . LYS A 1 385 ? 37.553 21.060 -41.604 1.00 91.38 385 LYS A C 1
ATOM 2902 O O . LYS A 1 385 ? 37.877 20.756 -40.458 1.00 91.38 385 LYS A O 1
ATOM 2907 N N . VAL A 1 386 ? 36.311 21.432 -41.920 1.00 93.75 386 VAL A N 1
ATOM 2908 C CA . VAL A 1 386 ? 35.234 21.588 -40.925 1.00 93.75 386 VAL A CA 1
ATOM 2909 C C . VAL A 1 386 ? 34.943 20.269 -40.202 1.00 93.75 386 VAL A C 1
ATOM 2911 O O . VAL A 1 386 ? 34.824 20.243 -38.974 1.00 93.75 386 VAL A O 1
ATOM 2914 N N . LEU A 1 387 ? 34.867 19.150 -40.930 1.00 90.00 387 LEU A N 1
ATOM 2915 C CA . LEU A 1 387 ? 34.682 17.821 -40.336 1.00 90.00 387 LEU A CA 1
ATOM 2916 C C . LEU A 1 387 ? 35.830 17.459 -39.386 1.00 90.00 387 LEU A C 1
ATOM 2918 O O . LEU A 1 387 ? 35.594 16.971 -38.276 1.00 90.00 387 LEU A O 1
ATOM 2922 N N . SER A 1 388 ? 37.066 17.744 -39.793 1.00 88.62 388 SER A N 1
ATOM 2923 C CA . SER A 1 388 ? 38.264 17.498 -38.990 1.00 88.62 388 SER A CA 1
ATOM 2924 C C . SER A 1 388 ? 38.283 18.356 -37.727 1.00 88.62 388 SER A C 1
ATOM 2926 O O . SER A 1 388 ? 38.514 17.835 -36.636 1.00 88.62 388 SER A O 1
ATOM 2928 N N . GLU A 1 389 ? 37.968 19.644 -37.839 1.00 89.50 389 GLU A N 1
ATOM 2929 C CA . GLU A 1 389 ? 37.866 20.567 -36.707 1.00 89.50 389 GLU A CA 1
ATOM 2930 C C . GLU A 1 389 ? 36.766 20.145 -35.732 1.00 89.50 389 GLU A C 1
ATOM 2932 O O . GLU A 1 389 ? 36.988 20.127 -34.522 1.00 89.50 389 GLU A O 1
ATOM 2937 N N . ASN A 1 390 ? 35.599 19.733 -36.232 1.00 89.00 390 ASN A N 1
ATOM 2938 C CA . ASN A 1 390 ? 34.509 19.227 -35.400 1.00 89.00 390 ASN A CA 1
ATOM 2939 C C . ASN A 1 390 ? 34.915 17.950 -34.650 1.00 89.00 390 ASN A C 1
ATOM 2941 O O . ASN A 1 390 ? 34.623 17.818 -33.458 1.00 89.00 390 ASN A O 1
ATOM 2945 N N . ARG A 1 391 ? 35.633 17.033 -35.313 1.00 85.75 391 ARG A N 1
ATOM 2946 C CA . ARG A 1 391 ? 36.171 15.817 -34.687 1.00 85.75 391 ARG A CA 1
ATOM 2947 C C . ARG A 1 391 ? 37.208 16.151 -33.621 1.00 85.75 391 ARG A C 1
ATOM 2949 O O . ARG A 1 391 ? 37.135 15.612 -32.523 1.00 85.75 391 ARG A O 1
ATOM 2956 N N . ILE A 1 392 ? 38.153 17.040 -33.915 1.00 83.50 392 ILE A N 1
ATOM 2957 C CA . ILE A 1 392 ? 39.198 17.459 -32.969 1.00 83.50 392 ILE A CA 1
ATOM 2958 C C . ILE A 1 392 ? 38.578 18.211 -31.786 1.00 83.50 392 ILE A C 1
ATOM 2960 O O . ILE A 1 392 ? 38.968 17.991 -30.644 1.00 83.50 392 ILE A O 1
ATOM 2964 N N . ARG A 1 393 ? 37.556 19.037 -32.010 1.00 80.75 393 ARG A N 1
ATOM 2965 C CA . ARG A 1 393 ? 36.839 19.722 -30.929 1.00 80.75 393 ARG A CA 1
ATOM 2966 C C . ARG A 1 393 ? 36.108 18.737 -30.016 1.00 80.75 393 ARG A C 1
ATOM 2968 O O . ARG A 1 393 ? 36.173 18.887 -28.801 1.00 80.75 393 ARG A O 1
ATOM 2975 N N . ARG A 1 394 ? 35.422 17.740 -30.592 1.00 78.50 394 ARG A N 1
ATOM 2976 C CA . ARG A 1 394 ? 34.621 16.756 -29.843 1.00 78.50 394 ARG A CA 1
ATOM 2977 C C . ARG A 1 394 ? 35.473 15.676 -29.169 1.00 78.50 394 ARG A C 1
ATOM 2979 O O . ARG A 1 394 ? 35.175 15.292 -28.046 1.00 78.50 394 ARG A O 1
ATOM 2986 N N . TYR A 1 395 ? 36.518 15.199 -29.841 1.00 74.50 395 TYR A N 1
ATOM 2987 C CA . TYR A 1 395 ? 37.304 14.032 -29.422 1.00 74.50 395 TYR A CA 1
ATOM 2988 C C . TYR A 1 395 ? 38.802 14.315 -29.239 1.00 74.50 395 TYR A C 1
ATOM 2990 O O . TYR A 1 395 ? 39.490 13.529 -28.605 1.00 74.50 395 TYR A O 1
ATOM 2998 N N . GLY A 1 396 ? 39.339 15.433 -29.730 1.00 67.44 396 GLY A N 1
ATOM 2999 C CA . GLY A 1 396 ? 40.785 15.711 -29.726 1.00 67.44 396 GLY A CA 1
ATOM 3000 C C . GLY A 1 396 ? 41.408 15.919 -28.344 1.00 67.44 396 GLY A C 1
ATOM 3001 O O . GLY A 1 396 ? 42.611 15.743 -28.201 1.00 67.44 396 GLY A O 1
ATOM 3002 N N . LYS A 1 397 ? 40.608 16.233 -27.316 1.00 60.66 397 LYS A N 1
ATOM 3003 C CA . LYS A 1 397 ? 41.042 16.215 -25.903 1.00 60.66 397 LYS A CA 1
ATOM 3004 C C . LYS A 1 397 ? 40.693 14.913 -25.169 1.00 60.66 397 LYS A C 1
ATOM 3006 O O . LYS A 1 397 ? 41.211 14.678 -24.086 1.00 60.66 397 LYS A O 1
ATOM 3011 N N . ALA A 1 398 ? 39.792 14.104 -25.729 1.00 57.25 398 ALA A N 1
ATOM 3012 C CA . ALA A 1 398 ? 39.246 12.904 -25.092 1.00 57.25 398 ALA A CA 1
ATOM 3013 C C . ALA A 1 398 ? 40.065 11.637 -25.384 1.00 57.25 398 ALA A C 1
ATOM 3015 O O . ALA A 1 398 ? 39.837 10.613 -24.753 1.00 57.25 398 ALA A O 1
ATOM 3016 N N . VAL A 1 399 ? 41.019 11.698 -26.317 1.00 55.28 399 VAL A N 1
ATOM 3017 C CA . VAL A 1 399 ? 41.910 10.576 -26.642 1.00 55.28 399 VAL A CA 1
ATOM 3018 C C . VAL A 1 399 ? 43.298 10.821 -26.039 1.00 55.28 399 VAL A C 1
ATOM 3020 O O . VAL A 1 399 ? 44.301 10.840 -26.744 1.00 55.28 399 VAL A O 1
ATOM 3023 N N . ASP A 1 400 ? 43.368 11.032 -24.722 1.00 58.31 400 ASP A N 1
ATOM 3024 C CA . ASP A 1 400 ? 44.551 10.596 -23.972 1.00 58.31 400 ASP A CA 1
ATOM 3025 C C . ASP A 1 400 ? 44.257 9.133 -23.628 1.00 58.31 400 ASP A C 1
ATOM 3027 O O . ASP A 1 400 ? 43.398 8.850 -22.800 1.00 58.31 400 ASP A O 1
ATOM 3031 N N . LEU A 1 401 ? 44.884 8.192 -24.342 1.00 58.44 401 LEU A N 1
ATOM 3032 C CA . LEU A 1 401 ? 44.661 6.740 -24.180 1.00 58.44 401 LEU A CA 1
ATOM 3033 C C . LEU A 1 401 ? 45.031 6.233 -22.770 1.00 58.44 401 LEU A C 1
ATOM 3035 O O . LEU A 1 401 ? 44.826 5.066 -22.446 1.00 58.44 401 LEU A O 1
ATOM 3039 N N . LEU A 1 402 ? 45.602 7.112 -21.948 1.00 60.94 402 LEU A N 1
ATOM 3040 C CA . LEU A 1 402 ? 45.917 6.914 -20.550 1.00 60.94 402 LEU A CA 1
ATOM 3041 C C . LEU A 1 402 ? 44.901 7.720 -19.733 1.00 60.94 402 LEU A C 1
ATOM 3043 O O . LEU A 1 402 ? 44.952 8.950 -19.722 1.00 60.94 402 LEU A O 1
ATOM 3047 N N . ASP A 1 403 ? 43.989 7.043 -19.035 1.00 56.44 403 ASP A N 1
ATOM 3048 C CA . ASP A 1 403 ? 43.109 7.671 -18.044 1.00 56.44 403 ASP A CA 1
ATOM 3049 C C . ASP A 1 403 ? 43.960 8.263 -16.908 1.00 56.44 403 ASP A C 1
ATOM 3051 O O . ASP A 1 403 ? 44.291 7.603 -15.923 1.00 56.44 403 ASP A O 1
ATOM 3055 N N . ARG A 1 404 ? 44.387 9.520 -17.063 1.00 64.38 404 ARG A N 1
ATOM 3056 C CA . ARG A 1 404 ? 45.159 10.222 -16.034 1.00 64.38 404 ARG A CA 1
ATOM 3057 C C . ARG A 1 404 ? 44.227 10.731 -14.939 1.00 64.38 404 ARG A C 1
ATOM 3059 O O . ARG A 1 404 ? 43.230 11.403 -15.230 1.00 64.38 404 ARG A O 1
ATOM 3066 N N . ASP A 1 405 ? 44.605 10.461 -13.692 1.00 74.69 405 ASP A N 1
ATOM 3067 C CA . ASP A 1 405 ? 43.971 10.993 -12.483 1.00 74.69 405 ASP A CA 1
ATOM 3068 C C . ASP A 1 405 ? 43.831 12.534 -12.575 1.00 74.69 405 ASP A C 1
ATOM 3070 O O . ASP A 1 405 ? 44.737 13.197 -13.103 1.00 74.69 405 ASP A O 1
ATOM 3074 N N . PRO A 1 406 ? 42.727 13.151 -12.101 1.00 77.12 406 PRO A N 1
ATOM 3075 C CA . PRO A 1 406 ? 42.544 14.607 -12.066 1.00 77.12 406 PRO A CA 1
ATOM 3076 C C . PRO A 1 406 ? 43.751 15.385 -11.525 1.00 77.12 406 PRO A C 1
ATOM 3078 O O . PRO A 1 406 ? 44.065 16.457 -12.048 1.00 77.12 406 PRO A O 1
ATOM 3081 N N . LYS A 1 407 ? 44.475 14.838 -10.541 1.00 76.62 407 LYS A N 1
ATOM 3082 C CA . LYS A 1 407 ? 45.685 15.464 -9.991 1.00 76.62 407 LYS A CA 1
ATOM 3083 C C . LYS A 1 407 ? 46.859 15.441 -10.973 1.00 76.62 407 LYS A C 1
ATOM 3085 O O . LYS A 1 407 ? 47.637 16.385 -11.044 1.00 76.62 407 LYS A O 1
ATOM 3090 N N . THR A 1 408 ? 46.990 14.391 -11.776 1.00 79.19 408 THR A N 1
ATOM 3091 C CA . THR A 1 408 ? 48.003 14.324 -12.838 1.00 79.19 408 THR A CA 1
ATOM 3092 C C . THR A 1 408 ? 47.693 15.316 -13.958 1.00 79.19 408 THR A C 1
ATOM 3094 O O . THR A 1 408 ? 48.604 15.958 -14.479 1.00 79.19 408 THR A O 1
ATOM 3097 N N . LYS A 1 409 ? 46.411 15.488 -14.306 1.00 80.12 409 LYS A N 1
ATOM 3098 C CA . LYS A 1 409 ? 45.978 16.474 -15.311 1.00 80.12 409 LYS A CA 1
ATOM 3099 C C . LYS A 1 409 ? 46.294 17.907 -14.876 1.00 80.12 409 LYS A C 1
ATOM 3101 O O . LYS A 1 409 ? 46.778 18.683 -15.696 1.00 80.12 409 LYS A O 1
ATOM 3106 N N . SER A 1 410 ? 46.087 18.246 -13.601 1.00 81.12 410 SER A N 1
ATOM 3107 C CA . SER A 1 410 ? 46.423 19.580 -13.086 1.00 81.12 410 SER A CA 1
ATOM 3108 C C . SER A 1 410 ? 47.932 19.839 -13.052 1.00 81.12 410 SER A C 1
ATOM 3110 O O . SER A 1 410 ? 48.363 20.938 -13.391 1.00 81.12 410 SER A O 1
ATOM 3112 N N . ILE A 1 411 ? 48.752 18.833 -12.731 1.00 82.81 411 ILE A N 1
ATOM 3113 C CA . ILE A 1 411 ? 50.218 18.960 -12.783 1.00 82.81 411 ILE A CA 1
ATOM 3114 C C . ILE A 1 411 ? 50.699 19.204 -14.219 1.00 82.81 411 ILE A C 1
ATOM 3116 O O . ILE A 1 411 ? 51.529 20.080 -14.437 1.00 82.81 411 ILE A O 1
ATOM 3120 N N . LEU A 1 412 ? 50.171 18.477 -15.209 1.00 83.75 412 LEU A N 1
ATOM 3121 C CA . LEU A 1 412 ? 50.554 18.669 -16.615 1.00 83.75 412 LEU A CA 1
ATOM 3122 C C . LEU A 1 412 ? 50.163 20.049 -17.141 1.00 83.75 412 LEU A C 1
ATOM 3124 O O . LEU A 1 412 ? 50.963 20.669 -17.832 1.00 83.75 412 LEU A O 1
ATOM 3128 N N . ALA A 1 413 ? 48.980 20.544 -16.768 1.00 84.25 413 ALA A N 1
ATOM 3129 C CA . ALA A 1 413 ? 48.563 21.899 -17.112 1.00 84.25 413 ALA A CA 1
ATOM 3130 C C . ALA A 1 413 ? 49.553 22.943 -16.566 1.00 84.25 413 ALA A C 1
ATOM 3132 O O . ALA A 1 413 ? 49.980 23.815 -17.312 1.00 84.25 413 ALA A O 1
ATOM 3133 N N . LYS A 1 414 ? 50.007 22.790 -15.315 1.00 84.69 414 LYS A N 1
ATOM 3134 C CA . LYS A 1 414 ? 51.023 23.673 -14.715 1.00 84.69 414 LYS A CA 1
ATOM 3135 C C . LYS A 1 414 ? 52.401 23.550 -15.361 1.00 84.69 414 LYS A C 1
ATOM 3137 O O . LYS A 1 414 ? 53.138 24.523 -15.435 1.00 84.69 414 LYS A O 1
ATOM 3142 N N . LEU A 1 415 ? 52.772 22.361 -15.831 1.00 87.06 415 LEU A N 1
ATOM 3143 C CA . LEU A 1 415 ? 54.016 22.165 -16.580 1.00 87.06 415 LEU A CA 1
ATOM 3144 C C . LEU A 1 415 ? 53.962 22.789 -17.988 1.00 87.06 415 LEU A C 1
ATOM 3146 O O . LEU A 1 415 ? 55.012 23.055 -18.575 1.00 87.06 415 LEU A O 1
ATOM 3150 N N . ASP A 1 416 ? 52.765 23.014 -18.531 1.00 88.31 416 ASP A N 1
ATOM 3151 C CA . ASP A 1 416 ? 52.548 23.683 -19.817 1.00 88.31 416 ASP A CA 1
ATOM 3152 C C . ASP A 1 416 ? 52.516 25.217 -19.703 1.00 88.31 416 ASP A C 1
ATOM 3154 O O . ASP A 1 416 ? 52.643 25.900 -20.722 1.00 88.31 416 ASP A O 1
ATOM 3158 N N . GLU A 1 417 ? 52.396 25.764 -18.490 1.00 87.94 417 GLU A N 1
ATOM 3159 C CA . GLU A 1 417 ? 52.413 27.208 -18.255 1.00 87.94 417 GLU A CA 1
ATOM 3160 C C . GLU A 1 417 ? 53.811 27.805 -18.527 1.00 87.94 417 GLU A C 1
ATOM 3162 O O . GLU A 1 417 ? 54.835 27.214 -18.153 1.00 87.94 417 GLU A O 1
ATOM 3167 N N . PRO A 1 418 ? 53.886 28.968 -19.205 1.00 86.50 418 PRO A N 1
ATOM 3168 C CA . PRO A 1 418 ? 55.148 29.654 -19.444 1.00 86.50 418 PRO A CA 1
ATOM 3169 C C . PRO A 1 418 ? 55.655 30.282 -18.143 1.00 86.50 418 PRO A C 1
ATOM 3171 O O . PRO A 1 418 ? 54.985 31.126 -17.550 1.00 86.50 418 PRO A O 1
ATOM 3174 N N . ILE A 1 419 ? 56.856 29.889 -17.714 1.00 83.50 419 ILE A N 1
ATOM 3175 C CA . ILE A 1 419 ? 57.516 30.429 -16.519 1.00 83.50 419 ILE A CA 1
ATOM 3176 C C . ILE A 1 419 ? 58.853 31.029 -16.939 1.00 83.50 419 ILE A C 1
ATOM 3178 O O . ILE A 1 419 ? 59.620 30.402 -17.670 1.00 83.50 419 ILE A O 1
ATOM 3182 N N . SER A 1 420 ? 59.125 32.250 -16.478 1.00 83.38 420 SER A N 1
ATOM 3183 C CA . SER A 1 420 ? 60.407 32.917 -16.710 1.00 83.38 420 SER A CA 1
ATOM 3184 C C . SER A 1 420 ? 61.500 32.235 -15.891 1.00 83.38 420 SER A C 1
ATOM 3186 O O . SER A 1 420 ? 61.392 32.170 -14.670 1.00 83.38 420 SER A O 1
ATOM 3188 N N . MET A 1 421 ? 62.538 31.713 -16.543 1.00 79.94 421 MET A N 1
ATOM 3189 C CA . MET A 1 421 ? 63.703 31.119 -15.886 1.00 79.94 421 MET A CA 1
ATOM 3190 C C . MET A 1 421 ? 64.955 31.902 -16.261 1.00 79.94 421 MET A C 1
ATOM 3192 O O . MET A 1 421 ? 65.601 31.584 -17.255 1.00 79.94 421 MET A O 1
ATOM 3196 N N . SER A 1 422 ? 65.292 32.906 -15.455 1.00 80.19 422 SER A N 1
ATOM 3197 C CA . SER A 1 422 ? 66.424 33.806 -15.704 1.00 80.19 422 SER A CA 1
ATOM 3198 C C . SER A 1 422 ? 67.575 33.514 -14.727 1.00 80.19 422 SER A C 1
ATOM 3200 O O . SER A 1 422 ? 67.848 34.275 -13.798 1.00 80.19 422 SER A O 1
ATOM 3202 N N . PHE A 1 423 ? 68.236 32.367 -14.900 1.00 83.81 423 PHE A N 1
ATOM 3203 C CA . PHE A 1 423 ? 69.405 31.916 -14.133 1.00 83.81 423 PHE A CA 1
ATOM 3204 C C . PHE A 1 423 ? 70.696 32.133 -14.940 1.00 83.81 423 PHE A C 1
ATOM 3206 O O . PHE A 1 423 ? 71.330 31.187 -15.412 1.00 83.81 423 PHE A O 1
ATOM 3213 N N . ALA A 1 424 ? 71.076 33.401 -15.119 1.00 77.12 424 ALA A N 1
ATOM 3214 C CA . ALA A 1 424 ? 72.252 33.792 -15.905 1.00 77.12 424 ALA A CA 1
ATOM 3215 C C . ALA A 1 424 ? 73.604 33.439 -15.241 1.00 77.12 424 ALA A C 1
ATOM 3217 O O . ALA A 1 424 ? 74.616 33.322 -15.927 1.00 77.12 424 ALA A O 1
ATOM 3218 N N . ASN A 1 425 ? 73.625 33.255 -13.917 1.00 79.19 425 ASN A N 1
ATOM 3219 C CA . ASN A 1 425 ? 74.814 32.881 -13.141 1.00 79.19 425 ASN A CA 1
ATOM 3220 C C . ASN A 1 425 ? 74.753 31.401 -12.725 1.00 79.19 425 ASN A C 1
ATOM 3222 O O . ASN A 1 425 ? 73.674 30.812 -12.713 1.00 79.19 425 ASN A O 1
ATOM 3226 N N . GLU A 1 426 ? 75.889 30.811 -12.342 1.00 80.75 426 GLU A N 1
ATOM 3227 C CA . GLU A 1 426 ? 75.961 29.435 -11.827 1.00 80.75 426 GLU A CA 1
ATOM 3228 C C . GLU A 1 426 ? 75.110 29.274 -10.555 1.00 80.75 426 GLU A C 1
ATOM 3230 O O . GLU A 1 426 ? 75.519 29.665 -9.462 1.00 80.75 426 GLU A O 1
ATOM 3235 N N . THR A 1 427 ? 73.907 28.709 -10.700 1.00 85.44 427 THR A N 1
ATOM 3236 C CA . THR A 1 427 ? 72.968 28.495 -9.588 1.00 85.44 427 THR A CA 1
ATOM 3237 C C . THR A 1 427 ? 72.872 27.015 -9.236 1.00 85.44 427 THR A C 1
ATOM 3239 O O . THR A 1 427 ? 72.819 26.181 -10.141 1.00 85.44 427 THR A O 1
ATOM 3242 N N . PRO A 1 428 ? 72.866 26.645 -7.945 1.00 89.19 428 PRO A N 1
ATOM 3243 C CA . PRO A 1 428 ? 72.742 25.249 -7.556 1.00 89.19 428 PRO A CA 1
ATOM 3244 C C . PRO A 1 428 ? 71.351 24.718 -7.923 1.00 89.19 428 PRO A C 1
ATOM 3246 O O . PRO A 1 428 ? 70.340 25.401 -7.738 1.00 89.19 428 PRO A O 1
ATOM 3249 N N . LEU A 1 429 ? 71.300 23.473 -8.405 1.00 87.06 429 LEU A N 1
ATOM 3250 C CA . LEU A 1 429 ? 70.061 22.801 -8.813 1.00 87.06 429 LEU A CA 1
ATOM 3251 C C . LEU A 1 429 ? 68.962 22.883 -7.741 1.00 87.06 429 LEU A C 1
ATOM 3253 O O . LEU A 1 429 ? 67.793 23.086 -8.066 1.00 87.06 429 LEU A O 1
ATOM 3257 N N . GLU A 1 430 ? 69.327 22.765 -6.464 1.00 88.44 430 GLU A N 1
ATOM 3258 C CA . GLU A 1 430 ? 68.388 22.858 -5.344 1.00 88.44 430 GLU A CA 1
ATOM 3259 C C . GLU A 1 430 ? 67.583 24.170 -5.336 1.00 88.44 430 GLU A C 1
ATOM 3261 O O . GLU A 1 430 ? 66.366 24.152 -5.124 1.00 88.44 430 GLU A O 1
ATOM 3266 N N . ASP A 1 431 ? 68.235 25.301 -5.602 1.00 87.38 431 ASP A N 1
ATOM 3267 C CA . ASP A 1 431 ? 67.590 26.614 -5.566 1.00 87.38 431 ASP A CA 1
ATOM 3268 C C . ASP A 1 431 ? 66.680 26.824 -6.778 1.00 87.38 431 ASP A C 1
ATOM 3270 O O . ASP A 1 431 ? 65.597 27.403 -6.650 1.00 87.38 431 ASP A O 1
ATOM 3274 N N . VAL A 1 432 ? 67.041 26.249 -7.928 1.00 86.88 432 VAL A N 1
ATOM 3275 C CA . VAL A 1 432 ? 66.175 26.247 -9.112 1.00 86.88 432 VAL A CA 1
ATOM 3276 C C . VAL A 1 432 ? 64.917 25.407 -8.876 1.00 86.88 432 VAL A C 1
ATOM 3278 O O . VAL A 1 432 ? 63.810 25.831 -9.210 1.00 86.88 432 VAL A O 1
ATOM 3281 N N . LEU A 1 433 ? 65.037 24.239 -8.242 1.00 87.94 433 LEU A N 1
ATOM 3282 C CA . LEU A 1 433 ? 63.877 23.400 -7.923 1.00 87.94 433 LEU A CA 1
ATOM 3283 C C . LEU A 1 433 ? 62.958 24.055 -6.882 1.00 87.94 433 LEU A C 1
ATOM 3285 O O . LEU A 1 433 ? 61.731 23.960 -6.994 1.00 87.94 433 LEU A O 1
ATOM 3289 N N . LYS A 1 434 ? 63.524 24.769 -5.900 1.00 88.19 434 LYS A N 1
ATOM 3290 C CA . LYS A 1 434 ? 62.749 25.592 -4.957 1.00 88.19 434 LYS A CA 1
ATOM 3291 C C . LYS A 1 434 ? 62.018 26.727 -5.673 1.00 88.19 434 LYS A C 1
ATOM 3293 O O . LYS A 1 434 ? 60.843 26.946 -5.381 1.00 88.19 434 LYS A O 1
ATOM 3298 N N . TYR A 1 435 ? 62.675 27.391 -6.625 1.00 88.31 435 TYR A N 1
ATOM 3299 C CA . TYR A 1 435 ? 62.058 28.426 -7.454 1.00 88.31 435 TYR A CA 1
ATOM 3300 C C . TYR A 1 435 ? 60.907 27.874 -8.301 1.00 88.31 435 TYR A C 1
ATOM 3302 O O . TYR A 1 435 ? 59.829 28.453 -8.325 1.00 88.31 435 TYR A O 1
ATOM 3310 N N . ILE A 1 436 ? 61.070 26.712 -8.938 1.00 86.75 436 ILE A N 1
ATOM 3311 C CA . ILE A 1 436 ? 59.988 26.084 -9.713 1.00 86.75 436 ILE A CA 1
ATOM 3312 C C . ILE A 1 436 ? 58.805 25.742 -8.803 1.00 86.75 436 ILE A C 1
ATOM 3314 O O . ILE A 1 436 ? 57.647 25.966 -9.162 1.00 86.75 436 ILE A O 1
ATOM 3318 N N . LYS A 1 437 ? 59.076 25.233 -7.597 1.00 87.19 437 LYS A N 1
ATOM 3319 C CA . LYS A 1 437 ? 58.027 24.940 -6.620 1.00 87.19 437 LYS A CA 1
ATOM 3320 C C . LYS A 1 437 ? 57.294 26.201 -6.162 1.00 87.19 437 LYS A C 1
ATOM 3322 O O . LYS A 1 437 ? 56.091 26.110 -5.948 1.00 87.19 437 LYS A O 1
ATOM 3327 N N . SER A 1 438 ? 57.969 27.344 -6.007 1.00 85.12 438 SER A N 1
ATOM 3328 C CA . SER A 1 438 ? 57.331 28.611 -5.617 1.00 85.12 438 SER A CA 1
ATOM 3329 C C . SER A 1 438 ? 56.604 29.293 -6.780 1.00 85.12 438 SER A C 1
ATOM 3331 O O . SER A 1 438 ? 55.473 29.734 -6.606 1.00 85.12 438 SER A O 1
ATOM 3333 N N . ALA A 1 439 ? 57.193 29.310 -7.975 1.00 84.31 439 ALA A N 1
ATOM 3334 C CA . ALA A 1 439 ? 56.613 29.907 -9.177 1.00 84.31 439 ALA A CA 1
ATOM 3335 C C . ALA A 1 439 ? 55.354 29.172 -9.669 1.00 84.31 439 ALA A C 1
ATOM 3337 O O . ALA A 1 439 ? 54.504 29.773 -10.313 1.00 84.31 439 ALA A O 1
ATOM 3338 N N . THR A 1 440 ? 55.209 27.884 -9.339 1.00 83.69 440 THR A N 1
ATOM 3339 C CA . THR A 1 440 ? 54.029 27.067 -9.687 1.00 83.69 440 THR A CA 1
ATOM 3340 C C . THR A 1 440 ? 52.958 27.025 -8.587 1.00 83.69 440 THR A C 1
ATOM 3342 O O . THR A 1 440 ? 52.002 26.240 -8.676 1.00 83.69 440 THR A O 1
ATOM 3345 N N . GLN A 1 441 ? 53.109 27.828 -7.523 1.00 83.81 441 GLN A N 1
ATOM 3346 C CA . GLN A 1 441 ? 52.094 27.953 -6.473 1.00 83.81 441 GLN A CA 1
ATOM 3347 C C . GLN A 1 441 ? 50.863 28.669 -7.015 1.00 83.81 441 GLN A C 1
ATOM 3349 O O . GLN A 1 441 ? 50.955 29.710 -7.657 1.00 83.81 441 GLN A O 1
ATOM 3354 N N . GLY A 1 442 ? 49.697 28.094 -6.734 1.00 76.38 442 GLY A N 1
ATOM 3355 C CA . GLY A 1 442 ? 48.412 28.676 -7.095 1.00 76.38 442 GLY A CA 1
ATOM 3356 C C . GLY A 1 442 ? 47.587 28.984 -5.847 1.00 76.38 442 GLY A C 1
ATOM 3357 O O . GLY A 1 442 ? 47.928 28.515 -4.762 1.00 76.38 442 GLY A O 1
ATOM 3358 N N . PRO A 1 443 ? 46.452 29.689 -5.988 1.00 74.19 443 PRO A N 1
ATOM 3359 C CA . PRO A 1 443 ? 45.585 30.056 -4.863 1.00 74.19 443 PRO A CA 1
ATOM 3360 C C . PRO A 1 443 ? 45.134 28.873 -3.987 1.00 74.19 443 PRO A C 1
ATOM 3362 O O . PRO A 1 443 ? 44.873 29.058 -2.805 1.00 74.19 443 PRO A O 1
ATOM 3365 N N . ASN A 1 444 ? 45.074 27.664 -4.561 1.00 68.19 444 ASN A N 1
ATOM 3366 C CA . ASN A 1 444 ? 44.584 26.448 -3.906 1.00 68.19 444 ASN A CA 1
ATOM 3367 C C . ASN A 1 444 ? 45.625 25.308 -3.830 1.00 68.19 444 ASN A C 1
ATOM 3369 O O . ASN A 1 444 ? 45.275 24.215 -3.398 1.00 68.19 444 ASN A O 1
ATOM 3373 N N . ASP A 1 445 ? 46.883 25.528 -4.241 1.00 74.00 445 ASP A N 1
ATOM 3374 C CA . ASP A 1 445 ? 47.907 24.472 -4.332 1.00 74.00 445 ASP A CA 1
ATOM 3375 C C . ASP A 1 445 ? 49.295 24.953 -3.880 1.00 74.00 445 ASP A C 1
ATOM 3377 O O . ASP A 1 445 ? 49.773 26.002 -4.306 1.00 74.00 445 ASP A O 1
ATOM 3381 N N . THR A 1 446 ? 50.020 24.112 -3.136 1.00 74.50 446 THR A N 1
ATOM 3382 C CA . THR A 1 446 ? 51.374 24.386 -2.600 1.00 74.50 446 THR A CA 1
ATOM 3383 C C . THR A 1 446 ? 52.511 24.274 -3.643 1.00 74.50 446 THR A C 1
ATOM 3385 O O . THR A 1 446 ? 53.677 24.094 -3.285 1.00 74.50 446 THR A O 1
ATOM 3388 N N . GLY A 1 447 ? 52.192 24.375 -4.938 1.00 78.44 447 GLY A N 1
ATOM 3389 C CA . GLY A 1 447 ? 53.136 24.187 -6.049 1.00 78.44 447 GLY A CA 1
ATOM 3390 C C . GLY A 1 447 ? 53.306 22.725 -6.472 1.00 78.44 447 GLY A C 1
ATOM 3391 O O . GLY A 1 447 ? 52.737 21.814 -5.865 1.00 78.44 447 GLY A O 1
ATOM 3392 N N . ILE A 1 448 ? 54.060 22.484 -7.549 1.00 85.38 448 ILE A N 1
ATOM 3393 C CA . ILE A 1 448 ? 54.309 21.119 -8.038 1.00 85.38 448 ILE A CA 1
ATOM 3394 C C . ILE A 1 448 ? 55.164 20.356 -7.004 1.00 85.38 448 ILE A C 1
ATOM 3396 O O . ILE A 1 448 ? 56.233 20.839 -6.621 1.00 85.38 448 ILE A O 1
ATOM 3400 N N . PRO A 1 449 ? 54.737 19.169 -6.528 1.00 84.50 449 PRO A N 1
ATOM 3401 C CA . PRO A 1 449 ? 55.564 18.341 -5.659 1.00 84.50 449 PRO A CA 1
ATOM 3402 C C . PRO A 1 449 ? 56.705 17.720 -6.473 1.00 84.50 449 PRO A C 1
ATOM 3404 O O . PRO A 1 449 ? 56.471 16.888 -7.346 1.00 84.50 449 PRO A O 1
ATOM 3407 N N . ILE A 1 450 ? 57.938 18.133 -6.180 1.00 86.56 450 ILE A N 1
ATOM 3408 C CA . ILE A 1 450 ? 59.150 17.657 -6.852 1.00 86.56 450 ILE A CA 1
ATOM 3409 C C . ILE A 1 450 ? 59.908 16.738 -5.894 1.00 86.56 450 ILE A C 1
ATOM 3411 O O . ILE A 1 450 ? 60.228 17.134 -4.773 1.00 86.56 450 ILE A O 1
ATOM 3415 N N . TYR A 1 451 ? 60.200 15.523 -6.349 1.00 86.69 451 TYR A N 1
ATOM 3416 C CA . TYR A 1 451 ? 61.136 14.600 -5.716 1.00 86.69 451 TYR A CA 1
ATOM 3417 C C . TYR A 1 451 ? 62.266 14.329 -6.703 1.00 86.69 451 TYR A C 1
ATOM 3419 O O . TYR A 1 451 ? 62.006 14.065 -7.876 1.00 86.69 451 TYR A O 1
ATOM 3427 N N . VAL A 1 452 ? 63.503 14.416 -6.230 1.00 85.62 452 VAL A N 1
ATOM 3428 C CA . VAL A 1 452 ? 64.691 14.104 -7.024 1.00 85.62 452 VAL A CA 1
ATOM 3429 C C . VAL A 1 452 ? 65.266 12.803 -6.494 1.00 85.62 452 VAL A C 1
ATOM 3431 O O . VAL A 1 452 ? 65.444 12.654 -5.285 1.00 85.62 452 VAL A O 1
ATOM 3434 N N . ASP A 1 453 ? 65.546 11.878 -7.402 1.00 86.19 453 ASP A N 1
ATOM 3435 C CA . ASP A 1 453 ? 66.126 10.588 -7.063 1.00 86.19 453 ASP A CA 1
ATOM 3436 C C . ASP A 1 453 ? 67.625 10.742 -6.731 1.00 86.19 453 ASP A C 1
ATOM 3438 O O . ASP A 1 453 ? 68.398 11.176 -7.593 1.00 86.19 453 ASP A O 1
ATOM 3442 N N . PRO A 1 454 ? 68.065 10.413 -5.501 1.00 84.31 454 PRO A N 1
ATOM 3443 C CA . PRO A 1 454 ? 69.473 10.505 -5.126 1.00 84.31 454 PRO A CA 1
ATOM 3444 C C . PRO A 1 454 ? 70.366 9.523 -5.898 1.00 84.31 454 PRO A C 1
ATOM 3446 O O . PRO A 1 454 ? 71.541 9.826 -6.096 1.00 84.31 454 PRO A O 1
ATOM 3449 N N . VAL A 1 455 ? 69.834 8.381 -6.354 1.00 85.88 455 VAL A N 1
ATOM 3450 C CA . VAL A 1 455 ? 70.605 7.393 -7.128 1.00 85.88 455 VAL A CA 1
ATOM 3451 C C . VAL A 1 455 ? 70.880 7.924 -8.533 1.00 85.88 455 VAL A C 1
ATOM 3453 O O . VAL A 1 455 ? 72.025 7.905 -8.974 1.00 85.88 455 VAL A O 1
ATOM 3456 N N . GLY A 1 456 ? 69.870 8.499 -9.193 1.00 84.06 456 GLY A N 1
ATOM 3457 C CA . GLY A 1 456 ? 70.030 9.102 -10.522 1.00 84.06 456 GLY A CA 1
ATOM 3458 C C . GLY A 1 456 ? 71.014 10.279 -10.547 1.00 84.06 456 GLY A C 1
ATOM 3459 O O . GLY A 1 456 ? 71.773 10.432 -11.500 1.00 84.06 456 GLY A O 1
ATOM 3460 N N . LEU A 1 457 ? 71.070 11.082 -9.477 1.00 84.00 457 LEU A N 1
ATOM 3461 C CA . LEU A 1 457 ? 72.095 12.124 -9.336 1.00 84.00 457 LEU A CA 1
ATOM 3462 C C . LEU A 1 457 ? 73.507 11.533 -9.204 1.00 84.00 457 LEU A C 1
ATOM 3464 O O . LEU A 1 457 ? 74.444 12.048 -9.810 1.00 84.00 457 LEU A O 1
ATOM 3468 N N . GLN A 1 458 ? 73.657 10.443 -8.446 1.00 84.12 458 GLN A N 1
ATOM 3469 C CA . GLN A 1 458 ? 74.940 9.769 -8.255 1.00 84.12 458 GLN A CA 1
ATOM 3470 C C . GLN A 1 458 ? 75.445 9.101 -9.543 1.00 84.12 458 GLN A C 1
ATOM 3472 O O . GLN A 1 458 ? 76.638 9.179 -9.829 1.00 84.12 458 GLN A O 1
ATOM 3477 N N . GLU A 1 459 ? 74.556 8.493 -10.333 1.00 84.69 459 GLU A N 1
ATOM 3478 C CA . GLU A 1 459 ? 74.876 7.917 -11.649 1.00 84.69 459 GLU A CA 1
ATOM 3479 C C . GLU A 1 459 ? 75.341 8.977 -12.657 1.00 84.69 459 GLU A C 1
ATOM 3481 O O . GLU A 1 459 ? 76.221 8.706 -13.471 1.00 84.69 459 GLU A O 1
ATOM 3486 N N . ALA A 1 460 ? 74.800 10.195 -12.571 1.00 81.44 460 ALA A N 1
ATOM 3487 C CA . ALA A 1 460 ? 75.240 11.340 -13.367 1.00 81.44 460 ALA A CA 1
ATOM 3488 C C . ALA A 1 460 ? 76.513 12.024 -12.815 1.00 81.44 460 ALA A C 1
ATOM 3490 O O . ALA A 1 460 ? 76.954 13.038 -13.357 1.00 81.44 460 ALA A O 1
ATOM 3491 N N . GLU A 1 461 ? 77.095 11.511 -11.723 1.00 83.31 461 GLU A N 1
ATOM 3492 C CA . GLU A 1 461 ? 78.206 12.128 -10.981 1.00 83.31 461 GLU A CA 1
ATOM 3493 C C . GLU A 1 461 ? 77.903 13.577 -10.528 1.00 83.31 461 GLU A C 1
ATOM 3495 O O . GLU A 1 461 ? 78.798 14.421 -10.422 1.00 83.31 461 GLU A O 1
ATOM 3500 N N . LYS A 1 462 ? 76.625 13.888 -10.254 1.00 85.38 462 LYS A N 1
ATOM 3501 C CA . LYS A 1 462 ? 76.143 15.210 -9.815 1.00 85.38 462 LYS A CA 1
ATOM 3502 C C . LYS A 1 462 ? 75.558 15.171 -8.405 1.00 85.38 462 LYS A C 1
ATOM 3504 O O . LYS A 1 462 ? 75.185 14.137 -7.863 1.00 85.38 462 LYS A O 1
ATOM 3509 N N . THR A 1 463 ? 75.445 16.348 -7.800 1.00 84.25 463 THR A N 1
ATOM 3510 C CA . THR A 1 463 ? 74.805 16.550 -6.495 1.00 84.25 463 THR A CA 1
ATOM 3511 C C . THR A 1 463 ? 73.788 17.688 -6.576 1.00 84.25 463 THR A C 1
ATOM 3513 O O . THR A 1 463 ? 73.756 18.443 -7.547 1.00 84.25 463 THR A O 1
ATOM 3516 N N . MET A 1 464 ? 72.971 17.858 -5.531 1.00 82.69 464 MET A N 1
ATOM 3517 C CA . MET A 1 464 ? 72.003 18.965 -5.416 1.00 82.69 464 MET A CA 1
ATOM 3518 C C . MET A 1 464 ? 72.636 20.364 -5.497 1.00 82.69 464 MET A C 1
ATOM 3520 O O . MET A 1 464 ? 71.951 21.343 -5.787 1.00 82.69 464 MET A O 1
ATOM 3524 N N . THR A 1 465 ? 73.947 20.454 -5.272 1.00 84.56 465 THR A N 1
ATOM 3525 C CA . THR A 1 465 ? 74.735 21.686 -5.353 1.00 84.56 465 THR A CA 1
ATOM 3526 C C . THR A 1 465 ? 75.399 21.883 -6.716 1.00 84.56 465 THR A C 1
ATOM 3528 O O . THR A 1 465 ? 76.158 22.834 -6.877 1.00 84.56 465 THR A O 1
ATOM 3531 N N . SER A 1 466 ? 75.172 20.989 -7.686 1.00 85.00 466 SER A N 1
ATOM 3532 C CA . SER A 1 466 ? 75.730 21.139 -9.031 1.00 85.00 466 SER A CA 1
ATOM 3533 C C . SER A 1 466 ? 75.214 22.435 -9.663 1.00 85.00 466 SER A C 1
ATOM 3535 O O . SER A 1 466 ? 73.995 22.645 -9.665 1.00 85.00 466 SER A O 1
ATOM 3537 N N . PRO A 1 467 ? 76.102 23.293 -10.198 1.00 83.88 467 PRO A N 1
ATOM 3538 C CA . PRO A 1 467 ? 75.696 24.540 -10.822 1.00 83.88 467 PRO A CA 1
ATOM 3539 C C . PRO A 1 467 ? 75.010 24.275 -12.163 1.00 83.88 467 PRO A C 1
ATOM 3541 O O . PRO A 1 467 ? 75.423 23.393 -12.921 1.00 83.88 467 PRO A O 1
ATOM 3544 N N . VAL A 1 468 ? 73.971 25.054 -12.452 1.00 83.75 468 VAL A N 1
ATOM 3545 C CA . VAL A 1 468 ? 73.253 25.059 -13.727 1.00 83.75 468 VAL A CA 1
ATOM 3546 C C . VAL A 1 468 ? 73.024 26.501 -14.174 1.00 83.75 468 VAL A C 1
ATOM 3548 O O . VAL A 1 468 ? 72.828 27.392 -13.342 1.00 83.75 468 VAL A O 1
ATOM 3551 N N . THR A 1 469 ? 73.061 26.729 -15.488 1.00 84.38 469 THR A N 1
ATOM 3552 C CA . THR A 1 469 ? 72.847 28.042 -16.106 1.00 84.38 469 THR A CA 1
ATOM 3553 C C . THR A 1 469 ? 71.761 27.944 -17.176 1.00 84.38 469 THR A C 1
ATOM 3555 O O . THR A 1 469 ? 71.810 27.112 -18.086 1.00 84.38 469 THR A O 1
ATOM 3558 N N . LEU A 1 470 ? 70.723 28.770 -17.060 1.00 83.69 470 LEU A N 1
ATOM 3559 C CA . LEU A 1 470 ? 69.617 28.796 -18.015 1.00 83.69 470 LEU A CA 1
ATOM 3560 C C . LEU A 1 470 ? 68.954 30.168 -17.993 1.00 83.69 470 LEU A C 1
ATOM 3562 O O . LEU A 1 470 ? 68.436 30.565 -16.958 1.00 83.69 470 LEU A O 1
ATOM 3566 N N . ASP A 1 471 ? 68.927 30.853 -19.132 1.00 83.62 471 ASP A N 1
ATOM 3567 C CA . ASP A 1 471 ? 68.264 32.149 -19.280 1.00 83.62 471 ASP A CA 1
ATOM 3568 C C . ASP A 1 471 ? 67.249 32.072 -20.428 1.00 83.62 471 ASP A C 1
ATOM 3570 O O . ASP A 1 471 ? 67.601 32.176 -21.604 1.00 83.62 471 ASP A O 1
ATOM 3574 N N . LEU A 1 472 ? 65.999 31.743 -20.090 1.00 83.56 472 LEU A N 1
ATOM 3575 C CA . LEU A 1 472 ? 64.890 31.581 -21.030 1.00 83.56 472 LEU A CA 1
ATOM 3576 C C . LEU A 1 472 ? 63.597 32.146 -20.435 1.00 83.56 472 LEU A C 1
ATOM 3578 O O . LEU A 1 472 ? 63.129 31.703 -19.384 1.00 83.56 472 LEU A O 1
ATOM 3582 N N . GLU A 1 473 ? 62.962 33.059 -21.166 1.00 82.75 473 GLU A N 1
ATOM 3583 C CA . GLU A 1 473 ? 61.703 33.694 -20.772 1.00 82.75 473 GLU A CA 1
ATOM 3584 C C . GLU A 1 473 ? 60.550 33.258 -21.687 1.00 82.75 473 GLU A C 1
ATOM 3586 O O . GLU A 1 473 ? 60.720 33.069 -22.892 1.00 82.75 473 GLU A O 1
ATOM 3591 N N . GLY A 1 474 ? 59.353 33.078 -21.120 1.00 79.25 474 GLY A N 1
ATOM 3592 C CA . GLY A 1 474 ? 58.132 32.801 -21.891 1.00 79.25 474 GLY A CA 1
ATOM 3593 C C . GLY A 1 474 ? 58.010 31.387 -22.481 1.00 79.25 474 GLY A C 1
ATOM 3594 O O . GLY A 1 474 ? 57.117 31.141 -23.293 1.00 79.25 474 GLY A O 1
ATOM 3595 N N . VAL A 1 475 ? 58.868 30.445 -22.081 1.00 86.94 475 VAL A N 1
ATOM 3596 C CA . VAL A 1 475 ? 58.837 29.047 -22.546 1.00 86.94 475 VAL A CA 1
ATOM 3597 C C . VAL A 1 475 ? 58.143 28.150 -21.500 1.00 86.94 475 VAL A C 1
ATOM 3599 O O . VAL A 1 475 ? 58.346 28.359 -20.302 1.00 86.94 475 VAL A O 1
ATOM 3602 N N . PRO A 1 476 ? 57.343 27.136 -21.904 1.00 89.75 476 PRO A N 1
ATOM 3603 C CA . PRO A 1 476 ? 56.697 26.211 -20.968 1.00 89.75 476 PRO A CA 1
ATOM 3604 C C . PRO A 1 476 ? 57.677 25.512 -20.022 1.00 89.75 476 PRO A C 1
ATOM 3606 O O . PRO A 1 476 ? 58.721 25.017 -20.468 1.00 89.75 476 PRO A O 1
ATOM 3609 N N . LEU A 1 477 ? 57.292 25.378 -18.748 1.00 89.38 477 LEU A N 1
ATOM 3610 C CA . LEU A 1 477 ? 58.096 24.752 -17.691 1.00 89.38 477 LEU A CA 1
ATOM 3611 C C . LEU A 1 477 ? 58.603 23.347 -18.060 1.00 89.38 477 LEU A C 1
ATOM 3613 O O . LEU A 1 477 ? 59.759 23.014 -17.807 1.00 89.38 477 LEU A O 1
ATOM 3617 N N . LYS A 1 478 ? 57.785 22.516 -18.719 1.00 88.81 478 LYS A N 1
ATOM 3618 C CA . LYS A 1 478 ? 58.204 21.174 -19.168 1.00 88.81 478 LYS A CA 1
ATOM 3619 C C . LYS A 1 478 ? 59.415 21.200 -20.100 1.00 88.81 478 LYS A C 1
ATOM 3621 O O . LYS A 1 478 ? 60.188 20.243 -20.139 1.00 88.81 478 LYS A O 1
ATOM 3626 N N . THR A 1 479 ? 59.547 22.259 -20.892 1.00 88.88 479 THR A N 1
ATOM 3627 C CA . THR A 1 479 ? 60.585 22.394 -21.912 1.00 88.88 479 THR A CA 1
ATOM 3628 C C . THR A 1 479 ? 61.851 22.952 -21.283 1.00 88.88 479 THR A C 1
ATOM 3630 O O . THR A 1 479 ? 62.926 22.395 -21.489 1.00 88.88 479 THR A O 1
ATOM 3633 N N . THR A 1 480 ? 61.724 24.001 -20.474 1.00 87.88 480 THR A N 1
ATOM 3634 C CA . THR A 1 480 ? 62.851 24.626 -19.773 1.00 87.88 480 THR A CA 1
ATOM 3635 C C . THR A 1 480 ? 63.458 23.696 -18.723 1.00 87.88 480 THR A C 1
ATOM 3637 O O . THR A 1 480 ? 64.673 23.524 -18.715 1.00 87.88 480 THR A O 1
ATOM 3640 N N . LEU A 1 481 ? 62.644 22.977 -17.938 1.00 88.00 481 LEU A N 1
ATOM 3641 C CA . LEU A 1 481 ? 63.129 21.959 -16.994 1.00 88.00 481 LEU A CA 1
ATOM 3642 C C . LEU A 1 481 ? 63.881 20.827 -17.708 1.00 88.00 481 LEU A C 1
ATOM 3644 O O . LEU A 1 481 ? 64.915 20.369 -17.233 1.00 88.00 481 LEU A O 1
ATOM 3648 N N . ARG A 1 482 ? 63.401 20.389 -18.877 1.00 89.06 482 ARG A N 1
ATOM 3649 C CA . ARG A 1 482 ? 64.096 19.371 -19.678 1.00 89.06 482 ARG A CA 1
ATOM 3650 C C . ARG A 1 482 ? 65.454 19.865 -20.173 1.00 89.06 482 ARG A C 1
ATOM 3652 O O . ARG A 1 482 ? 66.411 19.100 -20.159 1.00 89.06 482 ARG A O 1
ATOM 3659 N N . LEU A 1 483 ? 65.532 21.115 -20.632 1.00 87.81 483 LEU A N 1
ATOM 3660 C CA . LEU A 1 483 ? 66.790 21.720 -21.074 1.00 87.81 483 LEU A CA 1
ATOM 3661 C C . LEU A 1 483 ? 67.780 21.857 -19.917 1.00 87.81 483 LEU A C 1
ATOM 3663 O O . LEU A 1 483 ? 68.951 21.545 -20.098 1.00 87.81 483 LEU A O 1
ATOM 3667 N N . LEU A 1 484 ? 67.290 22.255 -18.743 1.00 86.38 484 LEU A N 1
ATOM 3668 C CA . LEU A 1 484 ? 68.072 22.364 -17.517 1.00 86.38 484 LEU A CA 1
ATOM 3669 C C . LEU A 1 484 ? 68.672 21.012 -17.118 1.00 86.38 484 LEU A C 1
ATOM 3671 O O . LEU A 1 484 ? 69.882 20.891 -16.955 1.00 86.38 484 LEU A O 1
ATOM 3675 N N . LEU A 1 485 ? 67.837 19.975 -17.024 1.00 86.75 485 LEU A N 1
ATOM 3676 C CA . LEU A 1 485 ? 68.281 18.637 -16.632 1.00 86.75 485 LEU A CA 1
ATOM 3677 C C . LEU A 1 485 ? 69.232 18.011 -17.663 1.00 86.75 485 LEU A C 1
ATOM 3679 O O . LEU A 1 485 ? 70.166 17.324 -17.277 1.00 86.75 485 LEU A O 1
ATOM 3683 N N . LYS A 1 486 ? 69.074 18.313 -18.958 1.00 87.12 486 LYS A N 1
ATOM 3684 C CA . LYS A 1 486 ? 69.990 17.839 -20.011 1.00 87.12 486 LYS A CA 1
ATOM 3685 C C . LYS A 1 486 ? 71.430 18.340 -19.835 1.00 87.12 486 LYS A C 1
ATOM 3687 O O . LYS A 1 486 ? 72.354 17.698 -20.320 1.00 87.12 486 LYS A O 1
ATOM 3692 N N . GLN A 1 487 ? 71.641 19.479 -19.175 1.00 81.94 487 GLN A N 1
ATOM 3693 C CA . GLN A 1 487 ? 72.994 19.961 -18.872 1.00 81.94 487 GLN A CA 1
ATOM 3694 C C . GLN A 1 487 ? 73.688 19.117 -17.790 1.00 81.94 487 GLN A C 1
ATOM 3696 O O . GLN A 1 487 ? 74.911 19.155 -17.676 1.00 81.94 487 GLN A O 1
ATOM 3701 N N . LEU A 1 488 ? 72.917 18.365 -16.998 1.00 78.12 488 LEU A N 1
ATOM 3702 C CA . LEU A 1 488 ? 73.414 17.564 -15.882 1.00 78.12 488 LEU A CA 1
ATOM 3703 C C . LEU A 1 488 ? 73.741 16.113 -16.261 1.00 78.12 488 LEU A C 1
ATOM 3705 O O . LEU A 1 488 ? 74.491 15.486 -15.516 1.00 78.12 488 LEU A O 1
ATOM 3709 N N . GLY A 1 489 ? 73.250 15.616 -17.402 1.00 69.50 489 GLY A N 1
ATOM 3710 C CA . GLY A 1 489 ? 73.479 14.248 -17.889 1.00 69.50 489 GLY A CA 1
ATOM 3711 C C . GLY A 1 489 ? 72.262 13.675 -18.589 1.00 69.50 489 GLY A C 1
ATOM 3712 O O . GLY A 1 489 ? 71.196 13.629 -17.938 1.00 69.50 489 GLY A O 1
#

Foldseek 3Di:
DDDDDDDDDDDDDDDDDDDDDDDDDDDDPDDPPVLVVLQVQLVVCVVVVNNVSSLVSLVVSCVVPVPPPSSVVSVVVSVVVVVVVVDDDDDDDDDDDDDDDDDDDDDDDDDDDDDDDDDDDDDDDDDDDDDDDDDDDDDDDDDDDDDDDDDDDDDDDDDDDVPVVVLVVVQVVVLVVLVVVLVVLQVVLVVCLVVVNLVVSLVSLVVNLVVLVPDPSYDPVSSVVSNVVSVVSNVVSVVSNVVSVVVVVVVVVVVVVVVVVVVVVVLLVVLVVLLVVLVVLLVVLVVQLVVLLVVCVLPDDLCVSLVSLVVSLVSLVVNCVSPVPDPSSVVSNVVSVVVSVVSSVVSVVVVCVVVVVVVVVVVVVVVPDDPPVDPPDDDDPVVVVVVVVVCCVVCVVVPPVDPDDPVRVLLVVLQQFWDFDAQADFAFQLVVVVVQQVRQDDPPDSRDDDDDDPVVCVVLVHDSRGTWHDGDGRGGNNVRVVVRVVVSD

Secondary structure (DSSP, 8-state):
----------------------------PPPPPHHHHHHHHHHHHHHTT-HHHHHHHHHHHHHH-TT-HHHHHHHHHHHHHHHHTT--------PPPPPPPP-PPPP-----------------PPP-----------------PPP------------TTSHHHHHHHHHHHHHHHHHHHHHHHHHHHHHHHHTT-HHHHHHHHHHHHHHHHH--SS-HHHHHHHHHHHHHHHHHHHHHHHHHHHHHHHHHHHHHHHHHHHHHHHHHHHHHHHHHHHHHHHHHHHHHHHHHHHHHTT-S-HHHHHHHHHHHHHHHHHHHHH-TT-HHHHHHHHHHHHHHHHHHHHHHHHHHHHHHHHHHHHHHHHHSPPPTTS---PPPHHHHHHHHHHHHHHHTTT--SS---HHHHHHHHHHHSB--EEEEEEEEHHHHHHHHHHHT-BTTB--------HHHHHHTT--TT-EEEEEE-S-BHHHHHHHHHHTT-

Sequence (489 aa):
MSRTARLWKGVGALMLGGLLLSGVTARAAEPPPLTRQLTELGRQALAQGEPTQARTFFLKALQIDSNNDEAQRALSRLARVRRVAFQEPDASGATMPAPGPAAAPPAGESPAPAPADSPDAPATPAEPAAPNAAVPPAEEPILGVPAPAAEGVPAVERPAQATLEETSRMADILRQQLTSDIRQRQQEAFNLVNSGQPEAALNTLRLAQTVVRSATDVDEPTRNALDRALQAQILGTVRAEERITQDRAEALRREASAEQQLRGLDLLQRNQQTVSTMMVQFDSLMAQGQYNVLYAGGMGDIVATTAPFYEARMLAQRARALAPSHAAPRAGVFVAQTMGFLAQELAYEQLKEFRFMLSFQDVDRAAVPFPDTSTIEYPDADVWKVLSENRIRRYGKAVDLLDRDPKTKSILAKLDEPISMSFANETPLEDVLKYIKSATQGPNDTGIPIYVDPVGLQEAEKTMTSPVTLDLEGVPLKTTLRLLLKQLG

Radius of gyration: 57.14 Å; chains: 1; bounding box: 136×87×168 Å